Protein AF-A0AAD5YR20-F1 (afdb_monomer)

Organism: NCBI:txid56174

Solvent-accessible surface area (backbone atoms only — not comparable to full-atom values): 31716 Å² total; per-residue (Å²): 132,88,69,58,80,63,35,70,48,79,39,70,63,92,92,58,63,73,29,58,45,22,39,39,36,33,43,30,80,82,40,30,30,75,83,42,49,70,59,41,51,52,47,22,72,74,65,71,34,22,23,36,25,29,13,54,77,44,18,53,82,15,59,76,59,85,74,54,36,36,60,58,53,20,47,20,52,50,52,48,33,59,76,60,55,42,25,40,21,29,36,38,8,28,36,57,18,16,49,23,46,51,40,45,61,54,34,76,65,43,79,80,43,55,55,46,59,52,35,44,34,26,34,32,48,38,80,50,72,43,81,64,54,72,64,59,56,40,52,55,50,40,52,52,48,39,47,73,68,51,33,41,45,69,67,56,41,46,60,59,39,52,77,69,47,84,54,67,68,58,53,54,48,59,51,68,39,51,41,55,40,46,98,92,37,86,34,26,44,61,62,44,55,64,65,50,56,61,74,24,40,64,37,68,13,42,52,86,72,57,92,87,72,52,63,29,76,52,50,29,38,38,40,32,18,67,74,26,77,52,54,38,88,77,26,51,62,49,41,46,63,38,28,68,48,54,43,84,46,72,45,101,27,44,73,56,38,63,77,76,39,44,67,64,44,50,51,50,50,39,53,74,71,70,54,64,82,78,80,72,80,74,71,94,73,89,85,79,89,82,85,81,88,79,91,82,71,84,59,85,86,89,82,90,78,85,86,83,83,88,80,95,82,79,81,86,79,68,75,77,72,77,79,76,82,83,82,83,85,89,80,97,78,88,92,84,89,87,81,86,88,86,74,59,89,85,88,84,83,71,89,82,75,77,82,91,73,98,76,77,83,58,77,55,79,48,102,84,73,58,80,54,86,55,82,77,87,90,82,80,96,55,85,66,62,73,62,55,78,75,70,81,89,82,80,85,80,84,89,78,93,84,80,92,73,91,72,83,79,76,53,58,72,48,78,48,85,67,14,40,33,33,20,39,73,59,89,97,44,80,44,71,29,50,72,79,84,42,47,75,64,54,80,92,40,47,96,50,81,85,42,81,58,78,81,44,67,54,80,45,80,15,71,48,75,61,86,76,82,89,74,73,94,74,89,70,91,71,75,89,86,69,55,72,71,59,50,53,50,53,52,52,53,52,47,54,72,75,48,66,97,66,94,77,90,84,89,135

Mean predicted aligned error: 19.6 Å

Sequence (508 aa):
MATIALDFQKYSAPGIDDNEGPVVILHGLFGSKRNWNSLARGFNSSLNRPIYTLDLRNHGTSPHVPGMSYAEMAQDVLEFIDKHKLRKTTIIGHSMGGKVAMAIALDPHLETDPSILENLIAVDIAPVKAKLSTEFRGYLEAMRRIENEKVKTRKEAMAILSEYETNPGIQAFLLTNLETASSDRPYAKFRIPIDIIAESASDIGDFSYSLGERTWEGRTLFIKGAKSAYINRHGIPLIQSFFPNYVLKSLDTGHLVHAERPEEFKQLVERTYFNRIRHTSYSSQNMNMFGAVVVCIVFGFTQYAPKLEDSHVMEELVATNHHWMNNSAEDPICPFLRRRHQGLCIVWDLRRYVKKEDVLPCALCTRDGDFELITLPTHERDEEAIDDCRLSLLVIDPLSSRRAFSATTAGPTVTLDNGTFTGLASGTVIQFLGIPFAQPPIGNLRYRLPQEIQPYTGNHLATAFGPACPQQNTNLPL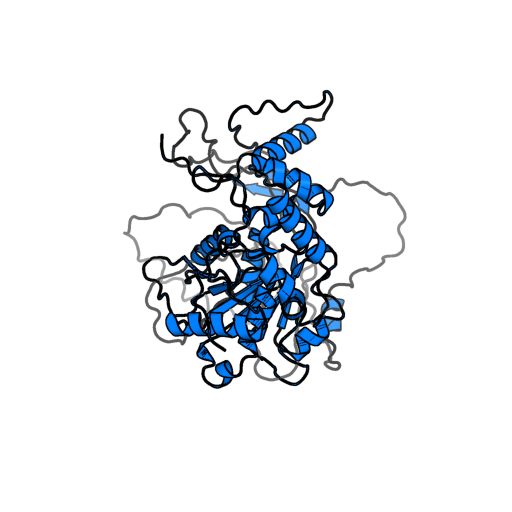PPGLPSQAINMIVNAGINAVFPDSEDFESL

Structure (mmCIF, N/CA/C/O backbone):
data_AF-A0AAD5YR20-F1
#
_entry.id   AF-A0AAD5YR20-F1
#
loop_
_atom_site.group_PDB
_atom_site.id
_atom_site.type_symbol
_atom_site.label_atom_id
_atom_site.label_alt_id
_atom_site.label_comp_id
_atom_site.label_asym_id
_atom_site.label_entity_id
_atom_site.label_seq_id
_atom_site.pdbx_PDB_ins_code
_atom_site.Cartn_x
_atom_site.Cartn_y
_atom_site.Cartn_z
_atom_site.occupancy
_atom_site.B_iso_or_equiv
_atom_site.auth_seq_id
_atom_site.auth_comp_id
_atom_site.auth_asym_id
_atom_site.auth_atom_id
_atom_site.pdbx_PDB_model_num
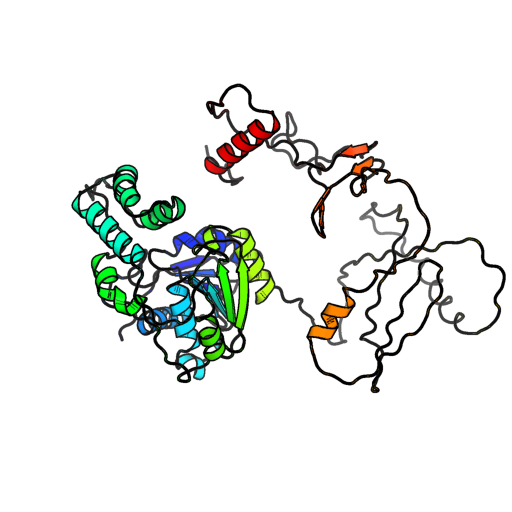ATOM 1 N N . MET A 1 1 ? -15.959 -17.301 -5.525 1.00 61.72 1 MET A N 1
ATOM 2 C CA . MET A 1 1 ? -14.596 -17.046 -6.037 1.00 61.72 1 MET A CA 1
ATOM 3 C C . MET A 1 1 ? -13.640 -17.880 -5.204 1.00 61.72 1 MET A C 1
ATOM 5 O O . MET A 1 1 ? -13.873 -17.963 -4.006 1.00 61.72 1 MET A O 1
ATOM 9 N N . ALA A 1 2 ? -12.640 -18.531 -5.797 1.00 84.88 2 ALA A N 1
ATOM 10 C CA . ALA A 1 2 ? -11.609 -19.201 -5.004 1.00 84.88 2 ALA A CA 1
ATOM 11 C C . ALA A 1 2 ? -10.612 -18.145 -4.506 1.00 84.88 2 ALA A C 1
ATOM 13 O O . ALA A 1 2 ? -10.081 -17.383 -5.315 1.00 84.88 2 ALA A O 1
ATOM 14 N N . THR A 1 3 ? -10.409 -18.072 -3.194 1.00 95.75 3 THR A N 1
ATOM 15 C CA . THR A 1 3 ? -9.378 -17.231 -2.578 1.00 95.75 3 THR A CA 1
ATOM 16 C C . THR A 1 3 ? -8.004 -17.869 -2.764 1.00 95.75 3 THR A C 1
ATOM 18 O O . THR A 1 3 ? -7.885 -19.081 -2.979 1.00 95.75 3 THR A O 1
ATOM 21 N N . ILE A 1 4 ? -6.951 -17.057 -2.704 1.00 97.69 4 ILE A N 1
ATOM 22 C CA . ILE A 1 4 ? -5.568 -17.542 -2.711 1.00 97.69 4 ILE A CA 1
ATOM 23 C C . ILE A 1 4 ? -4.886 -17.293 -1.366 1.00 97.69 4 ILE A C 1
ATOM 25 O O . ILE A 1 4 ? -5.178 -16.332 -0.659 1.00 97.69 4 ILE A O 1
ATOM 29 N N . ALA A 1 5 ? -3.920 -18.146 -1.025 1.00 98.00 5 ALA A N 1
ATOM 30 C CA . ALA A 1 5 ? -3.085 -17.936 0.149 1.00 98.00 5 ALA A CA 1
ATOM 31 C C . ALA A 1 5 ? -2.071 -16.813 -0.123 1.00 98.00 5 ALA A C 1
ATOM 33 O O . ALA A 1 5 ? -1.112 -17.015 -0.869 1.00 98.00 5 ALA A O 1
ATOM 34 N N . LEU A 1 6 ? -2.291 -15.646 0.484 1.00 98.62 6 LEU A N 1
ATOM 35 C CA . LEU A 1 6 ? -1.375 -14.511 0.383 1.00 98.62 6 LEU A CA 1
ATOM 36 C C . LEU A 1 6 ? -0.094 -14.768 1.178 1.00 98.62 6 LEU A C 1
ATOM 38 O O . LEU A 1 6 ? -0.129 -15.226 2.323 1.00 98.62 6 LEU A O 1
ATOM 42 N N . ASP A 1 7 ? 1.040 -14.441 0.570 1.00 98.50 7 ASP A N 1
ATOM 43 C CA . ASP A 1 7 ? 2.327 -14.436 1.239 1.00 98.50 7 ASP A CA 1
ATOM 44 C C . ASP A 1 7 ? 2.519 -13.125 2.015 1.00 98.50 7 ASP A C 1
ATOM 46 O O . ASP A 1 7 ? 2.072 -12.052 1.607 1.00 98.50 7 ASP A O 1
ATOM 50 N N . PHE A 1 8 ? 3.202 -13.186 3.156 1.00 98.50 8 PHE A N 1
ATOM 51 C CA . PHE A 1 8 ? 3.277 -12.053 4.079 1.00 98.50 8 PHE A CA 1
ATOM 52 C C . PHE A 1 8 ? 4.604 -11.999 4.835 1.00 98.50 8 PHE A C 1
ATOM 54 O O . PHE A 1 8 ? 5.437 -12.904 4.759 1.00 98.50 8 PHE A O 1
ATOM 61 N N . GLN A 1 9 ? 4.835 -10.896 5.537 1.00 98.31 9 GLN A N 1
ATOM 62 C CA . GLN A 1 9 ? 5.879 -10.768 6.542 1.00 98.31 9 GLN A CA 1
ATOM 63 C C . GLN A 1 9 ? 5.256 -10.226 7.829 1.00 98.31 9 GLN A C 1
ATOM 65 O O . GLN A 1 9 ? 4.487 -9.268 7.794 1.00 98.31 9 GLN A O 1
ATOM 70 N N . LYS A 1 10 ? 5.577 -10.861 8.961 1.00 97.75 10 LYS A N 1
ATOM 71 C CA . LYS A 1 10 ? 5.097 -10.472 10.291 1.00 97.75 10 LYS A CA 1
ATOM 72 C C . LYS A 1 10 ? 6.217 -9.812 11.090 1.00 97.75 10 LYS A C 1
ATOM 74 O O . LYS A 1 10 ? 7.333 -10.329 11.133 1.00 97.75 10 LYS A O 1
ATOM 79 N N . TYR A 1 11 ? 5.881 -8.723 11.766 1.00 97.06 11 TYR A N 1
ATOM 80 C CA . TYR A 1 11 ? 6.711 -8.034 12.745 1.00 97.06 11 TYR A CA 1
ATOM 81 C C . TYR A 1 11 ? 5.959 -8.028 14.068 1.00 97.06 11 TYR A C 1
ATOM 83 O O . TYR A 1 11 ? 4.880 -7.448 14.161 1.00 97.06 11 TYR A O 1
ATOM 91 N N . SER A 1 12 ? 6.500 -8.709 15.070 1.00 94.81 12 SER A N 1
ATOM 92 C CA . SER A 1 12 ? 5.910 -8.766 16.402 1.00 94.81 12 SER A CA 1
ATOM 93 C C . SER A 1 12 ? 7.010 -8.947 17.437 1.00 94.81 12 SER A C 1
ATOM 95 O O . SER A 1 12 ? 7.954 -9.710 17.207 1.00 94.81 12 SER A O 1
ATOM 97 N N . ALA A 1 13 ? 6.907 -8.224 18.548 1.00 88.38 13 ALA A N 1
ATOM 98 C CA . ALA A 1 13 ? 7.832 -8.354 19.663 1.00 88.38 13 ALA A CA 1
ATOM 99 C C . ALA A 1 13 ? 7.375 -9.492 20.595 1.00 88.38 13 ALA A C 1
ATOM 101 O O . ALA A 1 13 ? 6.179 -9.793 20.661 1.00 88.38 13 ALA A O 1
ATOM 102 N N . PRO A 1 14 ? 8.295 -10.129 21.340 1.00 87.00 14 PRO A N 1
ATOM 103 C CA . PRO A 1 14 ? 7.930 -11.163 22.301 1.00 87.00 14 PRO A CA 1
ATOM 104 C C . PRO A 1 14 ? 6.889 -10.671 23.317 1.00 87.00 14 PRO A C 1
ATOM 106 O O . PRO A 1 14 ? 7.018 -9.581 23.867 1.00 87.00 14 PRO A O 1
ATOM 109 N N . GLY A 1 15 ? 5.878 -11.498 23.593 1.00 84.75 15 GLY A N 1
ATOM 110 C CA . GLY A 1 15 ? 4.839 -11.201 24.585 1.00 84.75 15 GLY A CA 1
ATOM 111 C C . GLY A 1 15 ? 3.651 -10.379 24.073 1.00 84.75 15 GLY A C 1
ATOM 112 O O . GLY A 1 15 ? 2.727 -10.137 24.845 1.00 84.75 15 GLY A O 1
ATOM 113 N N . ILE A 1 16 ? 3.641 -9.979 22.797 1.00 88.50 16 ILE A N 1
ATOM 114 C CA . ILE A 1 16 ? 2.459 -9.405 22.143 1.00 88.50 16 ILE A CA 1
ATOM 115 C C . ILE A 1 16 ? 1.539 -10.544 21.674 1.00 88.50 16 ILE A C 1
ATOM 117 O O . ILE A 1 16 ? 2.013 -11.537 21.120 1.00 88.50 16 ILE A O 1
ATOM 121 N N . ASP A 1 17 ? 0.226 -10.401 21.880 1.00 89.12 17 ASP A N 1
ATOM 122 C CA . ASP A 1 17 ? -0.759 -11.269 21.228 1.00 89.12 17 ASP A CA 1
ATOM 123 C C . ASP A 1 17 ? -0.834 -10.922 19.736 1.00 89.12 17 ASP A C 1
ATOM 125 O O . ASP A 1 17 ? -1.274 -9.839 19.352 1.00 89.12 17 ASP A O 1
ATOM 129 N N . ASP A 1 18 ? -0.390 -11.856 18.898 1.00 91.50 18 ASP A N 1
ATOM 130 C CA . ASP A 1 18 ? -0.315 -11.698 17.446 1.00 91.50 18 ASP A CA 1
ATOM 131 C C . ASP A 1 18 ? -1.679 -11.564 16.751 1.00 91.50 18 ASP A C 1
ATOM 133 O O . ASP A 1 18 ? -1.723 -11.175 15.577 1.00 91.50 18 ASP A O 1
ATOM 137 N N . ASN A 1 19 ? -2.764 -11.894 17.457 1.00 89.81 19 ASN A N 1
ATOM 138 C CA . ASN A 1 19 ? -4.112 -11.974 16.905 1.00 89.81 19 ASN A CA 1
ATOM 139 C C . ASN A 1 19 ? -4.966 -10.743 17.238 1.00 89.81 19 ASN A C 1
ATOM 141 O O . ASN A 1 19 ? -5.908 -10.444 16.504 1.00 89.81 19 ASN A O 1
ATOM 145 N N . GLU A 1 20 ? -4.650 -10.021 18.315 1.00 89.62 20 GLU A N 1
ATOM 146 C CA . GLU A 1 20 ? -5.478 -8.924 18.823 1.00 89.62 20 GLU A CA 1
ATOM 147 C C . GLU A 1 20 ? -4.912 -7.562 18.413 1.00 89.62 20 GLU A C 1
ATOM 149 O O . GLU A 1 20 ? -3.798 -7.168 18.762 1.00 89.62 20 GLU A O 1
ATOM 154 N N . GLY A 1 21 ? -5.713 -6.803 17.671 1.00 93.38 21 GLY A N 1
ATOM 155 C CA . GLY A 1 21 ? -5.347 -5.480 17.204 1.00 93.38 21 GLY A CA 1
ATOM 156 C C . GLY A 1 21 ? -4.120 -5.441 16.283 1.00 93.38 21 GLY A C 1
ATOM 157 O O . GLY A 1 21 ? -3.301 -4.542 16.454 1.00 93.38 21 GLY A O 1
ATOM 158 N N . PRO A 1 22 ? -3.931 -6.309 15.283 1.00 96.94 22 PRO A N 1
ATOM 159 C CA . PRO A 1 22 ? -2.811 -6.161 14.366 1.00 96.94 22 PRO A CA 1
ATOM 160 C C . PRO A 1 22 ? -3.007 -4.982 13.401 1.00 96.94 22 PRO A C 1
ATOM 162 O O . PRO A 1 22 ? -4.123 -4.504 13.173 1.00 96.94 22 PRO A O 1
ATOM 165 N N . VAL A 1 23 ? -1.911 -4.532 12.791 1.00 98.12 23 VAL A N 1
ATOM 166 C CA . VAL A 1 23 ? -1.939 -3.657 11.613 1.00 98.12 23 VAL A CA 1
ATOM 167 C C . VAL A 1 23 ? -1.603 -4.489 10.380 1.00 98.12 23 VAL A C 1
ATOM 169 O O . VAL A 1 23 ? -0.524 -5.069 10.297 1.00 98.12 23 VAL A O 1
ATOM 172 N N . VAL A 1 24 ? -2.510 -4.533 9.411 1.00 98.75 24 VAL A N 1
ATOM 173 C CA . VAL A 1 24 ? -2.329 -5.210 8.122 1.00 98.75 24 VAL A CA 1
ATOM 174 C C . VAL A 1 24 ? -2.065 -4.153 7.053 1.00 98.75 24 VAL A C 1
ATOM 176 O O . VAL A 1 24 ? -2.839 -3.214 6.893 1.00 98.75 24 VAL A O 1
ATOM 179 N N . ILE A 1 25 ? -0.962 -4.285 6.323 1.00 98.81 25 ILE A N 1
ATOM 180 C CA . ILE A 1 25 ? -0.497 -3.310 5.336 1.00 98.81 25 ILE A CA 1
ATOM 181 C C . ILE A 1 25 ? -0.562 -3.917 3.933 1.00 98.81 25 ILE A C 1
ATOM 183 O O . ILE A 1 25 ? 0.032 -4.965 3.668 1.00 98.81 25 ILE A O 1
ATOM 187 N N . LEU A 1 26 ? -1.250 -3.213 3.032 1.00 98.88 26 LEU A N 1
ATOM 188 C CA . LEU A 1 26 ? -1.498 -3.582 1.643 1.00 98.88 26 LEU A CA 1
ATOM 189 C C . LEU A 1 26 ? -0.788 -2.594 0.703 1.00 98.88 26 LEU A C 1
ATOM 191 O O . LEU A 1 26 ? -1.054 -1.386 0.716 1.00 98.88 26 LEU A O 1
ATOM 195 N N . HIS A 1 27 ? 0.123 -3.100 -0.126 1.00 98.50 27 HIS A N 1
ATOM 196 C CA . HIS A 1 27 ? 0.881 -2.274 -1.067 1.00 98.50 27 HIS A CA 1
ATOM 197 C C . HIS A 1 27 ? 0.033 -1.805 -2.268 1.00 98.50 27 HIS A C 1
ATOM 199 O O . HIS A 1 27 ? -1.019 -2.365 -2.582 1.00 98.50 27 HIS A O 1
ATOM 205 N N . GLY A 1 28 ? 0.520 -0.779 -2.974 1.00 96.88 28 GLY A N 1
ATOM 206 C CA . GLY A 1 28 ? -0.041 -0.332 -4.251 1.00 96.88 28 GLY A CA 1
ATOM 207 C C . GLY A 1 28 ? 0.358 -1.220 -5.431 1.00 96.88 28 GLY A C 1
ATOM 208 O O . GLY A 1 28 ? 1.157 -2.141 -5.295 1.00 96.88 28 GLY A O 1
ATOM 209 N N . LEU A 1 29 ? -0.189 -0.939 -6.609 1.00 95.88 29 LEU A N 1
ATOM 210 C CA . LEU A 1 29 ? 0.125 -1.663 -7.842 1.00 95.88 29 LEU A CA 1
ATOM 211 C C . LEU A 1 29 ? 1.632 -1.629 -8.147 1.00 95.88 29 LEU A C 1
ATOM 213 O O . LEU A 1 29 ? 2.275 -0.600 -7.948 1.00 95.88 29 LEU A O 1
ATOM 217 N N . PHE A 1 30 ? 2.186 -2.757 -8.598 1.00 96.00 30 PHE A N 1
ATOM 218 C CA . PHE A 1 30 ? 3.632 -2.995 -8.748 1.00 96.00 30 PHE A CA 1
ATOM 219 C C . PHE A 1 30 ? 4.434 -2.958 -7.438 1.00 96.00 30 PHE A C 1
ATOM 221 O O . PHE A 1 30 ? 5.660 -3.027 -7.460 1.00 96.00 30 PHE A O 1
ATOM 228 N N . GLY A 1 31 ? 3.772 -2.854 -6.289 1.00 95.88 31 GLY A N 1
ATOM 229 C CA . GLY A 1 31 ? 4.410 -2.972 -4.988 1.00 95.88 31 GLY A CA 1
ATOM 230 C C . GLY A 1 31 ? 4.593 -4.423 -4.544 1.00 95.88 31 GLY A C 1
ATOM 231 O O . GLY A 1 31 ? 4.212 -5.374 -5.220 1.00 95.88 31 GLY A O 1
ATOM 232 N N . SER A 1 32 ? 5.178 -4.567 -3.363 1.00 97.25 32 SER A N 1
ATOM 233 C CA . SER A 1 32 ? 5.279 -5.802 -2.591 1.00 97.25 32 SER A CA 1
ATOM 234 C C . SER A 1 32 ? 5.349 -5.460 -1.102 1.00 97.25 32 SER A C 1
ATOM 236 O O . SER A 1 32 ? 5.666 -4.326 -0.718 1.00 97.25 32 SER A O 1
ATOM 238 N N . LYS A 1 33 ? 5.151 -6.456 -0.242 1.00 96.75 33 LYS A N 1
ATOM 239 C CA . LYS A 1 33 ? 5.333 -6.374 1.211 1.00 96.75 33 LYS A CA 1
ATOM 240 C C . LYS A 1 33 ? 6.677 -5.766 1.609 1.00 96.75 33 LYS A C 1
ATOM 242 O O . LYS A 1 33 ? 6.757 -5.034 2.593 1.00 96.75 33 LYS A O 1
ATOM 247 N N . ARG A 1 34 ? 7.717 -5.990 0.791 1.00 95.31 34 ARG A N 1
ATOM 248 C CA . ARG A 1 34 ? 9.084 -5.498 1.022 1.00 95.31 34 ARG A CA 1
ATOM 249 C C . ARG A 1 34 ? 9.184 -3.975 1.013 1.00 95.31 34 ARG A C 1
ATOM 251 O O . ARG A 1 34 ? 10.057 -3.429 1.684 1.00 95.31 34 ARG A O 1
ATOM 258 N N . ASN A 1 35 ? 8.302 -3.285 0.285 1.00 93.50 35 ASN A N 1
ATOM 259 C CA . ASN A 1 35 ? 8.306 -1.820 0.228 1.00 93.50 35 ASN A CA 1
ATOM 260 C C . ASN A 1 35 ? 7.949 -1.178 1.577 1.00 93.50 35 ASN A C 1
ATOM 262 O O . ASN A 1 35 ? 8.268 -0.015 1.802 1.00 93.50 35 ASN A O 1
ATOM 266 N N . TRP A 1 36 ? 7.335 -1.939 2.486 1.00 96.50 36 TRP A N 1
ATOM 267 C CA . TRP A 1 36 ? 6.855 -1.451 3.775 1.00 96.50 36 TRP A CA 1
ATOM 268 C C . TRP A 1 36 ? 7.733 -1.861 4.956 1.00 96.50 36 TRP A C 1
ATOM 270 O O . TRP A 1 36 ? 7.421 -1.494 6.082 1.00 96.50 36 TRP A O 1
ATOM 280 N N . ASN A 1 37 ? 8.842 -2.573 4.735 1.00 94.62 37 ASN A N 1
ATOM 281 C CA . ASN A 1 37 ? 9.631 -3.187 5.809 1.00 94.62 37 ASN A CA 1
ATOM 282 C C . ASN A 1 37 ? 10.088 -2.199 6.892 1.00 94.62 37 ASN A C 1
ATOM 284 O O . ASN A 1 37 ? 9.951 -2.480 8.082 1.00 94.62 37 ASN A O 1
ATOM 288 N N . SER A 1 38 ? 10.635 -1.046 6.500 1.00 95.56 38 SER A N 1
ATOM 289 C CA . SER A 1 38 ? 11.121 -0.046 7.460 1.00 95.56 38 SER A CA 1
ATOM 290 C C . SER A 1 38 ? 9.972 0.588 8.247 1.00 95.56 38 SER A C 1
ATOM 292 O O . SER A 1 38 ? 10.055 0.699 9.467 1.00 95.56 38 SER A O 1
ATOM 294 N N . LEU A 1 39 ? 8.865 0.918 7.572 1.00 97.25 39 LEU A N 1
ATOM 295 C CA . LEU A 1 39 ? 7.662 1.442 8.223 1.00 97.25 39 LEU A CA 1
ATOM 296 C C . LEU A 1 39 ? 7.020 0.412 9.152 1.00 97.25 39 LEU A C 1
ATOM 298 O O . LEU A 1 39 ? 6.617 0.761 10.253 1.00 97.25 39 LEU A O 1
ATOM 302 N N . ALA A 1 40 ? 6.960 -0.855 8.744 1.00 97.75 40 ALA A N 1
ATOM 303 C CA . ALA A 1 40 ? 6.380 -1.929 9.536 1.00 97.75 40 ALA A CA 1
ATOM 304 C C . ALA A 1 40 ? 7.172 -2.174 10.826 1.00 97.75 40 ALA A C 1
ATOM 306 O O . ALA A 1 40 ? 6.572 -2.284 11.892 1.00 97.75 40 ALA A O 1
ATOM 307 N N . ARG A 1 41 ? 8.511 -2.164 10.766 1.00 96.56 41 ARG A N 1
ATOM 308 C CA . ARG A 1 41 ? 9.346 -2.175 11.979 1.00 96.56 41 ARG A CA 1
ATOM 309 C C . ARG A 1 41 ? 9.103 -0.936 12.835 1.00 96.56 41 ARG A C 1
ATOM 311 O O . ARG A 1 41 ? 8.905 -1.065 14.035 1.00 96.56 41 ARG A O 1
ATOM 318 N N . GLY A 1 42 ? 9.057 0.242 12.213 1.00 96.12 42 GLY A N 1
ATOM 319 C CA . GLY A 1 42 ? 8.781 1.499 12.903 1.00 96.12 42 GLY A CA 1
ATOM 320 C C . GLY A 1 42 ? 7.455 1.476 13.668 1.00 96.12 42 GLY A C 1
ATOM 321 O O . GLY A 1 42 ? 7.438 1.839 14.839 1.00 96.12 42 GLY A O 1
ATOM 322 N N . PHE A 1 43 ? 6.372 1.022 13.030 1.00 95.94 43 PHE A N 1
ATOM 323 C CA . PHE A 1 43 ? 5.057 0.869 13.656 1.00 95.94 43 PHE A CA 1
ATOM 324 C C . PHE A 1 43 ? 5.048 -0.210 14.736 1.00 95.94 43 PHE A C 1
ATOM 326 O O . PHE A 1 43 ? 4.442 -0.006 15.782 1.00 95.94 43 PHE A O 1
ATOM 333 N N . ASN A 1 44 ? 5.709 -1.349 14.517 1.00 95.25 44 ASN A N 1
ATOM 334 C CA . ASN A 1 44 ? 5.786 -2.397 15.531 1.00 95.25 44 ASN A CA 1
ATOM 335 C C . ASN A 1 44 ? 6.450 -1.870 16.813 1.00 95.25 44 ASN A C 1
ATOM 337 O O . ASN A 1 44 ? 5.887 -2.024 17.896 1.00 95.25 44 ASN A O 1
ATOM 341 N N . SER A 1 45 ? 7.587 -1.182 16.669 1.00 92.81 45 SER A N 1
ATOM 342 C CA . SER A 1 45 ? 8.335 -0.609 17.790 1.00 92.81 45 SER A CA 1
ATOM 343 C C . SER A 1 45 ? 7.566 0.487 18.528 1.00 92.81 45 SER A C 1
ATOM 345 O O . SER A 1 45 ? 7.620 0.548 19.752 1.00 92.81 45 SER A O 1
ATOM 347 N N . SER A 1 46 ? 6.858 1.367 17.815 1.00 91.50 46 SER A N 1
ATOM 348 C CA . SER A 1 46 ? 6.156 2.501 18.432 1.00 91.50 46 SER A CA 1
ATOM 349 C C . SER A 1 46 ? 4.788 2.139 19.004 1.00 91.50 46 SER A C 1
ATOM 351 O O . SER A 1 46 ? 4.389 2.685 20.031 1.00 91.50 46 SER A O 1
ATOM 353 N N . LEU A 1 47 ? 4.054 1.243 18.342 1.00 90.31 47 LEU A N 1
ATOM 354 C CA . LEU A 1 47 ? 2.688 0.887 18.717 1.00 90.31 47 LEU A CA 1
ATOM 355 C C . LEU A 1 47 ? 2.632 -0.306 19.667 1.00 90.31 47 LEU A C 1
ATOM 357 O O . LEU A 1 47 ? 1.602 -0.500 20.309 1.00 90.31 47 LEU A O 1
ATOM 361 N N . ASN A 1 48 ? 3.699 -1.110 19.734 1.00 90.31 48 ASN A N 1
ATOM 362 C CA . ASN A 1 48 ? 3.702 -2.401 20.418 1.00 90.31 48 ASN A CA 1
ATOM 363 C C . ASN A 1 48 ? 2.524 -3.284 19.952 1.00 90.31 48 ASN A C 1
ATOM 365 O O . ASN A 1 48 ? 1.795 -3.861 20.758 1.00 90.31 48 ASN A O 1
ATOM 369 N N . ARG A 1 49 ? 2.310 -3.329 18.628 1.00 92.56 49 ARG A N 1
ATOM 370 C CA . ARG A 1 49 ? 1.250 -4.096 17.949 1.00 92.56 49 ARG A CA 1
ATOM 371 C C . ARG A 1 49 ? 1.860 -4.996 16.867 1.00 92.56 49 ARG A C 1
ATOM 373 O O . ARG A 1 49 ? 2.856 -4.590 16.256 1.00 92.56 49 ARG A O 1
ATOM 380 N N . PRO A 1 50 ? 1.277 -6.173 16.578 1.00 97.25 50 PRO A N 1
ATOM 381 C CA . PRO A 1 50 ? 1.720 -7.011 15.469 1.00 97.25 50 PRO A CA 1
ATOM 382 C C . PRO A 1 50 ? 1.472 -6.296 14.140 1.00 97.25 50 PRO A C 1
ATOM 384 O O . PRO A 1 50 ? 0.390 -5.750 13.921 1.00 97.25 50 PRO A O 1
ATOM 387 N N . ILE A 1 51 ? 2.453 -6.307 13.242 1.00 98.19 51 ILE A N 1
ATOM 388 C CA . ILE A 1 51 ? 2.337 -5.719 11.906 1.00 98.19 51 ILE A CA 1
ATOM 389 C C . ILE A 1 51 ? 2.503 -6.818 10.862 1.00 98.19 51 ILE A C 1
ATOM 391 O O . ILE A 1 51 ? 3.484 -7.560 10.890 1.00 98.19 51 ILE A O 1
ATOM 395 N N . TYR A 1 52 ? 1.574 -6.896 9.919 1.00 98.69 52 TYR A N 1
ATOM 396 C CA . TYR A 1 52 ? 1.603 -7.821 8.793 1.00 98.69 52 TYR A CA 1
ATOM 397 C C . TYR A 1 52 ? 1.689 -7.023 7.495 1.00 98.69 52 TYR A C 1
ATOM 399 O O . TYR A 1 52 ? 0.806 -6.222 7.205 1.00 98.69 52 TYR A O 1
ATOM 407 N N . THR A 1 53 ? 2.732 -7.232 6.697 1.00 98.69 53 THR A N 1
ATOM 408 C CA . THR A 1 53 ? 2.818 -6.704 5.327 1.00 98.69 53 THR A CA 1
ATOM 409 C C . THR A 1 53 ? 2.527 -7.837 4.351 1.00 98.69 53 THR A C 1
ATOM 411 O O . THR A 1 53 ? 3.164 -8.888 4.411 1.00 98.69 53 THR A O 1
ATOM 414 N N . LEU A 1 54 ? 1.537 -7.655 3.480 1.00 98.75 54 LEU A N 1
ATOM 415 C CA . LEU A 1 54 ? 1.058 -8.703 2.575 1.00 98.75 54 LEU A CA 1
ATOM 416 C C . LEU A 1 54 ? 1.527 -8.416 1.155 1.00 98.75 54 LEU A C 1
ATOM 418 O O . LEU A 1 54 ? 1.544 -7.260 0.736 1.00 98.75 54 LEU A O 1
ATOM 422 N N . ASP A 1 55 ? 1.867 -9.465 0.415 1.00 98.69 55 ASP A N 1
ATOM 423 C CA . ASP A 1 55 ? 1.882 -9.432 -1.042 1.00 98.69 55 ASP A CA 1
ATOM 424 C C . ASP A 1 55 ? 0.462 -9.733 -1.528 1.00 98.69 55 ASP A C 1
ATOM 426 O O . ASP A 1 55 ? -0.083 -10.800 -1.248 1.00 98.69 55 ASP A O 1
ATOM 430 N N . LEU A 1 56 ? -0.169 -8.798 -2.236 1.00 98.69 56 LEU A N 1
ATOM 431 C CA . LEU A 1 56 ? -1.475 -9.045 -2.853 1.00 98.69 56 LEU A CA 1
ATOM 432 C C . LEU A 1 56 ? -1.334 -10.038 -4.019 1.00 98.69 56 LEU A C 1
ATOM 434 O O . LEU A 1 56 ? -0.232 -10.268 -4.520 1.00 98.69 56 LEU A O 1
ATOM 438 N N . ARG A 1 57 ? -2.448 -10.627 -4.477 1.00 98.25 57 ARG A N 1
ATOM 439 C CA . ARG A 1 57 ? -2.440 -11.502 -5.664 1.00 98.25 57 ARG A CA 1
ATOM 440 C C . ARG A 1 57 ? -1.689 -10.855 -6.828 1.00 98.25 57 ARG A C 1
ATOM 442 O O . ARG A 1 57 ? -1.747 -9.634 -7.014 1.00 98.25 57 ARG A O 1
ATOM 449 N N . ASN A 1 58 ? -0.999 -11.674 -7.618 1.00 98.06 58 ASN A N 1
ATOM 450 C CA . ASN A 1 58 ? -0.195 -11.216 -8.758 1.00 98.06 58 ASN A CA 1
ATOM 451 C C . ASN A 1 58 ? 0.967 -10.269 -8.396 1.00 98.06 58 ASN A C 1
ATOM 453 O O . ASN A 1 58 ? 1.511 -9.607 -9.278 1.00 98.06 58 ASN A O 1
ATOM 457 N N . HIS A 1 59 ? 1.356 -10.193 -7.122 1.00 98.00 59 HIS A N 1
ATOM 458 C CA . HIS A 1 59 ? 2.473 -9.375 -6.664 1.00 98.00 59 HIS A CA 1
ATOM 459 C C . HIS A 1 59 ? 3.405 -10.147 -5.736 1.00 98.00 59 HIS A C 1
ATOM 461 O O . HIS A 1 59 ? 3.006 -11.092 -5.056 1.00 98.00 59 HIS A O 1
ATOM 467 N N . GLY A 1 60 ? 4.661 -9.694 -5.697 1.00 95.31 60 GLY A N 1
ATOM 468 C CA . GLY A 1 60 ? 5.688 -10.237 -4.815 1.00 95.31 60 GLY A CA 1
ATOM 469 C C . GLY A 1 60 ? 5.839 -11.747 -4.963 1.00 95.31 60 GLY A C 1
ATOM 470 O O . GLY A 1 60 ? 6.220 -12.222 -6.029 1.00 95.31 60 GLY A O 1
ATOM 471 N N . THR A 1 61 ? 5.600 -12.477 -3.879 1.00 96.38 61 THR A N 1
ATOM 472 C CA . THR A 1 61 ? 5.683 -13.946 -3.833 1.00 96.38 61 THR A CA 1
ATOM 473 C C . THR A 1 61 ? 4.329 -14.632 -3.630 1.00 96.38 61 THR A C 1
ATOM 475 O O . THR A 1 61 ? 4.281 -15.854 -3.483 1.00 96.38 61 THR A O 1
ATOM 478 N N . SER A 1 62 ? 3.228 -13.877 -3.662 1.00 98.25 62 SER A N 1
ATOM 479 C CA . SER A 1 62 ? 1.871 -14.435 -3.660 1.00 98.25 62 SER A CA 1
ATOM 480 C C . SER A 1 62 ? 1.534 -15.117 -4.995 1.00 98.25 62 SER A C 1
ATOM 482 O O . SER A 1 62 ? 2.119 -14.778 -6.024 1.00 98.25 62 SER A O 1
ATOM 484 N N . PRO A 1 63 ? 0.578 -16.068 -5.024 1.00 97.81 63 PRO A N 1
ATOM 485 C CA . PRO A 1 63 ? 0.206 -16.763 -6.253 1.00 97.81 63 PRO A CA 1
ATOM 486 C C . PRO A 1 63 ? -0.190 -15.826 -7.403 1.00 97.81 63 PRO A C 1
ATOM 488 O O . PRO A 1 63 ? -0.857 -14.804 -7.210 1.00 97.81 63 PRO A O 1
ATOM 491 N N . HIS A 1 64 ? 0.208 -16.213 -8.618 1.00 97.44 64 HIS A N 1
ATOM 492 C CA . HIS A 1 64 ? -0.161 -15.526 -9.852 1.00 97.44 64 HIS A CA 1
ATOM 493 C C . HIS A 1 64 ? -1.350 -16.234 -10.501 1.00 97.44 64 HIS A C 1
ATOM 495 O O . HIS A 1 64 ? -1.221 -17.369 -10.963 1.00 97.44 64 HIS A O 1
ATOM 501 N N . VAL A 1 65 ? -2.503 -15.573 -10.511 1.00 96.81 65 VAL A N 1
ATOM 502 C CA . VAL A 1 65 ? -3.787 -16.113 -10.970 1.00 96.81 65 VAL A CA 1
ATOM 503 C C . VAL A 1 65 ? -4.536 -15.073 -11.813 1.00 96.81 65 VAL A C 1
ATOM 505 O O . VAL A 1 65 ? -4.384 -13.876 -11.562 1.00 96.81 65 VAL A O 1
ATOM 508 N N . PRO A 1 66 ? -5.351 -15.490 -12.799 1.00 95.50 66 PRO A N 1
ATOM 509 C CA . PRO A 1 66 ? -6.197 -14.564 -13.550 1.00 95.50 66 PRO A CA 1
ATOM 510 C C . PRO A 1 66 ? -7.140 -13.765 -12.637 1.00 95.50 66 PRO A C 1
ATOM 512 O O . PRO A 1 66 ? -7.644 -14.307 -11.653 1.00 95.50 66 PRO A O 1
ATOM 515 N N . GLY A 1 67 ? -7.412 -12.510 -13.004 1.00 92.19 67 GLY A N 1
ATOM 516 C CA . GLY A 1 67 ? -8.364 -11.636 -12.311 1.00 92.19 67 GLY A CA 1
ATOM 517 C C . GLY A 1 67 ? -7.758 -10.846 -11.149 1.00 92.19 67 GLY A C 1
ATOM 518 O O . GLY A 1 67 ? -6.987 -11.364 -10.331 1.00 92.19 67 GLY A O 1
ATOM 519 N N . MET A 1 68 ? -8.105 -9.559 -11.077 1.00 95.38 68 MET A N 1
ATOM 520 C CA . MET A 1 68 ? -7.646 -8.642 -10.028 1.00 95.38 68 MET A CA 1
ATOM 521 C C . MET A 1 68 ? -8.739 -7.659 -9.609 1.00 95.38 68 MET A C 1
ATOM 523 O O . MET A 1 68 ? -8.456 -6.493 -9.327 1.00 95.38 68 MET A O 1
ATOM 527 N N . SER A 1 69 ? -9.995 -8.101 -9.559 1.00 96.56 69 SER A N 1
ATOM 528 C CA . SER A 1 69 ? -11.061 -7.244 -9.043 1.00 96.56 69 SER A CA 1
ATOM 529 C C . SER A 1 69 ? -10.857 -6.956 -7.555 1.00 96.56 69 SER A C 1
ATOM 531 O O . SER A 1 69 ? -10.318 -7.766 -6.792 1.00 96.56 69 SER A O 1
ATOM 533 N N . TYR A 1 70 ? -11.314 -5.785 -7.110 1.00 97.50 70 TYR A N 1
ATOM 534 C CA . TYR A 1 70 ? -11.206 -5.405 -5.700 1.00 97.50 70 TYR A CA 1
ATOM 535 C C . TYR A 1 70 ? -12.008 -6.325 -4.779 1.00 97.50 70 TYR A C 1
ATOM 537 O O . TYR A 1 70 ? -11.599 -6.526 -3.641 1.00 97.50 70 TYR A O 1
ATOM 545 N N . ALA A 1 71 ? -13.098 -6.922 -5.273 1.00 95.94 71 ALA A N 1
ATOM 546 C CA . ALA A 1 71 ? -13.844 -7.943 -4.545 1.00 95.94 71 ALA A CA 1
ATOM 547 C C . ALA A 1 71 ? -12.993 -9.201 -4.322 1.00 95.94 71 ALA A C 1
ATOM 549 O O . ALA A 1 71 ? -12.905 -9.690 -3.202 1.00 95.94 71 ALA A O 1
ATOM 550 N N . GLU A 1 72 ? -12.308 -9.702 -5.351 1.00 97.12 72 GLU A N 1
ATOM 551 C CA . GLU A 1 72 ? -11.457 -10.884 -5.197 1.00 97.12 72 GLU A CA 1
ATOM 552 C C . GLU A 1 72 ? -10.263 -10.632 -4.271 1.00 97.12 72 GLU A C 1
ATOM 554 O O . GLU A 1 72 ? -9.982 -11.444 -3.392 1.00 97.12 72 GLU A O 1
ATOM 559 N N . MET A 1 73 ? -9.587 -9.489 -4.424 1.00 98.31 73 MET A N 1
ATOM 560 C CA . MET A 1 73 ? -8.472 -9.122 -3.547 1.00 98.31 73 MET A CA 1
ATOM 561 C C . MET A 1 73 ? -8.915 -8.908 -2.096 1.00 98.31 73 MET A C 1
ATOM 563 O O . MET A 1 73 ? -8.184 -9.274 -1.180 1.00 98.31 73 MET A O 1
ATOM 567 N N . ALA A 1 74 ? -10.101 -8.334 -1.870 1.00 97.94 74 ALA A N 1
ATOM 568 C CA . ALA A 1 74 ? -10.663 -8.198 -0.528 1.00 97.94 74 ALA A CA 1
ATOM 569 C C . ALA A 1 74 ? -10.921 -9.569 0.107 1.00 97.94 74 ALA A C 1
ATOM 571 O O . ALA A 1 74 ? -10.564 -9.778 1.264 1.00 97.94 74 ALA A O 1
ATOM 572 N N . GLN A 1 75 ? -11.466 -10.515 -0.661 1.00 97.56 75 GLN A N 1
ATOM 573 C CA . GLN A 1 75 ? -11.731 -11.873 -0.186 1.00 97.56 75 GLN A CA 1
ATOM 574 C C . GLN A 1 75 ? -10.442 -12.641 0.146 1.00 97.56 75 GLN A C 1
ATOM 576 O O . GLN A 1 75 ? -10.409 -13.340 1.152 1.00 97.56 75 GLN A O 1
ATOM 581 N N . ASP A 1 76 ? -9.351 -12.458 -0.606 1.00 98.50 76 ASP A N 1
ATOM 582 C CA . ASP A 1 76 ? -8.051 -13.043 -0.229 1.00 98.50 76 ASP A CA 1
ATOM 583 C C . ASP A 1 76 ? -7.532 -12.510 1.114 1.00 98.50 76 ASP A C 1
ATOM 585 O O . ASP A 1 76 ? -6.969 -13.254 1.918 1.00 98.50 76 ASP A O 1
ATOM 589 N N . VAL A 1 77 ? -7.699 -11.207 1.365 1.00 98.50 77 VAL A N 1
ATOM 590 C CA . VAL A 1 77 ? -7.262 -10.586 2.623 1.00 98.50 77 VAL A CA 1
ATOM 591 C C . VAL A 1 77 ? -8.173 -11.000 3.782 1.00 98.50 77 VAL A C 1
ATOM 593 O O . VAL A 1 77 ? -7.678 -11.218 4.885 1.00 98.50 77 VAL A O 1
ATOM 596 N N . LEU A 1 78 ? -9.479 -11.150 3.551 1.00 97.62 78 LEU A N 1
ATOM 597 C CA . LEU A 1 78 ? -10.418 -11.669 4.549 1.00 97.62 78 LEU A CA 1
ATOM 598 C C . LEU A 1 78 ? -10.113 -13.130 4.909 1.00 97.62 78 LEU A C 1
ATOM 600 O O . LEU A 1 78 ? -10.052 -13.455 6.091 1.00 97.62 78 LEU A O 1
ATOM 604 N N . GLU A 1 79 ? -9.822 -13.978 3.920 1.00 97.31 79 GLU A N 1
ATOM 605 C CA . GLU A 1 79 ? -9.349 -15.353 4.139 1.00 97.31 79 GLU A CA 1
ATOM 606 C C . GLU A 1 79 ? -8.053 -15.368 4.963 1.00 97.31 79 GLU A C 1
ATOM 608 O O . GLU A 1 79 ? -7.902 -16.155 5.897 1.00 97.31 79 GLU A O 1
ATOM 613 N N . PHE A 1 80 ? -7.114 -14.464 4.662 1.00 98.25 80 PHE A N 1
ATOM 614 C CA . PHE A 1 80 ? -5.900 -14.303 5.459 1.00 98.25 80 PHE A CA 1
ATOM 615 C C . PHE A 1 80 ? -6.217 -13.919 6.915 1.00 98.25 80 PHE A C 1
ATOM 617 O O . PHE A 1 80 ? -5.690 -14.538 7.840 1.00 98.25 80 PHE A O 1
ATOM 624 N N . ILE A 1 81 ? -7.088 -12.932 7.132 1.00 97.50 81 ILE A N 1
ATOM 625 C CA . ILE A 1 81 ? -7.515 -12.491 8.467 1.00 97.50 81 ILE A CA 1
ATOM 626 C C . ILE A 1 81 ? -8.146 -13.647 9.248 1.00 97.50 81 ILE A C 1
ATOM 628 O O . ILE A 1 81 ? -7.784 -13.853 10.408 1.00 97.50 81 ILE A O 1
ATOM 632 N N . ASP A 1 82 ? -9.048 -14.414 8.633 1.00 95.50 82 ASP A N 1
ATOM 633 C CA . ASP A 1 82 ? -9.722 -15.535 9.291 1.00 95.50 82 ASP A CA 1
ATOM 634 C C . ASP A 1 82 ? -8.740 -16.658 9.643 1.00 95.50 82 ASP A C 1
ATOM 636 O O . ASP A 1 82 ? -8.634 -17.065 10.804 1.00 95.50 82 ASP A O 1
ATOM 640 N N . LYS A 1 83 ? -7.917 -17.077 8.674 1.00 96.62 83 LYS A N 1
ATOM 641 C CA . LYS A 1 83 ? -6.894 -18.114 8.858 1.00 96.62 83 LYS A CA 1
ATOM 642 C C . LYS A 1 83 ? -5.917 -17.781 9.984 1.00 96.62 83 LYS A C 1
ATOM 644 O O . LYS A 1 83 ? -5.505 -18.669 10.734 1.00 96.62 83 LYS A O 1
ATOM 649 N N . HIS A 1 84 ? -5.538 -16.510 10.095 1.00 96.62 84 HIS A N 1
ATOM 650 C CA . HIS A 1 84 ? -4.648 -16.015 11.141 1.00 96.62 84 HIS A CA 1
ATOM 651 C C . HIS A 1 84 ? -5.388 -15.581 12.413 1.00 96.62 84 HIS A C 1
ATOM 653 O O . HIS A 1 84 ? -4.740 -15.189 13.377 1.00 96.62 84 HIS A O 1
ATOM 659 N N . LYS A 1 85 ? -6.722 -15.705 12.450 1.00 95.81 85 LYS A N 1
ATOM 660 C CA . LYS A 1 85 ? -7.594 -15.347 13.579 1.00 95.81 85 LYS A CA 1
ATOM 661 C C . LYS A 1 85 ? -7.412 -13.904 14.043 1.00 95.81 85 LYS A C 1
ATOM 663 O O . LYS A 1 85 ? -7.533 -13.611 15.229 1.00 95.81 85 LYS A O 1
ATOM 668 N N . LEU A 1 86 ? -7.123 -13.007 13.105 1.00 96.38 86 LEU A N 1
ATOM 669 C CA . LEU A 1 86 ? -6.882 -11.602 13.401 1.00 96.38 86 LEU A CA 1
ATOM 670 C C . LEU A 1 86 ? -8.201 -10.916 13.767 1.00 96.38 86 LEU A C 1
ATOM 672 O O . LEU A 1 86 ? -9.235 -11.157 13.139 1.00 96.38 86 LEU A O 1
ATOM 676 N N . ARG A 1 87 ? -8.169 -10.074 14.798 1.00 95.25 87 ARG A N 1
ATOM 677 C CA . ARG A 1 87 ? -9.315 -9.324 15.321 1.00 95.25 87 ARG A CA 1
ATOM 678 C C . ARG A 1 87 ? -8.900 -7.891 15.632 1.00 95.25 87 ARG A C 1
ATOM 680 O O . ARG A 1 87 ? -7.742 -7.607 15.915 1.00 95.25 87 ARG A O 1
ATOM 687 N N . LYS A 1 88 ? -9.850 -6.966 15.557 1.00 94.50 88 LYS A N 1
ATOM 688 C CA . LYS A 1 88 ? -9.691 -5.508 15.657 1.00 94.50 88 LYS A CA 1
ATOM 689 C C . LYS A 1 88 ? -8.576 -4.992 14.748 1.00 94.50 88 LYS A C 1
ATOM 691 O O . LYS A 1 88 ? -7.755 -4.158 15.131 1.00 94.50 88 LYS A O 1
ATOM 696 N N . THR A 1 89 ? -8.527 -5.523 13.531 1.00 96.81 89 THR A N 1
ATOM 697 C CA . THR A 1 89 ? -7.455 -5.221 12.587 1.00 96.81 89 THR A CA 1
ATOM 698 C C . THR A 1 89 ? -7.526 -3.758 12.172 1.00 96.81 89 THR A C 1
ATOM 700 O O . THR A 1 89 ? -8.600 -3.224 11.908 1.00 96.81 89 THR A O 1
ATOM 703 N N . THR A 1 90 ? -6.381 -3.092 12.075 1.00 97.69 90 THR A N 1
ATOM 704 C CA . THR A 1 90 ? -6.270 -1.832 11.336 1.00 97.69 90 THR A CA 1
ATOM 705 C C . THR A 1 90 ? -5.671 -2.121 9.971 1.00 97.69 90 THR A C 1
ATOM 707 O O . THR A 1 90 ? -4.577 -2.673 9.902 1.00 97.69 90 THR A O 1
ATOM 710 N N . ILE A 1 91 ? -6.358 -1.754 8.891 1.00 98.62 91 ILE A N 1
ATOM 711 C CA . ILE A 1 91 ? -5.851 -1.973 7.532 1.00 98.62 91 ILE A CA 1
ATOM 712 C C . ILE A 1 91 ? -5.312 -0.660 6.972 1.00 98.62 91 ILE A C 1
ATOM 714 O O . ILE A 1 91 ? -6.033 0.334 6.901 1.00 98.62 91 ILE A O 1
ATOM 718 N N . ILE A 1 92 ? -4.049 -0.669 6.547 1.00 98.75 92 ILE A N 1
ATOM 719 C CA . ILE A 1 92 ? -3.411 0.421 5.806 1.00 98.75 92 ILE A CA 1
ATOM 720 C C . ILE A 1 92 ? -3.256 -0.027 4.360 1.00 98.75 92 ILE A C 1
ATOM 722 O O . ILE A 1 92 ? -2.596 -1.025 4.097 1.00 98.75 92 ILE A O 1
ATOM 726 N N . GLY A 1 93 ? -3.822 0.710 3.412 1.00 98.69 93 GLY A N 1
ATOM 727 C CA . GLY A 1 93 ? -3.714 0.386 1.994 1.00 98.69 93 GLY A CA 1
ATOM 728 C C . GLY A 1 93 ? -3.268 1.580 1.165 1.00 98.69 93 GLY A C 1
ATOM 729 O O . GLY A 1 93 ? -3.873 2.646 1.247 1.00 98.69 93 GLY A O 1
ATOM 730 N N . HIS A 1 94 ? -2.240 1.411 0.332 1.00 98.56 94 HIS A N 1
ATOM 731 C CA . HIS A 1 94 ? -1.807 2.438 -0.627 1.00 98.56 94 HIS A CA 1
ATOM 732 C C . HIS A 1 94 ? -2.354 2.178 -2.022 1.00 98.56 94 HIS A C 1
ATOM 734 O O . HIS A 1 94 ? -2.268 1.056 -2.512 1.00 98.56 94 HIS A O 1
ATOM 740 N N . SER A 1 95 ? -2.880 3.213 -2.683 1.00 96.31 95 SER A N 1
ATOM 741 C CA . SER A 1 95 ? -3.323 3.135 -4.081 1.00 96.31 95 SER A CA 1
ATOM 742 C C . SER A 1 95 ? -4.274 1.948 -4.324 1.00 96.31 95 SER A C 1
ATOM 744 O O . SER A 1 95 ? -5.324 1.860 -3.689 1.00 96.31 95 SER A O 1
ATOM 746 N N . MET A 1 96 ? -3.906 0.981 -5.169 1.00 97.56 96 MET A N 1
ATOM 747 C CA . MET A 1 96 ? -4.634 -0.285 -5.330 1.00 97.56 96 MET A CA 1
ATOM 748 C C . MET A 1 96 ? -4.967 -0.962 -3.988 1.00 97.56 96 MET A C 1
ATOM 750 O O . MET A 1 96 ? -6.127 -1.290 -3.753 1.00 97.56 96 MET A O 1
ATOM 754 N N . GLY A 1 97 ? -4.000 -1.103 -3.078 1.00 98.56 97 GLY A N 1
ATOM 755 C CA . GLY A 1 97 ? -4.225 -1.663 -1.744 1.00 98.56 97 GLY A CA 1
ATOM 756 C C . GLY A 1 97 ? -5.188 -0.830 -0.894 1.00 98.56 97 GLY A C 1
ATOM 757 O O . GLY A 1 97 ? -5.899 -1.378 -0.060 1.00 98.56 97 GLY A O 1
ATOM 758 N N . GLY A 1 98 ? -5.280 0.482 -1.132 1.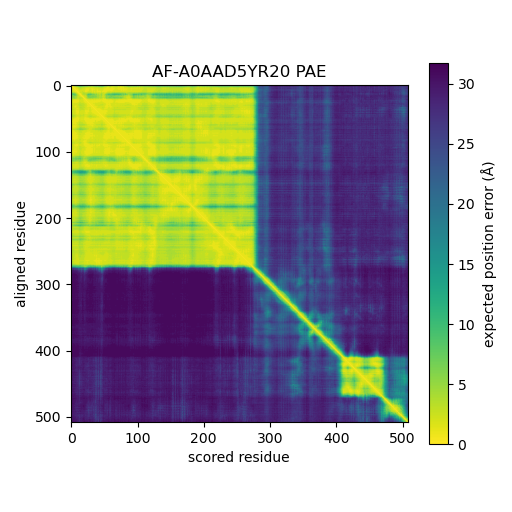00 98.44 98 GLY A N 1
ATOM 759 C CA . GLY A 1 98 ? -6.266 1.351 -0.483 1.00 98.44 98 GLY A CA 1
ATOM 760 C C . GLY A 1 98 ? -7.692 1.060 -0.946 1.00 98.44 98 GLY A C 1
ATOM 761 O O . GLY A 1 98 ? -8.595 0.982 -0.119 1.00 98.44 98 GLY A O 1
ATOM 762 N N . LYS A 1 99 ? -7.898 0.805 -2.244 1.00 98.31 99 LYS A N 1
ATOM 763 C CA . LYS A 1 99 ? -9.195 0.337 -2.760 1.00 98.31 99 LYS A CA 1
ATOM 764 C C . LYS A 1 99 ? -9.543 -1.073 -2.272 1.00 98.31 99 LYS A C 1
ATOM 766 O O . LYS A 1 99 ? -10.709 -1.321 -1.987 1.00 98.31 99 LYS A O 1
ATOM 771 N N . VAL A 1 100 ? -8.559 -1.965 -2.107 1.00 98.69 100 VAL A N 1
ATOM 772 C CA . VAL A 1 100 ? -8.774 -3.273 -1.452 1.00 98.69 100 VAL A CA 1
ATOM 773 C C . VAL A 1 100 ? -9.233 -3.078 -0.006 1.00 98.69 100 VAL A C 1
ATOM 775 O O . VAL A 1 100 ? -10.243 -3.641 0.396 1.00 98.69 100 VAL A O 1
ATOM 778 N N . ALA A 1 101 ? -8.551 -2.222 0.758 1.00 98.56 101 ALA A N 1
ATOM 779 C CA . ALA A 1 101 ? -8.912 -1.929 2.142 1.00 98.56 101 ALA A CA 1
ATOM 780 C C . ALA A 1 101 ? -10.326 -1.324 2.269 1.00 98.56 101 ALA A C 1
ATOM 782 O O . ALA A 1 101 ? -11.095 -1.716 3.144 1.00 98.56 101 ALA A O 1
ATOM 783 N N . MET A 1 102 ? -10.700 -0.423 1.355 1.00 98.56 102 MET A N 1
ATOM 784 C CA . MET A 1 102 ? -12.068 0.097 1.245 1.00 98.56 102 MET A CA 1
ATOM 785 C C . MET A 1 102 ? -13.080 -0.998 0.904 1.00 98.56 102 MET A C 1
ATOM 787 O O . MET A 1 102 ? -14.170 -1.013 1.467 1.00 98.56 102 MET A O 1
ATOM 791 N N . ALA A 1 103 ? -12.737 -1.910 -0.009 1.00 97.88 103 ALA A N 1
ATOM 792 C CA . ALA A 1 103 ? -13.626 -2.996 -0.397 1.00 97.88 103 ALA A CA 1
ATOM 793 C C . ALA A 1 103 ? -13.882 -3.976 0.758 1.00 97.88 103 ALA A C 1
ATOM 795 O O . ALA A 1 103 ? -15.012 -4.427 0.903 1.00 97.88 103 ALA A O 1
ATOM 796 N N . ILE A 1 104 ? -12.875 -4.229 1.604 1.00 97.81 104 ILE A N 1
ATOM 797 C CA . ILE A 1 104 ? -13.011 -4.999 2.852 1.00 97.81 104 ILE A CA 1
ATOM 798 C C . ILE A 1 104 ? -13.945 -4.284 3.831 1.00 97.81 104 ILE A C 1
ATOM 800 O O . ILE A 1 104 ? -14.843 -4.905 4.388 1.00 97.81 104 ILE A O 1
ATOM 804 N N . ALA A 1 105 ? -13.760 -2.975 4.029 1.00 97.31 105 ALA A N 1
ATOM 805 C CA . ALA A 1 105 ? -14.599 -2.183 4.930 1.00 97.31 105 ALA A CA 1
ATOM 806 C C . ALA A 1 105 ? -16.080 -2.167 4.512 1.00 97.31 105 ALA A C 1
ATOM 808 O O . ALA A 1 105 ? -16.967 -2.076 5.355 1.00 97.31 105 ALA A O 1
ATOM 809 N N . LEU A 1 106 ? -16.342 -2.272 3.210 1.00 96.94 106 LEU A N 1
ATOM 810 C CA . LEU A 1 106 ? -17.683 -2.329 2.633 1.00 96.94 106 LEU A CA 1
ATOM 811 C C . LEU A 1 106 ? -18.171 -3.767 2.399 1.00 96.94 106 LEU A C 1
ATOM 813 O O . LEU A 1 106 ? -19.242 -3.945 1.829 1.00 96.94 106 LEU A O 1
ATOM 817 N N . ASP A 1 107 ? -17.424 -4.801 2.781 1.00 95.62 107 ASP A N 1
ATOM 818 C CA . ASP A 1 107 ? -17.817 -6.190 2.536 1.00 95.62 107 ASP A CA 1
ATOM 819 C C . ASP A 1 107 ? -18.991 -6.611 3.451 1.00 95.62 107 ASP A C 1
ATOM 821 O O . ASP A 1 107 ? -19.028 -6.215 4.619 1.00 95.62 107 ASP A O 1
ATOM 825 N N . PRO A 1 108 ? -19.992 -7.382 2.970 1.00 92.06 108 PRO A N 1
ATOM 826 C CA . PRO A 1 108 ? -21.084 -7.899 3.811 1.00 92.06 108 PRO A CA 1
ATOM 827 C C . PRO A 1 108 ? -20.613 -8.671 5.043 1.00 92.06 108 PRO A C 1
ATOM 829 O O . PRO A 1 108 ? -21.300 -8.690 6.060 1.00 92.06 108 PRO A O 1
ATOM 832 N N . HIS A 1 109 ? -19.432 -9.286 4.983 1.00 88.62 109 HIS A N 1
ATOM 833 C CA . HIS A 1 109 ? -18.913 -10.086 6.081 1.00 88.62 109 HIS A CA 1
ATOM 834 C C . HIS A 1 109 ? -18.712 -9.281 7.380 1.00 88.62 109 HIS A C 1
ATOM 836 O O . HIS A 1 109 ? -18.900 -9.824 8.473 1.00 88.62 109 HIS A O 1
ATOM 842 N N . LEU A 1 110 ? -18.436 -7.971 7.290 1.00 90.00 110 LEU A N 1
ATOM 843 C CA . LEU A 1 110 ? -18.295 -7.115 8.475 1.00 90.00 110 LEU A CA 1
ATOM 844 C C . LEU A 1 110 ? -19.605 -6.880 9.236 1.00 90.00 110 LEU A C 1
ATOM 846 O O . LEU A 1 110 ? -19.559 -6.512 10.406 1.00 90.00 110 LEU A O 1
ATOM 850 N N . GLU A 1 111 ? -20.765 -7.108 8.617 1.00 87.56 111 GLU A N 1
ATOM 851 C CA . GLU A 1 111 ? -22.055 -7.042 9.317 1.00 87.56 111 GLU A CA 1
ATOM 852 C C . GLU A 1 111 ? -22.222 -8.232 10.271 1.00 87.56 111 GLU A C 1
ATOM 854 O O . GLU A 1 111 ? -22.844 -8.110 11.326 1.00 87.56 111 GLU A O 1
ATOM 859 N N . THR A 1 112 ? -21.631 -9.378 9.918 1.00 87.38 112 THR A N 1
ATOM 860 C CA . THR A 1 112 ? -21.681 -10.603 10.726 1.00 87.38 112 THR A CA 1
ATOM 861 C C . THR A 1 112 ? -20.561 -10.697 11.757 1.00 87.38 112 THR A C 1
ATOM 863 O O . THR A 1 112 ? -20.784 -11.244 12.836 1.00 87.38 112 THR A O 1
ATOM 866 N N . ASP A 1 113 ? -19.383 -10.143 11.461 1.00 88.81 113 ASP A N 1
ATOM 867 C CA . ASP A 1 113 ? -18.272 -10.060 12.409 1.00 88.81 113 ASP A CA 1
ATOM 868 C C . ASP A 1 113 ? -17.599 -8.672 12.358 1.00 88.81 113 ASP A C 1
ATOM 870 O O . ASP A 1 113 ? -16.548 -8.488 11.732 1.00 88.81 113 ASP A O 1
ATOM 874 N N . PRO A 1 114 ? -18.167 -7.671 13.062 1.00 87.38 114 PRO A N 1
ATOM 875 C CA . PRO A 1 114 ? -17.586 -6.331 13.143 1.00 87.38 114 PRO A CA 1
ATOM 876 C C . PRO A 1 114 ? -16.214 -6.316 13.820 1.00 87.38 114 PRO A C 1
ATOM 878 O O . PRO A 1 114 ? -15.477 -5.337 13.713 1.00 87.38 114 PRO A O 1
ATOM 881 N N . SER A 1 115 ? -15.855 -7.388 14.537 1.00 88.38 115 SER A N 1
ATOM 882 C CA . SER A 1 115 ? -14.572 -7.478 15.221 1.00 88.38 115 SER A CA 1
ATOM 883 C C . SER A 1 115 ? -13.411 -7.713 14.261 1.00 88.38 115 SER A C 1
ATOM 885 O O . SER A 1 115 ? -12.271 -7.655 14.695 1.00 88.38 115 SER A O 1
ATOM 887 N N . ILE A 1 116 ? -13.647 -7.919 12.965 1.00 92.88 116 ILE A N 1
ATOM 888 C CA . ILE A 1 116 ? -12.584 -8.081 11.967 1.00 92.88 116 ILE A CA 1
ATOM 889 C C . ILE A 1 116 ? -11.800 -6.781 11.743 1.00 92.88 116 ILE A C 1
ATOM 891 O O . ILE A 1 116 ? -10.565 -6.806 11.736 1.00 92.88 116 ILE A O 1
ATOM 895 N N . LEU A 1 117 ? -12.497 -5.650 11.591 1.00 95.88 117 LEU A N 1
ATOM 896 C CA . LEU A 1 117 ? -11.914 -4.371 11.182 1.00 95.88 117 LEU A CA 1
ATOM 897 C C . LEU A 1 117 ? -12.231 -3.270 12.199 1.00 95.88 117 LEU A C 1
ATOM 899 O O . LEU A 1 117 ? -13.381 -2.896 12.395 1.00 95.88 117 LEU A O 1
ATOM 903 N N . GLU A 1 118 ? -11.191 -2.705 12.804 1.00 94.12 118 GLU A N 1
ATOM 904 C CA . GLU A 1 118 ? -11.297 -1.582 13.740 1.00 94.12 118 GLU A CA 1
ATOM 905 C C . GLU A 1 118 ? -11.111 -0.231 13.034 1.00 94.12 118 GLU A C 1
ATOM 907 O O . GLU A 1 118 ? -11.853 0.718 13.285 1.00 94.12 118 GLU A O 1
ATOM 912 N N . ASN A 1 119 ? -10.108 -0.127 12.155 1.00 94.94 119 ASN A N 1
ATOM 913 C CA . ASN A 1 119 ? -9.752 1.128 11.492 1.00 94.94 119 ASN A CA 1
ATOM 914 C C . ASN A 1 119 ? -9.329 0.897 10.035 1.00 94.94 119 ASN A C 1
ATOM 916 O O . ASN A 1 119 ? -8.631 -0.071 9.724 1.00 94.94 119 ASN A O 1
ATOM 920 N N . LEU A 1 120 ? -9.672 1.849 9.168 1.00 97.81 120 LEU A N 1
ATOM 921 C CA . LEU A 1 120 ? -9.233 1.908 7.773 1.00 97.81 120 LEU A CA 1
ATOM 922 C C . LEU A 1 120 ? -8.313 3.112 7.565 1.00 97.81 120 LEU A C 1
ATOM 924 O O . LEU A 1 120 ? -8.658 4.234 7.931 1.00 97.81 120 LEU A O 1
ATOM 928 N N . ILE A 1 121 ? -7.165 2.901 6.925 1.00 98.56 121 ILE A N 1
ATOM 929 C CA . ILE A 1 121 ? -6.271 3.967 6.471 1.00 98.56 121 ILE A CA 1
ATOM 930 C C . ILE A 1 121 ? -6.015 3.789 4.972 1.00 98.56 121 ILE A C 1
ATOM 932 O O . ILE A 1 121 ? -5.289 2.892 4.550 1.00 98.56 121 ILE A O 1
ATOM 936 N N . ALA A 1 122 ? -6.599 4.663 4.160 1.00 98.62 122 ALA A N 1
ATOM 937 C CA . ALA A 1 122 ? -6.411 4.706 2.718 1.00 98.62 122 ALA A CA 1
ATOM 938 C C . ALA A 1 122 ? -5.382 5.777 2.334 1.00 98.62 122 ALA A C 1
ATOM 940 O O . ALA A 1 122 ? -5.541 6.965 2.618 1.00 98.62 122 ALA A O 1
ATOM 941 N N . VAL A 1 123 ? -4.313 5.362 1.662 1.00 98.69 123 VAL A N 1
ATOM 942 C CA . VAL A 1 123 ? -3.199 6.233 1.287 1.00 98.69 123 VAL A CA 1
ATOM 943 C C . VAL A 1 123 ? -3.287 6.568 -0.197 1.00 98.69 123 VAL A C 1
ATOM 945 O O . VAL A 1 123 ? -3.064 5.723 -1.064 1.00 98.69 123 VAL A O 1
ATOM 948 N N . ASP A 1 124 ? -3.599 7.834 -0.446 1.00 97.69 124 ASP A N 1
ATOM 949 C CA . ASP A 1 124 ? -3.593 8.539 -1.722 1.00 97.69 124 ASP A CA 1
ATOM 950 C C . ASP A 1 124 ? -4.408 7.877 -2.838 1.00 97.69 124 ASP A C 1
ATOM 952 O O . ASP A 1 124 ? -3.948 7.701 -3.963 1.00 97.69 124 ASP A O 1
ATOM 956 N N . ILE A 1 125 ? -5.648 7.507 -2.515 1.00 97.38 125 ILE A N 1
ATOM 957 C CA . ILE A 1 125 ? -6.616 6.966 -3.467 1.00 97.38 125 ILE A CA 1
ATOM 958 C C . ILE A 1 125 ? -8.048 7.257 -3.018 1.00 97.38 125 ILE A C 1
ATOM 960 O O . ILE A 1 125 ? -8.354 7.215 -1.828 1.00 97.38 125 ILE A O 1
ATOM 964 N N . ALA A 1 126 ? -8.924 7.557 -3.974 1.00 96.44 126 ALA A N 1
ATOM 965 C CA . ALA A 1 126 ? -10.366 7.675 -3.767 1.00 96.44 126 ALA A CA 1
ATOM 966 C C . ALA A 1 126 ? -11.099 6.449 -4.362 1.00 96.44 126 ALA A C 1
ATOM 968 O O . ALA A 1 126 ? -10.562 5.813 -5.277 1.00 96.44 126 ALA A O 1
ATOM 969 N N . PRO A 1 127 ? -12.330 6.129 -3.915 1.00 95.69 127 PRO A N 1
ATOM 970 C CA . PRO A 1 127 ? -13.155 5.040 -4.454 1.00 95.69 127 PRO A CA 1
ATOM 971 C C . PRO A 1 127 ? -13.778 5.416 -5.815 1.00 95.69 127 PRO A C 1
ATOM 973 O O . PRO A 1 127 ? -14.990 5.395 -6.010 1.00 95.69 127 PRO A O 1
ATOM 976 N N . VAL A 1 128 ? -12.937 5.834 -6.763 1.00 92.62 128 VAL A N 1
ATOM 977 C CA . VAL A 1 128 ? -13.338 6.242 -8.114 1.00 92.62 128 VAL A CA 1
ATOM 978 C C . VAL A 1 128 ? -13.268 5.067 -9.082 1.00 92.62 128 VAL A C 1
ATOM 980 O O . VAL A 1 128 ? -12.305 4.296 -9.066 1.00 92.62 128 VAL A O 1
ATOM 983 N N . LYS A 1 129 ? -14.245 4.998 -9.987 1.00 90.00 129 LYS A N 1
ATOM 984 C CA . LYS A 1 129 ? -14.172 4.193 -11.210 1.00 90.00 129 LYS A CA 1
ATOM 985 C C . LYS A 1 129 ? -13.529 5.042 -12.296 1.00 90.00 129 LYS A C 1
ATOM 987 O O . LYS A 1 129 ? -14.107 6.041 -12.721 1.00 90.00 129 LYS A O 1
ATOM 992 N N . ALA A 1 130 ? -12.326 4.688 -12.719 1.00 81.75 130 ALA A N 1
ATOM 993 C CA . ALA A 1 130 ? -11.589 5.436 -13.725 1.00 81.75 130 ALA A CA 1
ATOM 994 C C . ALA A 1 130 ? -10.815 4.485 -14.629 1.00 81.75 130 ALA A C 1
ATOM 996 O O . ALA A 1 130 ? -10.270 3.484 -14.179 1.00 81.75 130 ALA A O 1
ATOM 997 N N . LYS A 1 131 ? -10.724 4.816 -15.920 1.00 79.94 131 LYS A N 1
ATOM 998 C CA . LYS A 1 131 ? -9.802 4.095 -16.797 1.00 79.94 131 LYS A CA 1
ATOM 999 C C . LYS A 1 131 ? -8.384 4.256 -16.268 1.00 79.94 131 LYS A C 1
ATOM 1001 O O . LYS A 1 131 ? -8.004 5.330 -15.802 1.00 79.94 131 LYS A O 1
ATOM 1006 N N . LEU A 1 132 ? -7.620 3.182 -16.387 1.00 76.56 132 LEU A N 1
ATOM 1007 C CA . LEU A 1 132 ? -6.218 3.185 -16.022 1.00 76.56 132 LEU A CA 1
ATOM 1008 C C . LEU A 1 132 ? -5.446 4.209 -16.859 1.00 76.56 132 LEU A C 1
ATOM 1010 O O . LEU A 1 132 ? -5.768 4.442 -18.029 1.00 76.56 132 LEU A O 1
ATOM 1014 N N . SER A 1 133 ? -4.462 4.847 -16.231 1.00 79.94 133 SER A N 1
ATOM 1015 C CA . SER A 1 133 ? -3.772 5.992 -16.814 1.00 79.94 133 SER A CA 1
ATOM 1016 C C . SER A 1 133 ? -2.869 5.585 -17.988 1.00 79.94 133 SER A C 1
ATOM 1018 O O . SER A 1 133 ? -2.491 4.418 -18.142 1.00 79.94 133 SER A O 1
ATOM 1020 N N . THR A 1 134 ? -2.528 6.544 -18.850 1.00 84.00 134 THR A N 1
ATOM 1021 C CA . THR A 1 134 ? -1.629 6.293 -19.988 1.00 84.00 134 THR A CA 1
ATOM 1022 C C . THR A 1 134 ? -0.235 5.897 -19.505 1.00 84.00 134 THR A C 1
ATOM 1024 O O . THR A 1 134 ? 0.387 5.016 -20.094 1.00 84.00 134 THR A O 1
ATOM 1027 N N . GLU A 1 135 ? 0.217 6.486 -18.399 1.00 86.31 135 GLU A N 1
ATOM 1028 C CA . GLU A 1 135 ? 1.489 6.185 -17.742 1.00 86.31 135 GLU A CA 1
ATOM 1029 C C . GLU A 1 135 ? 1.549 4.711 -17.334 1.00 86.31 135 GLU A C 1
ATOM 1031 O O . GLU A 1 135 ? 2.504 4.019 -17.676 1.00 86.31 135 GLU A O 1
ATOM 1036 N N . PHE A 1 136 ? 0.484 4.187 -16.714 1.00 87.25 136 PHE A N 1
ATOM 1037 C CA . PHE A 1 136 ? 0.407 2.770 -16.353 1.00 87.25 136 PHE A CA 1
ATOM 1038 C C . PHE A 1 136 ? 0.593 1.848 -17.565 1.00 87.25 136 PHE A C 1
ATOM 1040 O O . PHE A 1 136 ? 1.357 0.882 -17.512 1.00 87.25 136 PHE A O 1
ATOM 1047 N N . ARG A 1 137 ? -0.096 2.148 -18.672 1.00 88.75 137 ARG A N 1
ATOM 1048 C CA . ARG A 1 137 ? 0.042 1.372 -19.913 1.00 88.75 137 ARG A CA 1
ATOM 1049 C C . ARG A 1 137 ? 1.471 1.448 -20.449 1.00 88.75 137 ARG A C 1
ATOM 1051 O O . ARG A 1 137 ? 1.994 0.437 -20.906 1.00 88.75 137 ARG A O 1
ATOM 1058 N N . GLY A 1 138 ? 2.095 2.623 -20.356 1.00 94.75 138 GLY A N 1
ATOM 1059 C CA . GLY A 1 138 ? 3.501 2.833 -20.690 1.00 94.75 138 GLY A CA 1
ATOM 1060 C C . GLY A 1 138 ? 4.442 1.974 -19.844 1.00 94.75 138 GLY A C 1
ATOM 1061 O O . GLY A 1 138 ? 5.368 1.384 -20.388 1.00 94.75 138 GLY A O 1
ATOM 1062 N N . TYR A 1 139 ? 4.178 1.822 -18.544 1.00 96.00 139 TYR A N 1
ATOM 1063 C CA . TYR A 1 139 ? 4.996 0.976 -17.670 1.00 96.00 139 TYR A CA 1
ATOM 1064 C C . TYR A 1 139 ? 4.914 -0.504 -18.046 1.00 96.00 139 TYR A C 1
ATOM 1066 O O . TYR A 1 139 ? 5.946 -1.167 -18.111 1.00 96.00 139 TYR A O 1
ATOM 1074 N N . LEU A 1 140 ? 3.717 -1.024 -18.337 1.00 95.50 140 LEU A N 1
ATOM 1075 C CA . LEU A 1 140 ? 3.568 -2.408 -18.801 1.00 95.50 140 LEU A CA 1
ATOM 1076 C C . LEU A 1 140 ? 4.297 -2.643 -20.126 1.00 95.50 140 LEU A C 1
ATOM 1078 O O . LEU A 1 140 ? 4.971 -3.659 -20.282 1.00 95.50 140 LEU A O 1
ATOM 1082 N N . GLU A 1 141 ? 4.200 -1.695 -21.059 1.00 96.25 141 GLU A N 1
ATOM 1083 C CA . GLU A 1 141 ? 4.917 -1.764 -22.333 1.00 96.25 141 GLU A CA 1
ATOM 1084 C C . GLU A 1 141 ? 6.437 -1.757 -22.124 1.00 96.25 141 GLU A C 1
ATOM 1086 O O . GLU A 1 141 ? 7.143 -2.597 -22.681 1.00 96.25 141 GLU A O 1
ATOM 1091 N N . ALA A 1 142 ? 6.941 -0.879 -21.251 1.00 97.56 142 ALA A N 1
ATOM 1092 C CA . ALA A 1 142 ? 8.353 -0.840 -20.888 1.00 97.56 142 ALA A CA 1
ATOM 1093 C C . ALA A 1 142 ? 8.823 -2.176 -20.294 1.00 97.56 142 ALA A C 1
ATOM 1095 O O . ALA A 1 142 ? 9.861 -2.700 -20.692 1.00 97.56 142 ALA A O 1
ATOM 1096 N N . MET A 1 143 ? 8.050 -2.760 -19.372 1.00 97.69 143 MET A N 1
ATOM 1097 C CA . MET A 1 143 ? 8.378 -4.048 -18.754 1.00 97.69 143 MET A CA 1
ATOM 1098 C C . MET A 1 143 ? 8.388 -5.189 -19.777 1.00 97.69 143 MET A C 1
ATOM 1100 O O . MET A 1 143 ? 9.326 -5.986 -19.781 1.00 97.69 143 MET A O 1
ATOM 1104 N N . ARG A 1 144 ? 7.408 -5.236 -20.692 1.00 97.31 144 ARG A N 1
ATOM 1105 C CA . ARG A 1 144 ? 7.395 -6.207 -21.801 1.00 97.31 144 ARG A CA 1
ATOM 1106 C C . ARG A 1 144 ? 8.615 -6.050 -22.697 1.00 97.31 144 ARG A C 1
ATOM 1108 O O . ARG A 1 144 ? 9.254 -7.042 -23.041 1.00 97.31 144 ARG A O 1
ATOM 1115 N N . ARG A 1 145 ? 8.967 -4.813 -23.058 1.00 97.75 145 ARG A N 1
ATOM 1116 C CA . ARG A 1 145 ? 10.145 -4.523 -23.883 1.00 97.75 145 ARG A CA 1
ATOM 1117 C C . ARG A 1 145 ? 11.435 -4.975 -23.198 1.00 97.75 145 ARG A C 1
ATOM 1119 O O . ARG A 1 145 ? 12.249 -5.631 -23.837 1.00 97.75 145 ARG A O 1
ATOM 1126 N N . ILE A 1 146 ? 11.584 -4.706 -21.902 1.00 97.75 146 ILE A N 1
ATOM 1127 C CA . ILE A 1 146 ? 12.727 -5.151 -21.090 1.00 97.75 146 ILE A CA 1
ATOM 1128 C C . ILE A 1 146 ? 12.891 -6.681 -21.130 1.00 97.75 146 ILE A C 1
ATOM 1130 O O . ILE A 1 146 ? 14.007 -7.164 -21.335 1.00 97.75 146 ILE A O 1
ATOM 1134 N N . GLU A 1 147 ? 11.807 -7.452 -20.971 1.00 97.19 147 GLU A N 1
ATOM 1135 C CA . GLU A 1 147 ? 11.877 -8.921 -21.055 1.00 97.19 147 GLU A CA 1
ATOM 1136 C C . GLU A 1 147 ? 12.162 -9.412 -22.485 1.00 97.19 147 GLU A C 1
ATOM 1138 O O . GLU A 1 147 ? 12.987 -10.309 -22.681 1.00 97.19 147 GLU A O 1
ATOM 1143 N N . ASN A 1 148 ? 11.542 -8.793 -23.494 1.00 97.50 148 ASN A N 1
ATOM 1144 C CA . ASN A 1 148 ? 11.714 -9.149 -24.906 1.00 97.50 148 ASN A CA 1
ATOM 1145 C C . ASN A 1 148 ? 13.129 -8.869 -25.430 1.00 97.50 148 ASN A C 1
ATOM 1147 O O . ASN A 1 148 ? 13.664 -9.658 -26.212 1.00 97.50 148 ASN A O 1
ATOM 1151 N N . GLU A 1 149 ? 13.757 -7.779 -24.981 1.00 97.81 149 GLU A N 1
ATOM 1152 C CA . GLU A 1 149 ? 15.144 -7.434 -25.315 1.00 97.81 149 GLU A CA 1
ATOM 1153 C C . GLU A 1 149 ? 16.171 -8.307 -24.581 1.00 97.81 149 GLU A C 1
ATOM 1155 O O . GLU A 1 149 ? 17.367 -8.218 -24.864 1.00 97.81 149 GLU A O 1
ATOM 1160 N N . LYS A 1 150 ? 15.724 -9.203 -23.686 1.00 96.38 150 LYS A N 1
ATOM 1161 C CA . LYS A 1 150 ? 16.581 -10.172 -22.992 1.00 96.38 150 LYS A CA 1
ATOM 1162 C C . LYS A 1 150 ? 17.747 -9.490 -22.268 1.00 96.38 150 LYS A C 1
ATOM 1164 O O . LYS A 1 150 ? 18.887 -9.967 -22.293 1.00 96.38 150 LYS A O 1
ATOM 1169 N N . VAL A 1 151 ? 17.462 -8.362 -21.615 1.00 97.12 151 VAL A N 1
ATOM 1170 C CA . VAL A 1 151 ? 18.458 -7.652 -20.805 1.00 97.12 151 VAL A CA 1
ATOM 1171 C C . VAL A 1 151 ? 18.921 -8.527 -19.642 1.00 97.12 151 VAL A C 1
ATOM 1173 O O . VAL A 1 151 ? 18.234 -9.464 -19.237 1.00 97.12 151 VAL A O 1
ATOM 1176 N N . LYS A 1 152 ? 20.087 -8.234 -19.070 1.00 97.38 152 LYS A N 1
ATOM 1177 C CA . LYS A 1 152 ? 20.654 -9.018 -17.961 1.00 97.38 152 LYS A CA 1
ATOM 1178 C C . LYS A 1 152 ? 20.728 -8.230 -16.670 1.00 97.38 152 LYS A C 1
ATOM 1180 O O . LYS A 1 152 ? 20.582 -8.794 -15.585 1.00 97.38 152 LYS A O 1
ATOM 1185 N N . THR A 1 153 ? 20.970 -6.932 -16.781 1.00 97.12 153 THR A N 1
ATOM 1186 C CA . THR A 1 153 ? 21.300 -6.070 -15.651 1.00 97.12 153 THR A CA 1
ATOM 1187 C C . THR A 1 153 ? 20.217 -5.032 -15.399 1.00 97.12 153 THR A C 1
ATOM 1189 O O . THR A 1 153 ? 19.505 -4.591 -16.301 1.00 97.12 153 THR A O 1
ATOM 1192 N N . ARG A 1 154 ? 20.146 -4.559 -14.151 1.00 96.62 154 ARG A N 1
ATOM 1193 C CA . ARG A 1 154 ? 19.275 -3.438 -13.775 1.00 96.62 154 ARG A CA 1
ATOM 1194 C C . ARG A 1 154 ? 19.598 -2.165 -14.566 1.00 96.62 154 ARG A C 1
ATOM 1196 O O . ARG A 1 154 ? 18.696 -1.387 -14.839 1.00 96.62 154 ARG A O 1
ATOM 1203 N N . LYS A 1 155 ? 20.866 -1.962 -14.945 1.00 97.12 155 LYS A N 1
ATOM 1204 C CA . LYS A 1 155 ? 21.315 -0.801 -15.727 1.00 97.12 155 LYS A CA 1
ATOM 1205 C C . LYS A 1 155 ? 20.731 -0.802 -17.142 1.00 97.12 155 LYS A C 1
ATOM 1207 O O . LYS A 1 155 ? 20.264 0.234 -17.595 1.00 97.12 155 LYS A O 1
ATOM 1212 N N . GLU A 1 156 ? 2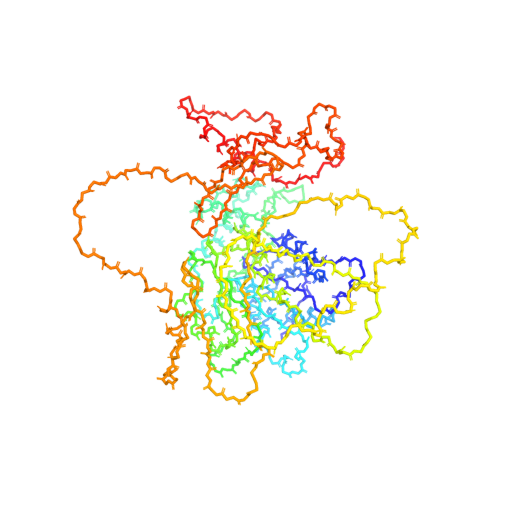0.740 -1.948 -17.817 1.00 98.00 156 GLU A N 1
ATOM 1213 C CA . GLU A 1 156 ? 20.139 -2.097 -19.151 1.00 98.00 156 GLU A CA 1
ATOM 1214 C C . GLU A 1 156 ? 18.620 -1.905 -19.092 1.00 98.00 156 GLU A C 1
ATOM 1216 O O . GLU A 1 156 ? 18.068 -1.128 -19.865 1.00 98.00 156 GLU A O 1
ATOM 1221 N N . ALA A 1 157 ? 17.954 -2.530 -18.114 1.00 98.00 157 ALA A N 1
ATOM 1222 C CA . ALA A 1 157 ? 16.521 -2.338 -17.902 1.00 98.00 157 ALA A CA 1
ATOM 1223 C C . ALA A 1 157 ? 16.164 -0.868 -17.619 1.00 98.00 157 ALA A C 1
ATOM 1225 O O . ALA A 1 157 ? 15.170 -0.360 -18.132 1.00 98.00 157 ALA A O 1
ATOM 1226 N N . MET A 1 158 ? 16.991 -0.170 -16.832 1.00 97.69 158 MET A N 1
ATOM 1227 C CA . MET A 1 158 ? 16.823 1.254 -16.543 1.00 97.69 158 MET A CA 1
ATOM 1228 C C . MET A 1 158 ? 16.932 2.122 -17.801 1.00 97.69 158 MET A C 1
ATOM 1230 O O . MET A 1 158 ? 16.178 3.084 -17.933 1.00 97.69 158 MET A O 1
ATOM 1234 N N . ALA A 1 159 ? 17.841 1.795 -18.724 1.00 97.50 159 ALA A N 1
ATOM 1235 C CA . ALA A 1 159 ? 17.985 2.534 -19.977 1.00 97.50 159 ALA A CA 1
ATOM 1236 C C . ALA A 1 159 ? 16.696 2.486 -20.813 1.00 97.50 159 ALA A C 1
ATOM 1238 O O . ALA A 1 159 ? 16.247 3.529 -21.276 1.00 97.50 159 ALA A O 1
ATOM 1239 N N . ILE A 1 160 ? 16.061 1.311 -20.911 1.00 97.94 160 ILE A N 1
ATOM 1240 C CA . ILE A 1 160 ? 14.770 1.150 -21.597 1.00 97.94 160 ILE A CA 1
ATOM 1241 C C . ILE A 1 160 ? 13.661 1.877 -20.825 1.00 97.94 160 ILE A C 1
ATOM 1243 O O . ILE A 1 160 ? 12.899 2.643 -21.405 1.00 97.94 160 ILE A O 1
ATOM 1247 N N . LEU A 1 161 ? 13.577 1.680 -19.503 1.00 97.38 161 LEU A N 1
ATOM 1248 C CA . LEU A 1 161 ? 12.531 2.290 -18.675 1.00 97.38 161 LEU A CA 1
ATOM 1249 C C . LEU A 1 161 ? 12.571 3.828 -18.697 1.00 97.38 161 LEU A C 1
ATOM 1251 O O . LEU A 1 161 ? 11.523 4.464 -18.610 1.00 97.38 161 LEU A O 1
ATOM 1255 N N . SER A 1 162 ? 13.758 4.421 -18.860 1.00 96.88 162 SER A N 1
ATOM 1256 C CA . SER A 1 162 ? 13.943 5.877 -18.942 1.00 96.88 162 SER A CA 1
ATOM 1257 C C . SER A 1 162 ? 13.291 6.514 -20.172 1.00 96.88 162 SER A C 1
ATOM 1259 O O . SER A 1 162 ? 13.073 7.722 -20.181 1.00 96.88 162 SER A O 1
ATOM 1261 N N . GLU A 1 163 ? 12.955 5.726 -21.197 1.00 96.62 163 GLU A N 1
ATOM 1262 C CA . GLU A 1 163 ? 12.188 6.200 -22.355 1.00 96.62 163 GLU A CA 1
ATOM 1263 C C . GLU A 1 163 ? 10.691 6.395 -22.028 1.00 96.62 163 GLU A C 1
ATOM 1265 O O . GLU A 1 163 ? 9.997 7.115 -22.742 1.00 96.62 163 GLU A O 1
ATOM 1270 N N . TYR A 1 164 ? 10.193 5.778 -20.947 1.00 96.56 164 TYR A N 1
ATOM 1271 C CA . TYR A 1 164 ? 8.770 5.760 -20.571 1.00 96.56 164 TYR A CA 1
ATOM 1272 C C . TYR A 1 164 ? 8.473 6.528 -19.278 1.00 96.56 164 TYR A C 1
ATOM 1274 O O . TYR A 1 164 ? 7.365 7.028 -19.103 1.00 96.56 164 TYR A O 1
ATOM 1282 N N . GLU A 1 165 ? 9.439 6.613 -18.365 1.00 94.31 165 GLU A N 1
ATOM 1283 C CA . GLU A 1 165 ? 9.314 7.307 -17.084 1.00 94.31 165 GLU A CA 1
ATOM 1284 C C . GLU A 1 165 ? 10.556 8.160 -16.840 1.00 94.31 165 GLU A C 1
ATOM 1286 O O . GLU A 1 165 ? 11.670 7.686 -17.026 1.00 94.31 165 GLU A O 1
ATOM 1291 N N . THR A 1 166 ? 10.377 9.396 -16.381 1.00 93.19 166 THR A N 1
ATOM 1292 C CA . THR A 1 166 ? 11.476 10.346 -16.122 1.00 93.19 166 THR A CA 1
ATOM 1293 C C . THR A 1 166 ? 11.756 10.541 -14.634 1.00 93.19 166 THR A C 1
ATOM 1295 O O . THR A 1 166 ? 12.840 10.988 -14.263 1.00 93.19 166 THR A O 1
ATOM 1298 N N . ASN A 1 167 ? 10.805 10.196 -13.764 1.00 91.00 167 ASN A N 1
ATOM 1299 C CA . ASN A 1 167 ? 10.961 10.289 -12.325 1.00 91.00 167 ASN A CA 1
ATOM 1300 C C . ASN A 1 167 ? 11.838 9.131 -11.805 1.00 91.00 167 ASN A C 1
ATOM 1302 O O . ASN A 1 167 ? 11.406 7.972 -11.833 1.00 91.00 167 ASN A O 1
ATOM 1306 N N . PRO A 1 168 ? 13.034 9.412 -11.255 1.00 89.69 168 PRO A N 1
ATOM 1307 C CA . PRO A 1 168 ? 13.964 8.369 -10.822 1.00 89.69 168 PRO A CA 1
ATOM 1308 C C . PRO A 1 168 ? 13.422 7.519 -9.664 1.00 89.69 168 PRO A C 1
ATOM 1310 O O . PRO A 1 168 ? 13.761 6.342 -9.552 1.00 89.69 168 PRO A O 1
ATOM 1313 N N . GLY A 1 169 ? 12.552 8.082 -8.819 1.00 88.00 169 GLY A N 1
ATOM 1314 C CA . GLY A 1 169 ? 11.893 7.349 -7.739 1.00 88.00 169 GLY A CA 1
ATOM 1315 C C . GLY A 1 169 ? 10.910 6.305 -8.269 1.00 88.00 169 GLY A C 1
ATOM 1316 O O . GLY A 1 169 ? 10.940 5.157 -7.826 1.00 88.00 169 GLY A O 1
ATOM 1317 N N . ILE A 1 170 ? 10.096 6.667 -9.267 1.00 90.94 170 ILE A N 1
ATOM 1318 C CA . ILE A 1 170 ? 9.168 5.731 -9.922 1.00 90.94 170 ILE A CA 1
ATOM 1319 C C . ILE A 1 170 ? 9.949 4.656 -10.682 1.00 90.94 170 ILE A C 1
ATOM 1321 O O . ILE A 1 170 ? 9.655 3.472 -10.535 1.00 90.94 170 ILE A O 1
ATOM 1325 N N . GLN A 1 171 ? 10.994 5.033 -11.422 1.00 94.44 171 GLN A N 1
ATOM 1326 C CA . GLN A 1 171 ? 11.860 4.064 -12.096 1.00 94.44 171 GLN A CA 1
ATOM 1327 C C . GLN A 1 171 ? 12.459 3.051 -11.108 1.00 94.44 171 GLN A C 1
ATOM 1329 O O . GLN A 1 171 ? 12.397 1.836 -11.318 1.00 94.44 171 GLN A O 1
ATOM 1334 N N . ALA A 1 172 ? 13.024 3.542 -9.999 1.00 92.25 172 ALA A N 1
ATOM 1335 C CA . ALA A 1 172 ? 13.599 2.697 -8.962 1.00 92.25 172 ALA A CA 1
ATOM 1336 C C . ALA A 1 172 ? 12.550 1.765 -8.342 1.00 92.25 172 ALA A C 1
ATOM 1338 O O . ALA A 1 172 ? 12.854 0.585 -8.138 1.00 92.25 172 ALA A O 1
ATOM 1339 N N . PHE A 1 173 ? 11.338 2.276 -8.097 1.00 93.31 173 PHE A N 1
ATOM 1340 C CA . PHE A 1 173 ? 10.192 1.524 -7.592 1.00 93.31 173 PHE A CA 1
ATOM 1341 C C . PHE A 1 173 ? 9.773 0.397 -8.545 1.00 93.31 173 PHE A C 1
ATOM 1343 O O . PHE A 1 173 ? 9.737 -0.759 -8.128 1.00 93.31 173 PHE A O 1
ATOM 1350 N N . LEU A 1 174 ? 9.544 0.682 -9.830 1.00 95.50 174 LEU A N 1
ATOM 1351 C CA . LEU A 1 174 ? 9.147 -0.331 -10.817 1.00 95.50 174 LEU A CA 1
ATOM 1352 C C . LEU A 1 174 ? 10.205 -1.441 -10.938 1.00 95.50 174 LEU A C 1
ATOM 1354 O O . LEU A 1 174 ? 9.878 -2.630 -10.930 1.00 95.50 174 LEU A O 1
ATOM 1358 N N . LEU A 1 175 ? 11.490 -1.068 -10.939 1.00 95.94 175 LEU A N 1
ATOM 1359 C CA . LEU A 1 175 ? 12.609 -2.013 -10.981 1.00 95.94 175 LEU A CA 1
ATOM 1360 C C . LEU A 1 175 ? 12.834 -2.780 -9.666 1.00 95.94 175 LEU A C 1
ATOM 1362 O O . LEU A 1 175 ? 13.722 -3.631 -9.610 1.00 95.94 175 LEU A O 1
ATOM 1366 N N . THR A 1 176 ? 12.060 -2.545 -8.599 1.00 94.31 176 THR A N 1
ATOM 1367 C CA . THR A 1 176 ? 12.069 -3.447 -7.425 1.00 94.31 176 THR A CA 1
ATOM 1368 C C . THR A 1 176 ? 11.500 -4.831 -7.745 1.00 94.31 176 THR A C 1
ATOM 1370 O O . THR A 1 176 ? 11.830 -5.801 -7.054 1.00 94.31 176 THR A O 1
ATOM 1373 N N . ASN A 1 177 ? 10.710 -4.935 -8.818 1.00 96.50 177 ASN A N 1
ATOM 1374 C CA . ASN A 1 177 ? 10.188 -6.195 -9.339 1.00 96.50 177 ASN A CA 1
ATOM 1375 C C . ASN A 1 177 ? 11.152 -6.913 -10.284 1.00 96.50 177 ASN A C 1
ATOM 1377 O O . ASN A 1 177 ? 10.918 -8.078 -10.595 1.00 96.50 177 ASN A O 1
ATOM 1381 N N . LEU A 1 178 ? 12.210 -6.248 -10.756 1.00 96.94 178 LEU A N 1
ATOM 1382 C CA . LEU A 1 178 ? 13.148 -6.851 -11.693 1.00 96.94 178 LEU A CA 1
ATOM 1383 C C . LEU A 1 178 ? 14.108 -7.775 -10.946 1.00 96.94 178 LEU A C 1
ATOM 1385 O O . LEU A 1 178 ? 14.883 -7.340 -10.091 1.00 96.94 178 LEU A O 1
ATOM 1389 N N . GLU A 1 179 ? 14.104 -9.042 -11.323 1.00 95.62 179 GLU A N 1
ATOM 1390 C CA . GLU A 1 179 ? 15.136 -9.985 -10.940 1.00 95.62 179 GLU A CA 1
ATOM 1391 C C . GLU A 1 179 ? 16.156 -10.068 -12.072 1.00 95.62 179 GLU A C 1
ATOM 1393 O O . GLU A 1 179 ? 15.817 -10.408 -13.204 1.00 95.62 179 GLU A O 1
ATOM 1398 N N . THR A 1 180 ? 17.411 -9.723 -11.789 1.00 95.50 180 THR A N 1
ATOM 1399 C CA . THR A 1 180 ? 18.481 -9.732 -12.795 1.00 95.50 180 THR A CA 1
ATOM 1400 C C . THR A 1 180 ? 18.827 -11.150 -13.236 1.00 95.50 180 THR A C 1
ATOM 1402 O O . THR A 1 180 ? 18.436 -12.126 -12.593 1.00 95.50 180 THR A O 1
ATOM 1405 N N . ALA A 1 181 ? 19.572 -11.272 -14.334 1.00 94.75 181 ALA A N 1
ATOM 1406 C CA . ALA A 1 181 ? 20.084 -12.563 -14.771 1.00 94.75 181 ALA A CA 1
ATOM 1407 C C . ALA A 1 181 ? 20.887 -13.255 -13.653 1.00 94.75 181 ALA A C 1
ATOM 1409 O O . ALA A 1 181 ? 21.602 -12.611 -12.881 1.00 94.75 181 ALA A O 1
ATOM 1410 N N . SER A 1 182 ? 20.766 -14.572 -13.599 1.00 94.69 182 SER A N 1
ATOM 1411 C CA . SER A 1 182 ? 21.431 -15.485 -12.674 1.00 94.69 182 SER A CA 1
ATOM 1412 C C . SER A 1 182 ? 21.949 -16.704 -13.447 1.00 94.69 182 SER A C 1
ATOM 1414 O O . SER A 1 182 ? 21.739 -16.826 -14.656 1.00 94.69 182 SER A O 1
ATOM 1416 N N . SER A 1 183 ? 22.672 -17.609 -12.785 1.00 93.31 183 SER A N 1
ATOM 1417 C CA . SER A 1 183 ? 23.219 -18.814 -13.431 1.00 93.31 183 SER A CA 1
ATOM 1418 C C . SER A 1 183 ? 22.133 -19.742 -13.990 1.00 93.31 183 SER A C 1
ATOM 1420 O O . SER A 1 183 ? 22.338 -20.381 -15.018 1.00 93.31 183 SER A O 1
ATOM 1422 N N . ASP A 1 184 ? 20.981 -19.793 -13.329 1.00 93.31 184 ASP A N 1
ATOM 1423 C CA . ASP A 1 184 ? 19.786 -20.563 -13.679 1.00 93.31 184 ASP A CA 1
ATOM 1424 C C . ASP A 1 184 ? 18.819 -19.807 -14.607 1.00 93.31 184 ASP A C 1
ATOM 1426 O O . ASP A 1 184 ? 17.983 -20.427 -15.267 1.00 93.31 184 ASP A O 1
ATOM 1430 N N . ARG A 1 185 ? 18.953 -18.478 -14.719 1.00 94.19 185 ARG A N 1
ATOM 1431 C CA . ARG A 1 185 ? 18.127 -17.641 -15.594 1.00 94.19 185 ARG A CA 1
ATOM 1432 C C . ARG A 1 185 ? 18.994 -16.637 -16.367 1.00 94.19 185 ARG A C 1
ATOM 1434 O O . ARG A 1 185 ? 19.356 -15.596 -15.823 1.00 94.19 185 ARG A O 1
ATOM 1441 N N . PRO A 1 186 ? 19.282 -16.872 -17.662 1.00 95.25 186 PRO A N 1
ATOM 1442 C CA . PRO A 1 186 ? 20.272 -16.089 -18.411 1.00 95.25 186 PRO A CA 1
ATOM 1443 C C . PRO A 1 186 ? 19.885 -14.624 -18.671 1.00 95.25 186 PRO A C 1
ATOM 1445 O O . PRO A 1 186 ? 20.739 -13.847 -19.107 1.00 95.25 186 PRO A O 1
ATOM 1448 N N . TYR A 1 187 ? 18.629 -14.250 -18.414 1.00 97.56 187 TYR A N 1
ATOM 1449 C CA . TYR A 1 187 ? 18.071 -12.919 -18.647 1.00 97.56 187 TYR A CA 1
ATOM 1450 C C . TYR A 1 187 ? 17.274 -12.438 -17.433 1.00 97.56 187 TYR A C 1
ATOM 1452 O O . TYR A 1 187 ? 16.826 -13.234 -16.603 1.00 97.56 187 TYR A O 1
ATOM 1460 N N . ALA A 1 188 ? 17.119 -11.125 -17.319 1.00 96.88 188 ALA A N 1
ATOM 1461 C CA . ALA A 1 188 ? 16.305 -10.522 -16.287 1.00 96.88 188 ALA A CA 1
ATOM 1462 C C . ALA A 1 188 ? 14.820 -10.822 -16.533 1.00 96.88 188 ALA A C 1
ATOM 1464 O O . ALA A 1 188 ? 14.384 -10.960 -17.676 1.00 96.88 188 ALA A O 1
ATOM 1465 N N . LYS A 1 189 ? 14.054 -10.934 -15.451 1.00 96.44 189 LYS A N 1
ATOM 1466 C CA . LYS A 1 189 ? 12.616 -11.196 -15.494 1.00 96.44 189 LYS A CA 1
ATOM 1467 C C . LYS A 1 189 ? 11.921 -10.418 -14.389 1.00 96.44 189 LYS A C 1
ATOM 1469 O O . LYS A 1 189 ? 12.453 -10.307 -13.283 1.00 96.44 189 LYS A O 1
ATOM 1474 N N . PHE A 1 190 ? 10.746 -9.877 -14.671 1.00 97.12 190 PHE A N 1
ATOM 1475 C CA . PHE A 1 190 ? 9.911 -9.296 -13.637 1.00 97.12 190 PHE A CA 1
ATOM 1476 C C . PHE A 1 190 ? 9.242 -10.406 -12.831 1.00 97.12 190 PHE A C 1
ATOM 1478 O O . PHE A 1 190 ? 8.715 -11.378 -13.369 1.00 97.12 190 PHE A O 1
ATOM 1485 N N . ARG A 1 191 ? 9.245 -10.250 -11.507 1.00 95.56 191 ARG A N 1
ATOM 1486 C CA . ARG A 1 191 ? 8.553 -11.182 -10.609 1.00 95.56 191 ARG A CA 1
ATOM 1487 C C . ARG A 1 191 ? 7.033 -11.072 -10.668 1.00 95.56 191 ARG A C 1
ATOM 1489 O O . ARG A 1 191 ? 6.367 -11.889 -10.065 1.00 95.56 191 ARG A O 1
ATOM 1496 N N . ILE A 1 192 ? 6.493 -10.067 -11.350 1.00 97.06 192 ILE A N 1
ATOM 1497 C CA . ILE A 1 192 ? 5.053 -9.866 -11.523 1.00 97.06 192 ILE A CA 1
ATOM 1498 C C . ILE A 1 192 ? 4.597 -10.415 -12.883 1.00 97.06 192 ILE A C 1
ATOM 1500 O O . ILE A 1 192 ? 5.347 -10.320 -13.857 1.00 97.06 192 ILE A O 1
ATOM 1504 N N . PRO A 1 193 ? 3.379 -10.969 -12.994 1.00 96.94 193 PRO A N 1
ATOM 1505 C CA . PRO A 1 193 ? 2.860 -11.486 -14.252 1.00 96.94 193 PRO A CA 1
ATOM 1506 C C . PRO A 1 193 ? 2.339 -10.331 -15.120 1.00 96.94 193 PRO A C 1
ATOM 1508 O O . PRO A 1 193 ? 1.178 -9.935 -15.017 1.00 96.94 193 PRO A O 1
ATOM 1511 N N . ILE A 1 194 ? 3.208 -9.786 -15.979 1.00 96.81 194 ILE A N 1
ATOM 1512 C CA . ILE A 1 194 ? 2.919 -8.585 -16.784 1.00 96.81 194 ILE A CA 1
ATOM 1513 C C . ILE A 1 194 ? 1.629 -8.747 -17.601 1.00 96.81 194 ILE A C 1
ATOM 1515 O O . ILE A 1 194 ? 0.811 -7.830 -17.638 1.00 96.81 194 ILE A O 1
ATOM 1519 N N . ASP A 1 195 ? 1.414 -9.916 -18.209 1.00 95.62 195 ASP A N 1
ATOM 1520 C CA . ASP A 1 195 ? 0.238 -10.167 -19.047 1.00 95.62 195 ASP A CA 1
ATOM 1521 C C . ASP A 1 195 ? -1.060 -10.256 -18.243 1.00 95.62 195 ASP A C 1
ATOM 1523 O O . ASP A 1 195 ? -2.039 -9.621 -18.619 1.00 95.62 195 ASP A O 1
ATOM 1527 N N . ILE A 1 196 ? -1.049 -10.925 -17.086 1.00 96.50 196 ILE A N 1
ATOM 1528 C CA . ILE A 1 196 ? -2.222 -10.991 -16.199 1.00 96.50 196 ILE A CA 1
ATOM 1529 C C . ILE A 1 196 ? -2.603 -9.588 -15.713 1.00 96.50 196 ILE A C 1
ATOM 1531 O O . ILE A 1 196 ? -3.778 -9.218 -15.720 1.00 96.50 196 ILE A O 1
ATOM 1535 N N . ILE A 1 197 ? -1.613 -8.785 -15.311 1.00 95.81 197 ILE A N 1
ATOM 1536 C CA . ILE A 1 197 ? -1.847 -7.407 -14.862 1.00 95.81 197 ILE A CA 1
ATOM 1537 C C . ILE A 1 197 ? -2.380 -6.546 -16.018 1.00 95.81 197 ILE A C 1
ATOM 1539 O O . ILE A 1 197 ? -3.280 -5.731 -15.813 1.00 95.81 197 ILE A O 1
ATOM 1543 N N . ALA A 1 198 ? -1.856 -6.730 -17.234 1.00 94.38 198 ALA A N 1
ATOM 1544 C CA . ALA A 1 198 ? -2.323 -6.022 -18.422 1.00 94.38 198 ALA A CA 1
ATOM 1545 C C . ALA A 1 198 ? -3.773 -6.379 -18.783 1.00 94.38 198 ALA A C 1
ATOM 1547 O O . ALA A 1 198 ? -4.565 -5.490 -19.097 1.00 94.38 198 ALA A O 1
ATOM 1548 N N . GLU A 1 199 ? -4.123 -7.663 -18.720 1.00 95.00 199 GLU A N 1
ATOM 1549 C CA . GLU A 1 199 ? -5.477 -8.167 -18.963 1.00 95.00 199 GLU A CA 1
ATOM 1550 C C . GLU A 1 199 ? -6.466 -7.686 -17.894 1.00 95.00 199 GLU A C 1
ATOM 1552 O O . GLU A 1 199 ? -7.614 -7.388 -18.211 1.00 95.00 199 GLU A O 1
ATOM 1557 N N . SER A 1 200 ? -6.002 -7.502 -16.655 1.00 94.00 200 SER A N 1
ATOM 1558 C CA . SER A 1 200 ? -6.819 -7.033 -15.526 1.00 94.00 200 SER A CA 1
ATOM 1559 C C . SER A 1 200 ? -6.915 -5.499 -15.422 1.00 94.00 200 SER A C 1
ATOM 1561 O O . SER A 1 200 ? -7.346 -4.962 -14.402 1.00 94.00 200 SER A O 1
ATOM 1563 N N . ALA A 1 201 ? -6.516 -4.745 -16.453 1.00 90.62 201 ALA A N 1
ATOM 1564 C CA . ALA A 1 201 ? -6.463 -3.280 -16.395 1.00 90.62 201 ALA A CA 1
ATOM 1565 C C . ALA A 1 201 ? -7.832 -2.616 -16.133 1.00 90.62 201 ALA A C 1
ATOM 1567 O O . ALA A 1 201 ? -7.892 -1.534 -15.545 1.00 90.62 201 ALA A O 1
ATOM 1568 N N . SER A 1 202 ? -8.932 -3.243 -16.567 1.00 91.19 202 SER A N 1
ATOM 1569 C CA . SER A 1 202 ? -10.296 -2.797 -16.253 1.00 91.19 202 SER A CA 1
ATOM 1570 C C . SER A 1 202 ? -10.582 -2.891 -14.762 1.00 91.19 202 SER A C 1
ATOM 1572 O O . SER A 1 202 ? -11.091 -1.937 -14.179 1.00 91.19 202 SER A O 1
ATOM 1574 N N . ASP A 1 203 ? -10.197 -4.007 -14.152 1.00 93.06 203 ASP A N 1
ATOM 1575 C CA . ASP A 1 203 ? -10.471 -4.325 -12.755 1.00 93.06 203 ASP A CA 1
ATOM 1576 C C . ASP A 1 203 ? -9.752 -3.342 -11.829 1.00 93.06 203 ASP A C 1
ATOM 1578 O O . ASP A 1 203 ? -10.338 -2.803 -10.894 1.00 93.06 203 ASP A O 1
ATOM 1582 N N . ILE A 1 204 ? -8.493 -3.030 -12.150 1.00 91.62 204 ILE A N 1
ATOM 1583 C CA . ILE A 1 204 ? -7.669 -2.067 -11.404 1.00 91.62 204 ILE A CA 1
ATOM 1584 C C . ILE A 1 204 ? -8.234 -0.636 -11.531 1.00 91.62 204 ILE A C 1
ATOM 1586 O O . ILE A 1 204 ? -8.089 0.201 -10.638 1.00 91.62 204 ILE A O 1
ATOM 1590 N N . GLY A 1 205 ? -8.893 -0.324 -12.646 1.00 90.12 205 GLY A N 1
ATOM 1591 C CA . GLY A 1 205 ? -9.564 0.960 -12.834 1.00 90.12 205 GLY A CA 1
ATOM 1592 C C . GLY A 1 205 ? -10.873 1.099 -12.047 1.00 90.12 205 GLY A C 1
ATOM 1593 O O . GLY A 1 205 ? -11.304 2.214 -11.741 1.00 90.12 205 GLY A O 1
ATOM 1594 N N . ASP A 1 206 ? -11.507 -0.016 -11.698 1.00 92.00 206 ASP A N 1
ATOM 1595 C CA . ASP A 1 206 ? -12.867 -0.053 -11.165 1.00 92.00 206 ASP A CA 1
ATOM 1596 C C . ASP A 1 206 ? -12.940 0.234 -9.649 1.00 92.00 206 ASP A C 1
ATOM 1598 O O . ASP A 1 206 ? -11.962 0.595 -8.991 1.00 92.00 206 ASP A O 1
ATOM 1602 N N . PHE A 1 207 ? -14.133 0.118 -9.080 1.00 93.81 207 PHE A N 1
ATOM 1603 C CA . PHE A 1 207 ? -14.389 0.024 -7.652 1.00 93.81 207 PHE A CA 1
ATOM 1604 C C . PHE A 1 207 ? -15.637 -0.844 -7.448 1.00 93.81 207 PHE A C 1
ATOM 1606 O O . PHE A 1 207 ? -16.654 -0.608 -8.094 1.00 93.81 207 PHE A O 1
ATOM 1613 N N . SER A 1 208 ? -15.580 -1.848 -6.569 1.00 88.69 208 SER A N 1
ATOM 1614 C CA . SER A 1 208 ? -16.608 -2.905 -6.518 1.00 88.69 208 SER A CA 1
ATOM 1615 C C . SER A 1 208 ? -18.031 -2.411 -6.243 1.00 88.69 208 SER A C 1
ATOM 1617 O O . SER A 1 208 ? -18.980 -3.096 -6.606 1.00 88.69 208 SER A O 1
ATOM 1619 N N . TYR A 1 209 ? -18.183 -1.235 -5.632 1.00 92.31 209 TYR A N 1
ATOM 1620 C CA . TYR A 1 209 ? -19.463 -0.748 -5.126 1.00 92.31 209 TYR A CA 1
ATOM 1621 C C . TYR A 1 209 ? -19.938 0.516 -5.841 1.00 92.31 209 TYR A C 1
ATOM 1623 O O . TYR A 1 209 ? -19.146 1.350 -6.295 1.00 92.31 209 TYR A O 1
ATOM 1631 N N . SER A 1 210 ? -21.257 0.665 -5.924 1.00 91.06 210 SER A N 1
ATOM 1632 C CA . SER A 1 210 ? -21.927 1.874 -6.403 1.00 91.06 210 SER A CA 1
ATOM 1633 C C . SER A 1 210 ? -22.344 2.775 -5.238 1.00 91.06 210 SER A C 1
ATOM 1635 O O . SER A 1 210 ? -22.475 2.333 -4.098 1.00 91.06 210 SER A O 1
ATOM 1637 N N . LEU A 1 211 ? -22.551 4.066 -5.509 1.00 89.50 211 LEU A N 1
ATOM 1638 C CA . LEU A 1 211 ? -23.013 5.005 -4.484 1.00 89.50 211 LEU A CA 1
ATOM 1639 C C . LEU A 1 211 ? -24.363 4.573 -3.901 1.00 89.50 211 LEU A C 1
ATOM 1641 O O . LEU A 1 211 ? -25.267 4.195 -4.643 1.00 89.50 211 LEU A O 1
ATOM 1645 N N . GLY A 1 212 ? -24.487 4.660 -2.576 1.00 88.50 212 GLY A N 1
ATOM 1646 C CA . GLY A 1 212 ? -25.692 4.267 -1.842 1.00 88.50 212 GLY A CA 1
ATOM 1647 C C . GLY A 1 212 ? -25.878 2.757 -1.686 1.00 88.50 212 GLY A C 1
ATOM 1648 O O . GLY A 1 212 ? -26.796 2.342 -0.990 1.00 88.50 212 GLY A O 1
ATOM 1649 N N . GLU A 1 213 ? -25.019 1.937 -2.297 1.00 93.06 213 GLU A N 1
ATOM 1650 C CA . GLU A 1 213 ? -25.080 0.484 -2.145 1.00 93.06 213 GLU A CA 1
ATOM 1651 C C . GLU A 1 213 ? -24.648 0.066 -0.742 1.00 93.06 213 GLU A C 1
ATOM 1653 O O . GLU A 1 213 ? -25.327 -0.735 -0.109 1.00 93.06 213 GLU A O 1
ATOM 1658 N N . ARG A 1 214 ? -23.530 0.622 -0.256 1.00 95.06 214 ARG A N 1
ATOM 1659 C CA . ARG A 1 214 ? -22.929 0.319 1.048 1.00 95.06 214 ARG A CA 1
ATOM 1660 C C . ARG A 1 214 ? -22.284 1.563 1.646 1.00 95.06 214 ARG A C 1
ATOM 1662 O O . ARG A 1 214 ? -21.810 2.437 0.921 1.00 95.06 214 ARG A O 1
ATOM 1669 N N . THR A 1 215 ? -22.199 1.579 2.968 1.00 96.12 215 THR A N 1
ATOM 1670 C CA . THR A 1 215 ? -21.513 2.605 3.752 1.00 96.12 215 THR A CA 1
ATOM 1671 C C . THR A 1 215 ? -20.824 1.928 4.927 1.00 96.12 215 THR A C 1
ATOM 1673 O O . THR A 1 215 ? -21.364 0.982 5.497 1.00 96.12 215 THR A O 1
ATOM 1676 N N . TRP A 1 216 ? -19.644 2.415 5.300 1.00 96.19 216 TRP A N 1
ATOM 1677 C CA . TRP A 1 216 ? -18.946 1.974 6.499 1.00 96.19 216 TRP A CA 1
ATOM 1678 C C . TRP A 1 216 ? -18.699 3.154 7.435 1.00 96.19 216 TRP A C 1
ATOM 1680 O O . TRP A 1 216 ? -17.989 4.103 7.103 1.00 96.19 216 TRP A O 1
ATOM 1690 N N . GLU A 1 217 ? -19.281 3.087 8.629 1.00 94.94 217 GLU A N 1
ATOM 1691 C CA . GLU A 1 217 ? -19.183 4.141 9.646 1.00 94.94 217 GLU A CA 1
ATOM 1692 C C . GLU A 1 217 ? -17.945 3.996 10.544 1.00 94.94 217 GLU A C 1
ATOM 1694 O O . GLU A 1 217 ? -17.753 4.762 11.489 1.00 94.94 217 GLU A O 1
ATOM 1699 N N . GLY A 1 218 ? -17.078 3.021 10.275 1.00 92.81 218 GLY A N 1
ATOM 1700 C CA . GLY A 1 218 ? -15.846 2.862 11.031 1.00 92.81 218 GLY A CA 1
ATOM 1701 C C . GLY A 1 218 ? -14.869 4.022 10.833 1.00 92.81 218 GLY A C 1
ATOM 1702 O O . GLY A 1 218 ? -14.948 4.825 9.894 1.00 92.81 218 GLY A O 1
ATOM 1703 N N . ARG A 1 219 ? -13.909 4.125 11.755 1.00 94.38 219 ARG A N 1
ATOM 1704 C CA . ARG A 1 219 ? -12.913 5.200 11.736 1.00 94.38 219 ARG A CA 1
ATOM 1705 C C . ARG A 1 219 ? -12.045 5.063 10.491 1.00 94.38 219 ARG A C 1
ATOM 1707 O O . ARG A 1 219 ? -11.292 4.098 10.356 1.00 94.38 219 ARG A O 1
ATOM 1714 N N . THR A 1 220 ? -12.088 6.078 9.632 1.00 97.44 220 THR A N 1
ATOM 1715 C CA . THR A 1 220 ? -11.416 6.037 8.328 1.00 97.44 220 THR A CA 1
ATOM 1716 C C . THR A 1 220 ? -10.486 7.225 8.139 1.00 97.44 220 THR A C 1
ATOM 1718 O O . THR A 1 220 ? -10.904 8.363 8.318 1.00 97.44 220 THR A O 1
ATOM 1721 N N . LEU A 1 221 ? -9.227 6.991 7.775 1.00 98.25 221 LEU A N 1
ATOM 1722 C CA . LEU A 1 221 ? -8.283 8.053 7.433 1.00 98.25 221 LEU A CA 1
ATOM 1723 C C . LEU A 1 221 ? -7.855 7.960 5.998 1.00 98.25 221 LEU A C 1
ATOM 1725 O O . LEU A 1 221 ? -7.337 6.946 5.551 1.00 98.25 221 LEU A O 1
ATOM 1729 N N . PHE A 1 222 ? -7.993 9.081 5.318 1.00 98.62 222 PHE A N 1
ATOM 1730 C CA . PHE A 1 222 ? -7.408 9.308 4.020 1.00 98.62 222 PHE A CA 1
ATOM 1731 C C . PHE A 1 222 ? -6.153 10.151 4.188 1.00 98.62 222 PHE A C 1
ATOM 1733 O O . PHE A 1 222 ? -6.196 11.241 4.762 1.00 98.62 222 PHE A O 1
ATOM 1740 N N . ILE A 1 223 ? -5.032 9.654 3.673 1.00 98.50 223 ILE A N 1
ATOM 1741 C CA . ILE A 1 223 ? -3.777 10.406 3.606 1.00 98.50 223 ILE A CA 1
ATOM 1742 C C . ILE A 1 223 ? -3.512 10.736 2.146 1.00 98.50 223 ILE A C 1
ATOM 1744 O O . ILE A 1 223 ? -3.214 9.849 1.356 1.00 98.50 223 ILE A O 1
ATOM 1748 N N . LYS A 1 224 ? -3.622 12.009 1.787 1.00 98.00 224 LYS A N 1
ATOM 1749 C CA . LYS A 1 224 ? -3.427 12.522 0.435 1.00 98.00 224 LYS A CA 1
ATOM 1750 C C . LYS A 1 224 ? -1.993 13.021 0.232 1.00 98.00 224 LYS A C 1
ATOM 1752 O O . LYS A 1 224 ? -1.466 13.760 1.062 1.00 98.00 224 LYS A O 1
ATOM 1757 N N . GLY A 1 225 ? -1.402 12.711 -0.919 1.00 97.56 225 GLY A N 1
ATOM 1758 C CA . GLY A 1 225 ? -0.255 13.465 -1.424 1.00 97.56 225 GLY A CA 1
ATOM 1759 C C . GLY A 1 225 ? -0.728 14.812 -1.968 1.00 97.56 225 GLY A C 1
ATOM 1760 O O . GLY A 1 225 ? -1.590 14.864 -2.854 1.00 97.56 225 GLY A O 1
ATOM 1761 N N . ALA A 1 226 ? -0.215 1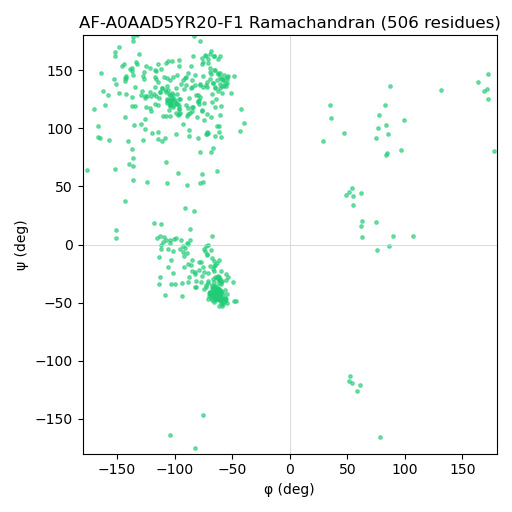5.922 -1.438 1.00 95.88 226 ALA A N 1
ATOM 1762 C CA . ALA A 1 226 ? -0.645 17.266 -1.826 1.00 95.88 226 ALA A CA 1
ATOM 1763 C C . ALA A 1 226 ? -0.428 17.540 -3.325 1.00 95.88 226 ALA A C 1
ATOM 1765 O O . ALA A 1 226 ? -1.241 18.223 -3.946 1.00 95.88 226 ALA A O 1
ATOM 1766 N N . LYS A 1 227 ? 0.617 16.944 -3.915 1.00 94.19 227 LYS A N 1
ATOM 1767 C CA . LYS A 1 227 ? 0.974 17.058 -5.340 1.00 94.19 227 LYS A CA 1
ATOM 1768 C C . LYS A 1 227 ? 0.330 15.963 -6.203 1.00 94.19 227 LYS A C 1
ATOM 1770 O O . LYS A 1 227 ? 0.505 15.956 -7.417 1.00 94.19 227 LYS A O 1
ATOM 1775 N N . SER A 1 228 ? -0.401 15.030 -5.591 1.00 92.44 228 SER A N 1
ATOM 1776 C CA . SER A 1 228 ? -1.052 13.908 -6.271 1.00 92.44 228 SER A CA 1
ATOM 1777 C C . SER A 1 228 ? -2.458 14.254 -6.771 1.00 92.44 228 SER A C 1
ATOM 1779 O O . SER A 1 228 ? -3.201 15.004 -6.132 1.00 92.44 228 SER A O 1
ATOM 1781 N N . ALA A 1 229 ? -2.865 13.658 -7.893 1.00 90.75 229 ALA A N 1
ATOM 1782 C CA . ALA A 1 229 ? -4.198 13.820 -8.479 1.00 90.75 229 ALA A CA 1
ATOM 1783 C C . ALA A 1 229 ? -5.220 12.745 -8.039 1.00 90.75 229 ALA A C 1
ATOM 1785 O O . ALA A 1 229 ? -6.404 12.865 -8.367 1.00 90.75 229 ALA A O 1
ATOM 1786 N N . TYR A 1 230 ? -4.790 11.715 -7.298 1.00 91.69 230 TYR A N 1
ATOM 1787 C CA . TYR A 1 230 ? -5.608 10.528 -6.998 1.00 91.69 230 TYR A CA 1
ATOM 1788 C C . TYR A 1 230 ? -6.758 10.785 -6.015 1.00 91.69 230 TYR A C 1
ATOM 1790 O O . TYR A 1 230 ? -7.835 10.207 -6.156 1.00 91.69 230 TYR A O 1
ATOM 1798 N N . ILE A 1 231 ? -6.564 11.689 -5.053 1.00 93.00 231 ILE A N 1
ATOM 1799 C CA . ILE A 1 231 ? -7.651 12.268 -4.254 1.00 93.00 231 ILE A CA 1
ATOM 1800 C C . ILE A 1 231 ? -7.834 13.708 -4.719 1.00 93.00 231 ILE A C 1
ATOM 1802 O O . ILE A 1 231 ? -6.969 14.553 -4.501 1.00 93.00 231 ILE A O 1
ATOM 1806 N N . ASN A 1 232 ? -8.946 13.996 -5.379 1.00 89.69 232 ASN A N 1
ATOM 1807 C CA . ASN A 1 232 ? -9.253 15.316 -5.923 1.00 89.69 232 ASN A CA 1
ATOM 1808 C C . ASN A 1 232 ? -10.684 15.735 -5.550 1.00 89.69 232 ASN A C 1
ATOM 1810 O O . ASN A 1 232 ? -11.409 14.982 -4.900 1.00 89.69 232 ASN A O 1
ATOM 1814 N N . ARG A 1 233 ? -11.102 16.930 -5.985 1.00 90.00 233 ARG A N 1
ATOM 1815 C CA . ARG A 1 233 ? -12.430 17.496 -5.681 1.00 90.00 233 ARG A CA 1
ATOM 1816 C C . ARG A 1 233 ? -13.614 16.599 -6.066 1.00 90.00 233 ARG A C 1
ATOM 1818 O O . ARG A 1 233 ? -14.667 16.721 -5.461 1.00 90.00 233 ARG A O 1
ATOM 1825 N N . HIS A 1 234 ? -13.444 15.709 -7.046 1.00 89.31 234 HIS A N 1
ATOM 1826 C CA . HIS A 1 234 ? -14.481 14.766 -7.479 1.00 89.31 234 HIS A CA 1
ATOM 1827 C C . HIS A 1 234 ? -14.460 13.467 -6.671 1.00 89.31 234 HIS A C 1
ATOM 1829 O O . HIS A 1 234 ? -15.491 12.826 -6.513 1.00 89.31 234 HIS A O 1
ATOM 1835 N N . GLY A 1 235 ? -13.296 13.082 -6.139 1.00 92.44 235 GLY A N 1
ATOM 1836 C CA . GLY A 1 235 ? -13.154 11.901 -5.287 1.00 92.44 235 GLY A CA 1
ATOM 1837 C C . GLY A 1 235 ? -13.656 12.113 -3.856 1.00 92.44 235 GLY A C 1
ATOM 1838 O O . GLY A 1 235 ? -14.180 11.179 -3.260 1.00 92.44 235 GLY A O 1
ATOM 1839 N N . ILE A 1 236 ? -13.535 13.330 -3.310 1.00 94.12 236 ILE A N 1
ATOM 1840 C CA . ILE A 1 236 ? -13.928 13.641 -1.921 1.00 94.12 236 ILE A CA 1
ATOM 1841 C C . ILE A 1 236 ? -15.424 13.366 -1.644 1.00 94.12 236 ILE A C 1
ATOM 1843 O O . ILE A 1 236 ? -15.706 12.695 -0.653 1.00 94.12 236 ILE A O 1
ATOM 1847 N N . PRO A 1 237 ? -16.387 13.765 -2.501 1.00 93.94 237 PRO A N 1
ATOM 1848 C CA . PRO A 1 237 ? -17.800 13.421 -2.295 1.00 93.94 237 PRO A CA 1
ATOM 1849 C C . PRO A 1 237 ? -18.076 11.911 -2.264 1.00 93.94 237 PRO A C 1
ATOM 1851 O O . PRO A 1 237 ? -18.934 11.446 -1.512 1.00 93.94 237 PRO A O 1
ATOM 1854 N N . LEU A 1 238 ? -17.330 11.125 -3.051 1.00 95.50 238 LEU A N 1
ATOM 1855 C CA . LEU A 1 238 ? -17.432 9.663 -3.030 1.00 95.50 238 LEU A CA 1
ATOM 1856 C C . LEU A 1 238 ? -16.889 9.099 -1.715 1.00 95.50 238 LEU A C 1
ATOM 1858 O O . LEU A 1 238 ? -17.527 8.241 -1.114 1.00 95.50 238 LEU A O 1
ATOM 1862 N N . ILE A 1 239 ? -15.744 9.614 -1.250 1.00 97.38 239 ILE A N 1
ATOM 1863 C CA . ILE A 1 239 ? -15.178 9.266 0.060 1.00 97.38 239 ILE A CA 1
ATOM 1864 C C . ILE A 1 239 ? -16.216 9.506 1.158 1.00 97.38 239 ILE A C 1
ATOM 1866 O O . ILE A 1 239 ? -16.489 8.594 1.928 1.00 97.38 239 ILE A O 1
ATOM 1870 N N . GLN A 1 240 ? -16.829 10.690 1.188 1.00 96.00 240 GLN A N 1
ATOM 1871 C CA . GLN A 1 240 ? -17.833 11.044 2.191 1.00 96.00 240 GLN A CA 1
ATOM 1872 C C . GLN A 1 240 ? -19.061 10.123 2.144 1.00 96.00 240 GLN A C 1
ATOM 1874 O O . GLN A 1 240 ? -19.593 9.762 3.189 1.00 96.00 240 GLN A O 1
ATOM 1879 N N . SER A 1 241 ? -19.496 9.724 0.946 1.00 95.94 241 SER A N 1
ATOM 1880 C CA . SER A 1 241 ? -20.663 8.851 0.763 1.00 95.94 241 SER A CA 1
ATOM 1881 C C . SER A 1 241 ? -20.419 7.420 1.261 1.00 95.94 241 SER A C 1
ATOM 1883 O O . SER A 1 241 ? -21.291 6.828 1.894 1.00 95.94 241 SER A O 1
ATOM 1885 N N . PHE A 1 242 ? -19.239 6.855 0.988 1.00 97.50 242 PHE A N 1
ATOM 1886 C CA . PHE A 1 242 ? -18.888 5.503 1.439 1.00 97.50 242 PHE A CA 1
ATOM 1887 C C . PHE A 1 242 ? -18.397 5.466 2.895 1.00 97.50 242 PHE A C 1
ATOM 1889 O O . PHE A 1 242 ? -18.621 4.472 3.582 1.00 97.50 242 PHE A O 1
ATOM 1896 N N . PHE A 1 243 ? -17.744 6.531 3.366 1.00 97.69 243 PHE A N 1
ATOM 1897 C CA . PHE A 1 243 ? -17.042 6.595 4.651 1.00 97.69 243 PHE A CA 1
ATOM 1898 C C . PHE A 1 243 ? -17.355 7.915 5.379 1.00 97.69 243 PHE A C 1
ATOM 1900 O O . PHE A 1 243 ? -16.506 8.804 5.427 1.00 97.69 243 PHE A O 1
ATOM 1907 N N . PRO A 1 244 ? -18.555 8.090 5.958 1.00 96.50 244 PRO A N 1
ATOM 1908 C CA . PRO A 1 244 ? -18.984 9.363 6.549 1.00 96.50 244 PRO A CA 1
ATOM 1909 C C . PRO A 1 244 ? -18.105 9.828 7.719 1.00 96.50 244 PRO A C 1
ATOM 1911 O O . PRO A 1 244 ? -17.939 11.027 7.920 1.00 96.50 244 PRO A O 1
ATOM 1914 N N . ASN A 1 245 ? -17.470 8.898 8.440 1.00 95.81 245 ASN A N 1
ATOM 1915 C CA . ASN A 1 245 ? -16.561 9.187 9.555 1.00 95.81 245 ASN A CA 1
ATOM 1916 C C . ASN A 1 245 ? -15.093 9.328 9.112 1.00 95.81 245 ASN A C 1
ATOM 1918 O O . ASN A 1 245 ? -14.167 8.968 9.852 1.00 95.81 245 ASN A O 1
ATOM 1922 N N . TYR A 1 246 ? -14.865 9.812 7.886 1.00 97.12 246 TYR A N 1
ATOM 1923 C CA . TYR A 1 246 ? -13.520 10.003 7.362 1.00 97.12 246 TYR A CA 1
ATOM 1924 C C . TYR A 1 246 ? -12.815 11.222 7.966 1.00 97.12 246 TYR A C 1
ATOM 1926 O O . TYR A 1 246 ? -13.397 12.279 8.197 1.00 97.12 246 TYR A O 1
ATOM 1934 N N . VAL A 1 247 ? -11.505 11.096 8.140 1.00 96.88 247 VAL A N 1
ATOM 1935 C CA . VAL A 1 247 ? -10.581 12.210 8.336 1.00 96.88 247 VAL A CA 1
ATOM 1936 C C . VAL A 1 247 ? -9.688 12.280 7.107 1.00 96.88 247 VAL A C 1
ATOM 1938 O O . VAL A 1 247 ? -9.123 11.269 6.698 1.00 96.88 247 VAL A O 1
ATOM 1941 N N . LEU A 1 248 ? -9.527 13.465 6.521 1.00 96.69 248 LEU A N 1
ATOM 1942 C CA . LEU A 1 248 ? -8.584 13.695 5.427 1.00 96.69 248 LEU A CA 1
ATOM 1943 C C . LEU A 1 248 ? -7.378 14.485 5.941 1.00 96.69 248 LEU A C 1
ATOM 1945 O O . LEU A 1 248 ? -7.523 15.561 6.522 1.00 96.69 248 LEU A O 1
ATOM 1949 N N . LYS A 1 249 ? -6.180 13.947 5.724 1.00 97.69 249 LYS A N 1
ATOM 1950 C CA . LYS A 1 249 ? -4.900 14.609 6.000 1.00 97.69 249 LYS A CA 1
ATOM 1951 C C . LYS A 1 249 ? -4.048 14.622 4.742 1.00 97.69 249 LYS A C 1
ATOM 1953 O O . LYS A 1 249 ? -4.187 13.745 3.896 1.00 97.69 249 LYS A O 1
ATOM 1958 N N . SER A 1 250 ? -3.157 15.601 4.639 1.00 96.69 250 SER A N 1
ATOM 1959 C CA . SER A 1 250 ? -2.283 15.768 3.478 1.00 96.69 250 SER A CA 1
ATOM 1960 C C . SER A 1 250 ? -0.822 15.864 3.900 1.00 96.69 250 SER A C 1
ATOM 1962 O O . SER A 1 250 ? -0.523 16.455 4.937 1.00 96.69 250 SER A O 1
ATOM 1964 N N . LEU A 1 251 ? 0.073 15.319 3.077 1.00 96.06 251 LEU A N 1
ATOM 1965 C CA . LEU A 1 251 ? 1.527 15.482 3.178 1.00 96.06 251 LEU A CA 1
ATOM 1966 C C . LEU A 1 251 ? 2.064 16.102 1.884 1.00 96.06 251 LEU A C 1
ATOM 1968 O O . LEU A 1 251 ? 1.468 15.914 0.823 1.00 96.06 251 LEU A O 1
ATOM 1972 N N . ASP A 1 252 ? 3.173 16.845 1.952 1.00 97.06 252 ASP A N 1
ATOM 1973 C CA . ASP A 1 252 ? 3.768 17.526 0.787 1.00 97.06 252 ASP A CA 1
ATOM 1974 C C . ASP A 1 252 ? 4.535 16.566 -0.150 1.00 97.06 252 ASP A C 1
ATOM 1976 O O . ASP A 1 252 ? 5.739 16.687 -0.390 1.00 97.06 252 ASP A O 1
ATOM 1980 N N . THR A 1 253 ? 3.818 15.586 -0.690 1.00 95.75 253 THR A N 1
ATOM 1981 C CA . THR A 1 253 ? 4.332 14.474 -1.496 1.00 95.75 253 THR A CA 1
ATOM 1982 C C . THR A 1 253 ? 3.540 14.298 -2.786 1.00 95.75 253 THR A C 1
ATOM 1984 O O . THR A 1 253 ? 2.435 14.833 -2.946 1.00 95.75 253 THR A O 1
ATOM 1987 N N . GLY A 1 254 ? 4.125 13.552 -3.722 1.00 93.69 254 GLY A N 1
ATOM 1988 C CA . GLY A 1 254 ? 3.422 12.949 -4.844 1.00 93.69 254 GLY A CA 1
ATOM 1989 C C . GLY A 1 254 ? 2.607 11.725 -4.416 1.00 93.69 254 GLY A C 1
ATOM 1990 O O . GLY A 1 254 ? 2.040 11.673 -3.325 1.00 93.69 254 GLY A O 1
ATOM 1991 N N . HIS A 1 255 ? 2.501 10.740 -5.308 1.00 92.00 255 HIS A N 1
ATOM 1992 C CA . HIS A 1 255 ? 1.665 9.559 -5.077 1.00 92.00 255 HIS A CA 1
ATOM 1993 C C . HIS A 1 255 ? 2.282 8.551 -4.099 1.00 92.00 255 HIS A C 1
ATOM 1995 O O . HIS A 1 255 ? 1.568 7.810 -3.419 1.00 92.00 255 HIS A O 1
ATOM 2001 N N . LEU A 1 256 ? 3.611 8.506 -3.996 1.00 92.38 256 LEU A N 1
ATOM 2002 C CA . LEU A 1 256 ? 4.321 7.534 -3.169 1.00 92.38 256 LEU A CA 1
ATOM 2003 C C . LEU A 1 256 ? 4.503 8.083 -1.750 1.00 92.38 256 LEU A C 1
ATOM 2005 O O . LEU A 1 256 ? 5.600 8.070 -1.206 1.00 92.38 256 LEU A O 1
ATOM 2009 N N . VAL A 1 257 ? 3.410 8.552 -1.137 1.00 95.81 257 VAL A N 1
ATOM 2010 C CA . VAL A 1 257 ? 3.397 9.293 0.139 1.00 95.81 257 VAL A CA 1
ATOM 2011 C C . VAL A 1 257 ? 4.267 8.640 1.219 1.00 95.81 257 VAL A C 1
ATOM 2013 O O . VAL A 1 257 ? 5.095 9.302 1.842 1.00 95.81 257 VAL A O 1
ATOM 2016 N N . HIS A 1 258 ? 4.094 7.333 1.406 1.00 94.94 258 HIS A N 1
ATOM 2017 C CA . HIS A 1 258 ? 4.786 6.539 2.419 1.00 94.94 258 HIS A CA 1
ATOM 2018 C C . HIS A 1 258 ? 6.279 6.326 2.114 1.00 94.94 258 HIS A C 1
ATOM 2020 O O . HIS A 1 258 ? 7.054 6.105 3.037 1.00 94.94 258 HIS A O 1
ATOM 2026 N N . ALA A 1 259 ? 6.695 6.406 0.848 1.00 92.81 259 ALA A N 1
ATOM 2027 C CA . ALA A 1 259 ? 8.094 6.268 0.442 1.00 92.81 259 ALA A CA 1
ATOM 2028 C C . ALA A 1 259 ? 8.811 7.626 0.343 1.00 92.81 259 ALA A C 1
ATOM 2030 O O . ALA A 1 259 ? 9.999 7.712 0.633 1.00 92.81 259 ALA A O 1
ATOM 2031 N N . GLU A 1 260 ? 8.098 8.687 -0.043 1.00 93.62 260 GLU A N 1
ATOM 2032 C CA . GLU A 1 260 ? 8.644 10.042 -0.177 1.00 93.62 260 GLU A CA 1
ATOM 2033 C C . GLU A 1 260 ? 8.884 10.709 1.185 1.00 93.62 260 GLU A C 1
ATOM 2035 O O . GLU A 1 260 ? 9.877 11.414 1.356 1.00 93.62 260 GLU A O 1
ATOM 2040 N N . ARG A 1 261 ? 7.985 10.500 2.158 1.00 96.19 261 ARG A N 1
ATOM 2041 C CA . ARG A 1 261 ? 8.092 11.052 3.523 1.00 96.19 261 ARG A CA 1
ATOM 2042 C C . ARG A 1 261 ? 7.735 9.989 4.576 1.00 96.19 261 ARG A C 1
ATOM 2044 O O . ARG A 1 261 ? 6.711 10.121 5.248 1.00 96.19 261 ARG A O 1
ATOM 2051 N N . PRO A 1 262 ? 8.548 8.928 4.737 1.00 95.75 262 PRO A N 1
ATOM 2052 C CA . PRO A 1 262 ? 8.211 7.785 5.590 1.00 95.75 262 PRO A CA 1
ATOM 2053 C C . PRO A 1 262 ? 8.010 8.165 7.063 1.00 95.75 262 PRO A C 1
ATOM 2055 O O . PRO A 1 262 ? 7.040 7.731 7.680 1.00 95.75 262 PRO A O 1
ATOM 2058 N N . GLU A 1 263 ? 8.877 9.010 7.623 1.00 95.31 263 GLU A N 1
ATOM 2059 C CA . GLU A 1 263 ? 8.786 9.388 9.038 1.00 95.31 263 GLU A CA 1
ATOM 2060 C C . GLU A 1 263 ? 7.564 10.278 9.318 1.00 95.31 263 GLU A C 1
ATOM 2062 O O . GLU A 1 263 ? 6.798 10.016 10.244 1.00 95.31 263 GLU A O 1
ATOM 2067 N N . GLU A 1 264 ? 7.307 11.281 8.473 1.00 97.50 264 GLU A N 1
ATOM 2068 C CA . GLU A 1 264 ? 6.111 12.130 8.594 1.00 97.50 264 GLU A CA 1
ATOM 2069 C C . GLU A 1 264 ? 4.825 11.318 8.405 1.00 97.50 264 GLU A C 1
ATOM 2071 O O . GLU A 1 264 ? 3.855 11.512 9.140 1.00 97.50 264 GLU A O 1
ATOM 2076 N N . PHE A 1 265 ? 4.823 10.373 7.459 1.00 98.06 265 PHE A N 1
ATOM 2077 C CA . PHE A 1 265 ? 3.721 9.439 7.252 1.00 98.06 265 PHE A CA 1
ATOM 2078 C C . PHE A 1 265 ? 3.445 8.609 8.508 1.00 98.06 265 PHE A C 1
ATOM 2080 O O . PHE A 1 265 ? 2.305 8.561 8.979 1.00 98.06 265 PHE A O 1
ATOM 2087 N N . LYS A 1 266 ? 4.484 7.997 9.086 1.00 96.94 266 LYS A N 1
ATOM 2088 C CA . LYS A 1 266 ? 4.379 7.207 10.316 1.00 96.94 266 LYS A CA 1
ATOM 2089 C C . LYS A 1 266 ? 3.827 8.047 11.467 1.00 96.94 266 LYS A C 1
ATOM 2091 O O . LYS A 1 266 ? 2.836 7.658 12.083 1.00 96.94 266 LYS A O 1
ATOM 2096 N N . GLN A 1 267 ? 4.405 9.222 11.716 1.00 95.69 267 GLN A N 1
ATOM 2097 C CA . GLN A 1 267 ? 3.951 10.120 12.781 1.00 95.69 267 GLN A CA 1
ATOM 2098 C C . GLN A 1 267 ? 2.501 10.570 12.584 1.00 95.69 267 GLN A C 1
ATOM 2100 O O . GLN A 1 267 ? 1.750 10.663 13.555 1.00 95.69 267 GLN A O 1
ATOM 2105 N N . LEU A 1 268 ? 2.086 10.842 11.345 1.00 95.81 268 LEU A N 1
ATOM 2106 C CA . LEU A 1 268 ? 0.713 11.226 11.028 1.00 95.81 268 LEU A CA 1
ATOM 2107 C C . LEU A 1 268 ? -0.276 10.099 11.347 1.00 95.81 268 LEU A C 1
ATOM 2109 O O . LEU A 1 268 ? -1.305 10.352 11.981 1.00 95.81 268 LEU A O 1
ATOM 2113 N N . VAL A 1 269 ? 0.046 8.868 10.937 1.00 95.62 269 VAL A N 1
ATOM 2114 C CA . VAL A 1 269 ? -0.748 7.669 11.238 1.00 95.62 269 VAL A CA 1
ATOM 2115 C C . VAL A 1 269 ? -0.854 7.471 12.751 1.00 95.62 269 VAL A C 1
ATOM 2117 O O . VAL A 1 269 ? -1.958 7.369 13.288 1.00 95.62 269 VAL A O 1
ATOM 2120 N N . GLU A 1 270 ? 0.276 7.502 13.457 1.00 93.19 270 GLU A N 1
ATOM 2121 C CA . GLU A 1 270 ? 0.341 7.332 14.910 1.00 93.19 270 GLU A CA 1
ATOM 2122 C C . GLU A 1 270 ? -0.478 8.387 15.646 1.00 93.19 270 GLU A C 1
ATOM 2124 O O . GLU A 1 270 ? -1.358 8.041 16.429 1.00 93.19 270 GLU A O 1
ATOM 2129 N N . ARG A 1 271 ? -0.260 9.674 15.357 1.00 89.44 271 ARG A N 1
ATOM 2130 C CA . ARG A 1 271 ? -0.960 10.785 16.021 1.00 89.44 271 ARG A CA 1
ATOM 2131 C C . ARG A 1 271 ? -2.461 10.775 15.777 1.00 89.44 271 ARG A C 1
ATOM 2133 O O . ARG A 1 271 ? -3.226 11.097 16.679 1.00 89.44 271 ARG A O 1
ATOM 2140 N N . THR A 1 272 ? -2.889 10.422 14.569 1.00 84.94 272 THR A N 1
ATOM 2141 C CA . THR A 1 272 ? -4.308 10.509 14.208 1.00 84.94 272 THR A CA 1
ATOM 2142 C C . THR A 1 272 ? -5.097 9.294 14.708 1.00 84.94 272 THR A C 1
ATOM 2144 O O . THR A 1 272 ? -6.248 9.443 15.128 1.00 84.94 272 THR A O 1
ATOM 2147 N N . TYR A 1 273 ? -4.498 8.095 14.694 1.00 79.69 273 TYR A N 1
ATOM 2148 C CA . TYR A 1 273 ? -5.227 6.848 14.971 1.00 79.69 273 TYR A CA 1
ATOM 2149 C C . TYR A 1 273 ? -4.907 6.210 16.308 1.00 79.69 273 TYR A C 1
ATOM 2151 O O . TYR A 1 273 ? -5.842 5.791 16.997 1.00 79.69 273 TYR A O 1
ATOM 2159 N N . PHE A 1 274 ? -3.629 6.162 16.674 1.00 78.88 274 PHE A N 1
ATOM 2160 C CA . PHE A 1 274 ? -3.149 5.336 17.778 1.00 78.88 274 PHE A CA 1
ATOM 2161 C C . PHE A 1 274 ? -2.856 6.147 19.048 1.00 78.88 274 PHE A C 1
ATOM 2163 O O . PHE A 1 274 ? -3.150 5.692 20.150 1.00 78.88 274 PHE A O 1
ATOM 2170 N N . ASN A 1 275 ? -2.389 7.386 18.905 1.00 67.81 275 ASN A N 1
ATOM 2171 C CA . ASN A 1 275 ? -2.047 8.284 20.004 1.00 67.81 275 ASN A CA 1
ATOM 2172 C C . ASN A 1 275 ? -3.202 9.245 20.296 1.00 67.81 275 ASN A C 1
ATOM 2174 O O . ASN A 1 275 ? -3.061 10.464 20.206 1.00 67.81 275 ASN A O 1
ATOM 2178 N N . ARG A 1 276 ? -4.363 8.709 20.681 1.00 53.56 276 ARG A N 1
ATOM 2179 C CA . ARG A 1 276 ? -5.287 9.506 21.494 1.00 53.56 276 ARG A CA 1
ATOM 2180 C C . ARG A 1 276 ? -4.806 9.431 22.936 1.00 53.56 276 ARG A C 1
ATOM 2182 O O . ARG A 1 276 ? -4.581 8.340 23.454 1.00 53.56 276 ARG A O 1
ATOM 2189 N N . ILE A 1 277 ? -4.659 10.595 23.572 1.00 37.47 277 ILE A N 1
ATOM 2190 C CA . ILE A 1 277 ? -4.520 10.729 25.025 1.00 37.47 277 ILE A CA 1
ATOM 2191 C C . ILE A 1 277 ? -5.529 9.769 25.657 1.00 37.47 277 ILE A C 1
ATOM 2193 O O . ILE A 1 277 ? -6.737 9.915 25.458 1.00 37.47 277 ILE A O 1
ATOM 2197 N N . ARG A 1 278 ? -5.038 8.764 26.389 1.00 29.30 278 ARG A N 1
ATOM 2198 C CA . ARG A 1 278 ? -5.883 7.989 27.289 1.00 29.30 278 ARG A CA 1
ATOM 2199 C C . ARG A 1 278 ? -6.422 8.987 28.311 1.00 29.30 278 ARG A C 1
ATOM 2201 O O . ARG A 1 278 ? -5.748 9.289 29.288 1.00 29.30 278 ARG A O 1
ATOM 2208 N N . HIS A 1 279 ? -7.634 9.498 28.120 1.00 28.38 279 HIS A N 1
ATOM 2209 C CA . HIS A 1 279 ? -8.435 9.900 29.266 1.00 28.38 279 HIS A CA 1
ATOM 2210 C C . HIS A 1 279 ? -8.809 8.605 29.987 1.00 28.38 279 HIS A C 1
ATOM 2212 O O . HIS A 1 279 ? -9.891 8.058 29.808 1.00 28.38 279 HIS A O 1
ATOM 2218 N N . THR A 1 280 ? -7.873 8.066 30.767 1.00 24.27 280 THR A N 1
ATOM 2219 C CA . THR A 1 280 ? -8.206 7.129 31.830 1.00 24.27 280 THR A CA 1
ATOM 2220 C C . THR A 1 280 ? -9.105 7.886 32.792 1.00 24.27 280 THR A C 1
ATOM 2222 O O . THR A 1 280 ? -8.640 8.706 33.584 1.00 24.27 280 THR A O 1
ATOM 2225 N N . SER A 1 281 ? -10.408 7.639 32.708 1.00 24.20 281 SER A N 1
ATOM 2226 C CA . SER A 1 281 ? -11.312 7.832 33.830 1.00 24.20 281 SER A CA 1
ATOM 2227 C C . SER A 1 281 ? -10.819 6.921 34.954 1.00 24.20 281 SER A C 1
ATOM 2229 O O . SER A 1 281 ? -11.137 5.735 34.985 1.00 24.20 281 SER A O 1
ATOM 2231 N N . TYR A 1 282 ? -9.968 7.448 35.832 1.00 22.84 282 TYR A N 1
ATOM 2232 C CA . TYR A 1 282 ? -9.604 6.755 37.059 1.00 22.84 282 TYR A CA 1
ATOM 2233 C C . TYR A 1 282 ? -10.856 6.724 37.937 1.00 22.84 282 TYR A C 1
ATOM 2235 O O . TYR A 1 282 ? -11.305 7.766 38.420 1.00 22.84 282 TYR A O 1
ATOM 2243 N N . SER A 1 283 ? -11.454 5.542 38.105 1.00 24.44 283 SER A N 1
ATOM 2244 C CA . SER A 1 283 ? -12.440 5.340 39.159 1.00 24.44 283 SER A CA 1
ATOM 2245 C C . SER A 1 283 ? -11.723 5.520 40.490 1.00 24.44 283 SER A C 1
ATOM 2247 O O . SER A 1 283 ? -10.701 4.884 40.751 1.00 24.44 283 SER A O 1
ATOM 2249 N N . SER A 1 284 ? -12.246 6.412 41.317 1.00 28.33 284 SER A N 1
ATOM 2250 C CA . SER A 1 284 ? -11.766 6.701 42.660 1.00 28.33 284 SER A CA 1
ATOM 2251 C C . SER A 1 284 ? -11.975 5.495 43.573 1.00 28.33 284 SER A C 1
ATOM 2253 O O . SER A 1 284 ? -12.980 5.432 44.271 1.00 28.33 284 SER A O 1
ATOM 2255 N N . GLN A 1 285 ? -11.065 4.527 43.540 1.00 28.94 285 GLN A N 1
ATOM 2256 C CA . GLN A 1 285 ? -10.858 3.531 44.590 1.00 28.94 285 GLN A CA 1
ATOM 2257 C C . GLN A 1 285 ? -9.567 2.770 44.260 1.00 28.94 285 GLN A C 1
ATOM 2259 O O . GLN A 1 285 ? -9.481 2.105 43.235 1.00 28.94 285 GLN A O 1
ATOM 2264 N N . ASN A 1 286 ? -8.576 2.889 45.148 1.00 26.75 286 ASN A N 1
ATOM 2265 C CA . ASN A 1 286 ? -7.278 2.197 45.157 1.00 26.75 286 ASN A CA 1
ATOM 2266 C C . ASN A 1 286 ? -6.156 2.803 44.289 1.00 26.75 286 ASN A C 1
ATOM 2268 O O . ASN A 1 286 ? -5.763 2.257 43.262 1.00 26.75 286 ASN A O 1
ATOM 2272 N N . MET A 1 287 ? -5.544 3.884 44.785 1.00 25.16 287 MET A N 1
ATOM 2273 C CA . MET A 1 287 ? -4.137 4.203 44.508 1.00 25.16 287 MET A CA 1
ATOM 2274 C C . MET A 1 287 ? -3.345 4.114 45.813 1.00 25.16 287 MET A C 1
ATOM 2276 O O . MET A 1 287 ? -3.306 5.066 46.585 1.00 25.16 287 MET A O 1
ATOM 2280 N N . ASN A 1 288 ? -2.697 2.970 46.033 1.00 26.42 288 ASN A N 1
ATOM 2281 C CA . ASN A 1 288 ? -1.476 2.910 46.826 1.00 26.42 288 ASN A CA 1
ATOM 2282 C C . ASN A 1 288 ? -0.293 2.919 45.851 1.00 26.42 288 ASN A C 1
ATOM 2284 O O . ASN A 1 288 ? -0.200 2.051 44.991 1.00 26.42 288 ASN A O 1
ATOM 2288 N N . MET A 1 289 ? 0.564 3.930 46.021 1.00 29.19 289 MET A N 1
ATOM 2289 C CA . MET A 1 289 ? 1.993 3.970 45.693 1.00 29.19 289 MET A CA 1
ATOM 2290 C C . MET A 1 289 ? 2.434 3.462 44.308 1.00 29.19 289 MET A C 1
ATOM 2292 O O . MET A 1 289 ? 2.724 2.290 44.150 1.00 29.19 289 MET A O 1
ATOM 2296 N N . PHE A 1 290 ? 2.591 4.382 43.351 1.00 23.61 290 PHE A N 1
ATOM 2297 C CA . PHE A 1 290 ? 3.795 4.550 42.512 1.00 23.61 290 PHE A CA 1
ATOM 2298 C C . PHE A 1 290 ? 3.661 5.915 41.811 1.00 23.61 290 PHE A C 1
ATOM 2300 O O . PHE A 1 290 ? 2.839 6.099 40.917 1.00 23.61 290 PHE A O 1
ATOM 2307 N N . GLY A 1 291 ? 4.380 6.918 42.322 1.00 25.41 291 GLY A N 1
ATOM 2308 C CA . GLY A 1 291 ? 4.238 8.320 41.932 1.00 25.41 291 GLY A CA 1
ATOM 2309 C C . GLY A 1 291 ? 4.953 8.655 40.623 1.00 25.41 291 GLY A C 1
ATOM 2310 O O . GLY A 1 291 ? 6.167 8.504 40.522 1.00 25.41 291 GLY A O 1
ATOM 2311 N N . ALA A 1 292 ? 4.206 9.176 39.650 1.00 22.75 292 ALA A N 1
ATOM 2312 C CA . ALA A 1 292 ? 4.750 9.960 38.549 1.00 22.75 292 ALA A CA 1
ATOM 2313 C C . ALA A 1 292 ? 4.888 11.418 39.019 1.00 22.75 292 ALA A C 1
ATOM 2315 O O . ALA A 1 292 ? 3.899 12.076 39.342 1.00 22.75 292 ALA A O 1
ATOM 2316 N N . VAL A 1 293 ? 6.125 11.906 39.102 1.00 22.88 293 VAL A N 1
ATOM 2317 C CA . VAL A 1 293 ? 6.449 13.281 39.494 1.00 22.88 293 VAL A CA 1
ATOM 2318 C C . VAL A 1 293 ? 6.250 14.197 38.283 1.00 22.88 293 VAL A C 1
ATOM 2320 O O . VAL A 1 293 ? 7.020 14.151 37.329 1.00 22.88 293 VAL A O 1
ATOM 2323 N N . VAL A 1 294 ? 5.212 15.032 38.327 1.00 22.38 294 VAL A N 1
ATOM 2324 C CA . VAL A 1 294 ? 5.002 16.170 37.419 1.00 22.38 294 VAL A CA 1
ATOM 2325 C C . VAL A 1 294 ? 5.422 17.429 38.178 1.00 22.38 294 VAL A C 1
ATOM 2327 O O . VAL A 1 294 ? 4.880 17.723 39.241 1.00 22.38 294 VAL A O 1
ATOM 2330 N N . VAL A 1 295 ? 6.425 18.146 37.673 1.00 21.88 295 VAL A N 1
ATOM 2331 C CA . VAL A 1 295 ? 7.000 19.331 38.328 1.00 21.88 295 VAL A CA 1
ATOM 2332 C C . VAL A 1 295 ? 6.230 20.588 37.903 1.00 21.88 295 VAL A C 1
ATOM 2334 O O . VAL A 1 295 ? 6.234 20.952 36.730 1.00 21.88 295 VAL A O 1
ATOM 2337 N N . CYS A 1 296 ? 5.599 21.269 38.864 1.00 20.89 296 CYS A N 1
ATOM 2338 C CA . CYS A 1 296 ? 5.020 22.612 38.726 1.00 20.89 296 CYS A CA 1
ATOM 2339 C C . CYS A 1 296 ? 5.930 23.651 39.404 1.00 20.89 296 CYS A C 1
ATOM 2341 O O . CYS A 1 296 ? 6.463 23.393 40.482 1.00 20.89 296 CYS A O 1
ATOM 2343 N N . ILE A 1 297 ? 6.083 24.837 38.806 1.00 21.72 297 ILE A N 1
ATOM 2344 C CA . ILE A 1 297 ? 6.878 25.952 39.346 1.00 21.72 297 ILE A CA 1
ATOM 2345 C C . ILE A 1 297 ? 5.988 27.202 39.458 1.00 21.72 297 ILE A C 1
ATOM 2347 O O . ILE A 1 297 ? 5.370 27.605 38.479 1.00 21.72 297 ILE A O 1
ATOM 2351 N N . VAL A 1 298 ? 5.958 27.819 40.646 1.00 21.83 298 VAL A N 1
ATOM 2352 C CA . VAL A 1 298 ? 5.265 29.080 40.984 1.00 21.83 298 VAL A CA 1
ATOM 2353 C C . VAL A 1 298 ? 6.308 30.126 41.374 1.00 21.83 298 VAL A C 1
ATOM 2355 O O . VAL A 1 298 ? 7.263 29.786 42.073 1.00 21.83 298 VAL A O 1
ATOM 2358 N N . PHE A 1 299 ? 6.113 31.394 40.989 1.00 22.22 299 PHE A N 1
ATOM 2359 C CA . PHE A 1 299 ? 6.912 32.515 41.496 1.00 22.22 299 PHE A CA 1
ATOM 2360 C C . PHE A 1 299 ? 6.092 33.647 42.082 1.00 22.22 299 PHE A C 1
ATOM 2362 O O . PHE A 1 299 ? 5.228 34.203 41.415 1.00 22.22 299 PHE A O 1
ATOM 2369 N N . GLY A 1 300 ? 6.433 33.999 43.324 1.00 22.47 300 GLY A N 1
ATOM 2370 C CA . GLY A 1 300 ? 5.999 35.216 43.992 1.00 22.47 300 GLY A CA 1
ATOM 2371 C C . GLY A 1 300 ? 6.975 36.363 43.744 1.00 22.47 300 GLY A C 1
ATOM 2372 O O . GLY A 1 300 ? 8.191 36.185 43.826 1.00 22.47 300 GLY A O 1
ATOM 2373 N N . PHE A 1 301 ? 6.422 37.544 43.486 1.00 24.64 301 PHE A N 1
ATOM 2374 C CA . PHE A 1 301 ? 7.106 38.819 43.657 1.00 24.64 301 PHE A CA 1
ATOM 2375 C C . PHE A 1 301 ? 6.668 39.426 44.992 1.00 24.64 301 PHE A C 1
ATOM 2377 O O . PHE A 1 301 ? 5.488 39.684 45.213 1.00 24.64 301 PHE A O 1
ATOM 2384 N N . THR A 1 302 ? 7.630 39.662 45.880 1.00 25.78 302 THR A N 1
ATOM 2385 C CA . THR A 1 302 ? 7.505 40.579 47.012 1.00 25.78 302 THR A CA 1
ATOM 2386 C C . THR A 1 302 ? 8.161 41.897 46.621 1.00 25.78 302 THR A C 1
ATOM 2388 O O . THR A 1 302 ? 9.373 41.929 46.439 1.00 25.78 302 THR A O 1
ATOM 2391 N N . GLN A 1 303 ? 7.376 42.971 46.491 1.00 26.11 303 GLN A N 1
ATOM 2392 C CA . GLN A 1 303 ? 7.668 44.321 47.006 1.00 26.11 303 GLN A CA 1
ATOM 2393 C C . GLN A 1 303 ? 6.679 45.356 46.437 1.00 26.11 303 GLN A C 1
ATOM 2395 O O . GLN A 1 303 ? 6.471 45.430 45.234 1.00 26.11 303 GLN A O 1
ATOM 2400 N N . TYR A 1 304 ? 6.148 46.178 47.350 1.00 24.28 304 TYR A N 1
ATOM 2401 C CA . TYR A 1 304 ? 5.290 47.359 47.169 1.00 24.28 304 TYR A CA 1
ATOM 2402 C C . TYR A 1 304 ? 3.811 47.146 46.800 1.00 24.28 304 TYR A C 1
ATOM 2404 O O . TYR A 1 304 ? 3.415 47.211 45.646 1.00 24.28 304 TYR A O 1
ATOM 2412 N N . ALA A 1 305 ? 2.971 47.075 47.838 1.00 23.23 305 ALA A N 1
ATOM 2413 C CA . ALA A 1 305 ? 1.613 47.619 47.811 1.00 23.23 305 ALA A CA 1
ATOM 2414 C C . ALA A 1 305 ? 1.352 48.353 49.142 1.00 23.23 305 ALA A C 1
ATOM 2416 O O . ALA A 1 305 ? 1.574 47.762 50.204 1.00 23.23 305 ALA A O 1
ATOM 2417 N N . PRO A 1 306 ? 0.908 49.623 49.146 1.00 25.88 306 PRO A N 1
ATOM 2418 C CA . PRO A 1 306 ? 0.228 50.173 50.301 1.00 25.88 306 PRO A CA 1
ATOM 2419 C C . PRO A 1 306 ? -1.234 49.698 50.295 1.00 25.88 306 PRO A C 1
ATOM 2421 O O . PRO A 1 306 ? -1.931 49.842 49.300 1.00 25.88 306 PRO A O 1
ATOM 2424 N N . LYS A 1 307 ? -1.649 49.145 51.440 1.00 31.47 307 LYS A N 1
ATOM 2425 C CA . LYS A 1 307 ? -3.006 49.114 52.014 1.00 31.47 307 LYS A CA 1
ATOM 2426 C C . LYS A 1 307 ? -4.193 48.991 51.046 1.00 31.47 307 LYS A C 1
ATOM 2428 O O . LYS A 1 307 ? -4.635 49.994 50.501 1.00 31.47 307 LYS A O 1
ATOM 2433 N N . LEU A 1 308 ? -4.825 47.818 51.052 1.00 24.66 308 LEU A N 1
ATOM 2434 C CA . LEU A 1 308 ? -6.278 47.684 50.940 1.00 24.66 308 LEU A CA 1
ATOM 2435 C C . LEU A 1 308 ? -6.733 46.625 51.953 1.00 24.66 308 LEU A C 1
ATOM 2437 O O . LEU A 1 308 ? -6.235 45.500 51.967 1.00 24.66 308 LEU A O 1
ATOM 2441 N N . GLU A 1 309 ? -7.582 47.076 52.869 1.00 29.23 309 GLU A N 1
ATOM 2442 C CA . GLU A 1 309 ? -8.241 46.318 53.928 1.00 29.23 309 GLU A CA 1
ATOM 2443 C C . GLU A 1 309 ? -9.403 45.479 53.363 1.00 29.23 309 GLU A C 1
ATOM 2445 O O . GLU A 1 309 ? -9.935 45.774 52.296 1.00 29.23 309 GLU A O 1
ATOM 2450 N N . ASP A 1 310 ? -9.788 44.470 54.149 1.00 26.25 310 ASP A N 1
ATOM 2451 C CA . ASP A 1 310 ? -11.048 43.717 54.120 1.00 26.25 310 ASP A CA 1
ATOM 2452 C C . ASP A 1 310 ? -11.270 42.652 53.029 1.00 26.25 310 ASP A C 1
ATOM 2454 O O . ASP A 1 310 ? -11.772 42.900 51.937 1.00 26.25 310 ASP A O 1
ATOM 2458 N N . SER A 1 311 ? -11.076 41.377 53.392 1.00 27.59 311 SER A N 1
ATOM 2459 C CA . SER A 1 311 ? -12.177 40.528 53.900 1.00 27.59 311 SER A CA 1
ATOM 2460 C C . SER A 1 311 ? -11.838 39.021 53.883 1.00 27.59 311 SER A C 1
ATOM 2462 O O . SER A 1 311 ? -11.186 38.482 52.993 1.00 27.59 311 SER A O 1
ATOM 2464 N N . HIS A 1 312 ? -12.268 38.360 54.956 1.00 32.75 312 HIS A N 1
ATOM 2465 C CA . HIS A 1 312 ? -12.118 36.959 55.360 1.00 32.75 312 HIS A CA 1
ATOM 2466 C C . HIS A 1 312 ? -12.230 35.855 54.282 1.00 32.75 312 HIS A C 1
ATOM 2468 O O . HIS A 1 312 ? -13.348 35.453 53.985 1.00 32.75 312 HIS A O 1
ATOM 2474 N N . VAL A 1 313 ? -11.115 35.241 53.833 1.00 28.77 313 VAL A N 1
ATOM 2475 C CA . VAL A 1 313 ? -11.090 33.837 53.307 1.00 28.77 313 VAL A CA 1
ATOM 2476 C C . VAL A 1 313 ? -9.732 33.095 53.502 1.00 28.77 313 VAL A C 1
ATOM 2478 O O . VAL A 1 313 ? -9.525 32.036 52.927 1.00 28.77 313 VAL A O 1
ATOM 2481 N N . MET A 1 314 ? -8.764 33.573 54.301 1.00 27.50 314 MET A N 1
ATOM 2482 C CA . MET A 1 314 ? -7.382 33.010 54.281 1.00 27.50 314 MET A CA 1
ATOM 2483 C C . MET A 1 314 ? -6.862 32.358 55.577 1.00 27.50 314 MET A C 1
ATOM 2485 O O . MET A 1 314 ? -5.658 32.143 55.698 1.00 27.50 314 MET A O 1
ATOM 2489 N N . GLU A 1 315 ? -7.721 31.978 56.528 1.00 28.89 315 GLU A N 1
ATOM 2490 C CA . GLU A 1 315 ? -7.253 31.411 57.813 1.00 28.89 315 GLU A CA 1
ATOM 2491 C C . GLU A 1 315 ? -7.333 29.882 57.968 1.00 28.89 315 GLU A C 1
ATOM 2493 O O . GLU A 1 315 ? -6.763 29.354 58.917 1.00 28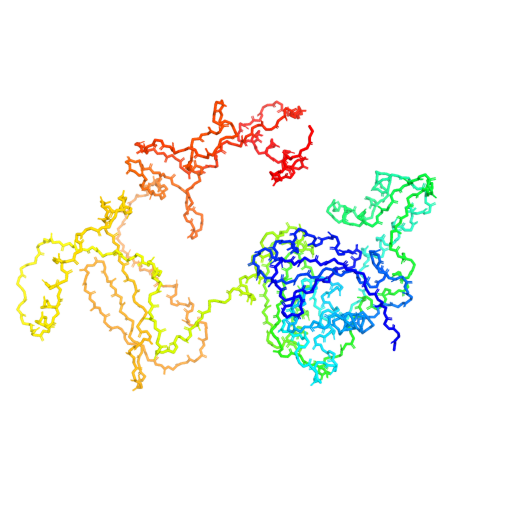.89 315 GLU A O 1
ATOM 2498 N N . GLU A 1 316 ? -7.902 29.127 57.022 1.00 29.84 316 GLU A N 1
ATOM 2499 C CA . GLU A 1 316 ? -8.004 27.656 57.164 1.00 29.84 316 GLU A CA 1
ATOM 2500 C C . GLU A 1 316 ? -6.997 26.845 56.323 1.00 29.84 316 GLU A C 1
ATOM 2502 O O . GLU A 1 316 ? -6.996 25.617 56.351 1.00 29.84 316 GLU A O 1
ATOM 2507 N N . LEU A 1 317 ? -6.077 27.509 55.612 1.00 27.55 317 LEU A N 1
ATOM 2508 C CA . LEU A 1 317 ? -5.103 26.856 54.716 1.00 27.55 317 LEU A CA 1
ATOM 2509 C C . LEU A 1 317 ? -3.640 26.922 55.187 1.00 27.55 317 LEU A C 1
ATOM 2511 O O . LEU A 1 317 ? -2.759 26.365 54.535 1.00 27.55 317 LEU A O 1
ATOM 2515 N N . VAL A 1 318 ? -3.364 27.546 56.338 1.00 29.23 318 VAL A N 1
ATOM 2516 C CA . VAL A 1 318 ? -1.992 27.696 56.869 1.00 29.23 318 VAL A CA 1
ATOM 2517 C C . VAL A 1 318 ? -1.684 26.727 58.027 1.00 29.23 318 VAL A C 1
ATOM 2519 O O . VAL A 1 318 ? -0.518 26.487 58.336 1.00 29.23 318 VAL A O 1
ATOM 2522 N N . ALA A 1 319 ? -2.683 26.066 58.622 1.00 28.41 319 ALA A N 1
ATOM 2523 C CA . ALA A 1 319 ? -2.469 25.215 59.801 1.00 28.41 319 ALA A CA 1
ATOM 2524 C C . ALA A 1 319 ? -2.053 23.756 59.504 1.00 28.41 319 ALA A C 1
ATOM 2526 O O . ALA A 1 319 ? -1.495 23.091 60.375 1.00 28.41 319 ALA A O 1
ATOM 2527 N N . THR A 1 320 ? -2.252 23.236 58.290 1.00 29.52 320 THR A N 1
ATOM 2528 C CA . THR A 1 320 ? -2.004 21.809 57.981 1.00 29.52 320 THR A CA 1
ATOM 2529 C C . THR A 1 320 ? -0.599 21.496 57.461 1.00 29.52 320 THR A C 1
ATOM 2531 O O . THR A 1 320 ? -0.220 20.328 57.414 1.00 29.52 320 THR A O 1
ATOM 2534 N N . ASN A 1 321 ? 0.220 22.504 57.140 1.00 29.75 321 ASN A N 1
ATOM 2535 C CA . ASN A 1 321 ? 1.564 22.292 56.579 1.00 29.75 321 ASN A CA 1
ATOM 2536 C C . ASN A 1 321 ? 2.710 22.309 57.603 1.00 29.75 321 ASN A C 1
ATOM 2538 O O . ASN A 1 321 ? 3.849 22.015 57.245 1.00 29.75 321 ASN A O 1
ATOM 2542 N N . HIS A 1 322 ? 2.442 22.587 58.882 1.00 27.44 322 HIS A N 1
ATOM 2543 C CA . HIS A 1 322 ? 3.499 22.659 59.900 1.00 27.44 322 HIS A CA 1
ATOM 2544 C C . HIS A 1 322 ? 3.774 21.347 60.656 1.00 27.44 322 HIS A C 1
ATOM 2546 O O . HIS A 1 322 ? 4.696 21.309 61.469 1.00 27.44 322 HIS A O 1
ATOM 2552 N N . HIS A 1 323 ? 3.043 20.258 60.377 1.00 27.94 323 HIS A N 1
ATOM 2553 C CA . HIS A 1 323 ? 3.208 18.981 61.095 1.00 27.94 323 HIS A CA 1
ATOM 2554 C C . HIS A 1 323 ? 3.933 17.872 60.310 1.00 27.94 323 HIS A C 1
ATOM 2556 O O . HIS A 1 323 ? 4.216 16.816 60.865 1.00 27.94 323 HIS A O 1
ATOM 2562 N N . TRP A 1 324 ? 4.284 18.103 59.041 1.00 27.59 324 TRP A N 1
ATOM 2563 C CA . TRP A 1 324 ? 4.865 17.076 58.158 1.00 27.59 324 TRP A CA 1
ATOM 2564 C C . TRP A 1 324 ? 6.351 17.269 57.816 1.00 27.59 324 TRP A C 1
ATOM 2566 O O . TRP A 1 324 ? 6.899 16.511 57.024 1.00 27.59 324 TRP A O 1
ATOM 2576 N N . MET A 1 325 ? 7.032 18.250 58.422 1.00 26.20 325 MET A N 1
ATOM 2577 C CA . MET A 1 325 ? 8.454 18.525 58.146 1.00 26.20 325 MET A CA 1
ATOM 2578 C C . MET A 1 325 ? 9.454 17.948 59.162 1.00 26.20 325 MET A C 1
ATOM 2580 O O . MET A 1 325 ? 10.646 18.190 59.013 1.00 26.20 325 MET A O 1
ATOM 2584 N N . ASN A 1 326 ? 9.022 17.154 60.152 1.00 28.00 326 ASN A N 1
ATOM 2585 C CA . ASN A 1 326 ? 9.918 16.694 61.227 1.00 28.00 326 ASN A CA 1
ATOM 2586 C C . ASN A 1 326 ? 10.202 15.184 61.311 1.00 28.00 326 ASN A C 1
ATOM 2588 O O . ASN A 1 326 ? 10.909 14.793 62.228 1.00 28.00 326 ASN A O 1
ATOM 2592 N N . ASN A 1 327 ? 9.745 14.334 60.384 1.00 28.52 327 ASN A N 1
ATOM 2593 C CA . ASN A 1 327 ? 10.066 12.897 60.431 1.00 28.52 327 ASN A CA 1
ATOM 2594 C C . ASN A 1 327 ? 10.337 12.309 59.038 1.00 28.52 327 ASN A C 1
ATOM 2596 O O . ASN A 1 327 ? 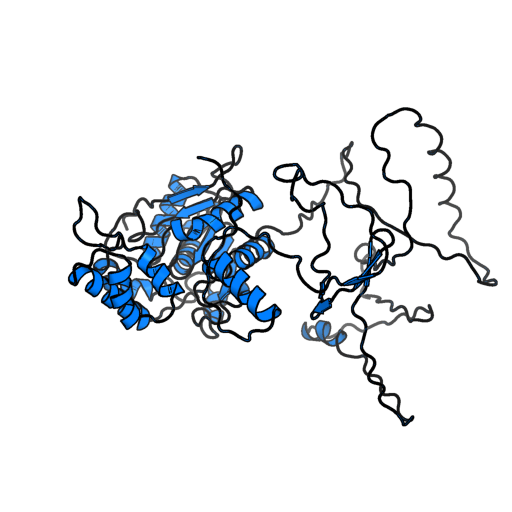9.430 11.833 58.364 1.00 28.52 327 ASN A O 1
ATOM 2600 N N . SER A 1 328 ? 11.596 12.365 58.604 1.00 29.53 328 SER A N 1
ATOM 2601 C CA . SER A 1 328 ? 12.213 11.444 57.627 1.00 29.53 328 SER A CA 1
ATOM 2602 C C . SER A 1 328 ? 13.698 11.794 57.489 1.00 29.53 328 SER A C 1
ATOM 2604 O O . SER A 1 328 ? 14.179 12.269 56.464 1.00 29.53 328 SER A O 1
ATOM 2606 N N . ALA A 1 329 ? 14.430 11.617 58.587 1.00 30.48 329 ALA A N 1
ATOM 2607 C CA . ALA A 1 329 ? 15.862 11.384 58.512 1.00 30.48 329 ALA A CA 1
ATOM 2608 C C . ALA A 1 329 ? 16.058 9.876 58.281 1.00 30.48 329 ALA A C 1
ATOM 2610 O O . ALA A 1 329 ? 15.403 9.092 58.960 1.00 30.48 329 ALA A O 1
ATOM 2611 N N . GLU A 1 330 ? 16.960 9.525 57.357 1.00 32.09 330 GLU A N 1
ATOM 2612 C CA . GLU A 1 330 ? 17.441 8.172 56.997 1.00 32.09 330 GLU A CA 1
ATOM 2613 C C . GLU A 1 330 ? 16.781 7.482 55.779 1.00 32.09 330 GLU A C 1
ATOM 2615 O O . GLU A 1 330 ? 15.950 6.595 55.926 1.00 32.09 330 GLU A O 1
ATOM 2620 N N . ASP A 1 331 ? 17.235 7.840 54.564 1.00 27.42 331 ASP A N 1
ATOM 2621 C CA . ASP A 1 331 ? 17.333 6.927 53.401 1.00 27.42 331 ASP A CA 1
ATOM 2622 C C . ASP A 1 331 ? 18.373 7.479 52.379 1.00 27.42 331 ASP A C 1
ATOM 2624 O O . ASP A 1 331 ? 18.300 8.672 52.053 1.00 27.42 331 ASP A O 1
ATOM 2628 N N . PRO A 1 332 ? 19.385 6.717 51.895 1.00 31.94 332 PRO A N 1
ATOM 2629 C CA . PRO A 1 332 ? 20.503 7.270 51.133 1.00 31.94 332 PRO A CA 1
ATOM 2630 C C . PRO A 1 332 ? 20.443 6.919 49.638 1.00 31.94 332 PRO A C 1
ATOM 2632 O O . PRO A 1 332 ? 21.284 6.171 49.151 1.00 31.94 332 PRO A O 1
ATOM 2635 N N . ILE A 1 333 ? 19.509 7.494 48.872 1.00 24.45 333 ILE A N 1
ATOM 2636 C CA . ILE A 1 333 ? 19.578 7.523 47.396 1.00 24.45 333 ILE A CA 1
ATOM 2637 C C . ILE A 1 333 ? 19.043 8.882 46.895 1.00 24.45 333 ILE A C 1
ATOM 2639 O O . ILE A 1 333 ? 17.955 9.297 47.272 1.00 24.45 333 ILE A O 1
ATOM 2643 N N . CYS A 1 334 ? 19.814 9.550 46.022 1.00 23.34 334 CYS A N 1
ATOM 2644 C CA . CYS A 1 334 ? 19.560 10.825 45.309 1.00 23.34 334 CYS A CA 1
ATOM 2645 C C . CYS A 1 334 ? 19.895 12.174 45.997 1.00 23.34 334 CYS A C 1
ATOM 2647 O O . CYS A 1 334 ? 19.032 12.821 46.589 1.00 23.34 334 CYS A O 1
ATOM 2649 N N . PRO A 1 335 ? 21.092 12.738 45.728 1.00 23.89 335 PRO A N 1
ATOM 2650 C CA . PRO A 1 335 ? 21.376 14.160 45.892 1.00 23.89 335 PRO A CA 1
ATOM 2651 C C . PRO A 1 335 ? 21.568 14.850 44.525 1.00 23.89 335 PRO A C 1
ATOM 2653 O O . PRO A 1 335 ? 22.693 14.924 44.049 1.00 23.89 335 PRO A O 1
ATOM 2656 N N . PHE A 1 336 ? 20.515 15.376 43.875 1.00 25.08 336 PHE A N 1
ATOM 2657 C CA . PHE A 1 336 ? 20.728 16.292 42.725 1.00 25.08 336 PHE A CA 1
ATOM 2658 C C . PHE A 1 336 ? 19.652 17.364 42.444 1.00 25.08 336 PHE A C 1
ATOM 2660 O O . PHE A 1 336 ? 19.783 18.116 41.488 1.00 25.08 336 PHE A O 1
ATOM 2667 N N . LEU A 1 337 ? 18.620 17.542 43.278 1.00 25.70 337 LEU A N 1
ATOM 2668 C CA . LEU A 1 337 ? 17.578 18.561 43.028 1.00 25.70 337 LEU A CA 1
ATOM 2669 C C . LEU A 1 337 ? 17.389 19.547 44.186 1.00 25.70 337 LEU A C 1
ATOM 2671 O O . LEU A 1 337 ? 16.286 19.789 44.667 1.00 25.70 337 LEU A O 1
ATOM 2675 N N . ARG A 1 338 ? 18.479 20.188 44.614 1.00 26.02 338 ARG A N 1
ATOM 2676 C CA . ARG A 1 338 ? 18.398 21.446 45.372 1.00 26.02 338 ARG A CA 1
ATOM 2677 C C . ARG A 1 338 ? 19.264 22.505 44.716 1.00 26.02 338 ARG A C 1
ATOM 2679 O O . ARG A 1 338 ? 20.423 22.648 45.096 1.00 26.02 338 ARG A O 1
ATOM 2686 N N . ARG A 1 339 ? 18.678 23.266 43.784 1.00 25.67 339 ARG A N 1
ATOM 2687 C CA . ARG A 1 339 ? 18.854 24.725 43.621 1.00 25.67 339 ARG A CA 1
ATOM 2688 C C . ARG A 1 339 ? 18.194 25.223 42.326 1.00 25.67 339 ARG A C 1
ATOM 2690 O O . ARG A 1 339 ? 18.489 24.707 41.262 1.00 25.67 339 ARG A O 1
ATOM 2697 N N . ARG A 1 340 ? 17.449 26.328 42.472 1.00 27.05 340 ARG A N 1
ATOM 2698 C CA . ARG A 1 340 ? 17.010 27.310 41.455 1.00 27.05 340 ARG A CA 1
ATOM 2699 C C . ARG A 1 340 ? 15.845 26.917 40.543 1.00 27.05 340 ARG A C 1
ATOM 2701 O O . ARG A 1 340 ? 16.023 26.172 39.601 1.00 27.05 340 ARG A O 1
ATOM 2708 N N . HIS A 1 341 ? 14.718 27.597 40.737 1.00 29.25 341 HIS A N 1
ATOM 2709 C CA . HIS A 1 341 ? 13.969 28.223 39.641 1.00 29.25 341 HIS A CA 1
ATOM 2710 C C . HIS A 1 341 ? 13.543 29.642 40.086 1.00 29.25 341 HIS A C 1
ATOM 2712 O O . HIS A 1 341 ? 13.876 30.016 41.208 1.00 29.25 341 HIS A O 1
ATOM 2718 N N . GLN A 1 342 ? 12.868 30.407 39.216 1.00 24.81 342 GLN A N 1
ATOM 2719 C CA . GLN A 1 342 ? 12.944 31.841 38.835 1.00 24.81 342 GLN A CA 1
ATOM 2720 C C . GLN A 1 342 ? 11.902 32.076 37.701 1.00 24.81 342 GLN A C 1
ATOM 2722 O O . GLN A 1 342 ? 12.312 32.068 36.557 1.00 24.81 342 GLN A O 1
ATOM 2727 N N . GLY A 1 343 ? 10.602 32.236 37.995 1.00 26.36 343 GLY A N 1
ATOM 2728 C CA . GLY A 1 343 ? 9.458 32.731 37.176 1.00 26.36 343 GLY A CA 1
ATOM 2729 C C . GLY A 1 343 ? 8.708 31.786 36.200 1.00 26.36 343 GLY A C 1
ATOM 2730 O O . GLY A 1 343 ? 9.326 31.372 35.232 1.00 26.36 343 GLY A O 1
ATOM 2731 N N . LEU A 1 344 ? 7.380 31.540 36.345 1.00 25.16 344 LEU A N 1
ATOM 2732 C CA . LEU A 1 344 ? 6.444 31.270 35.209 1.00 25.16 344 LEU A CA 1
ATOM 2733 C 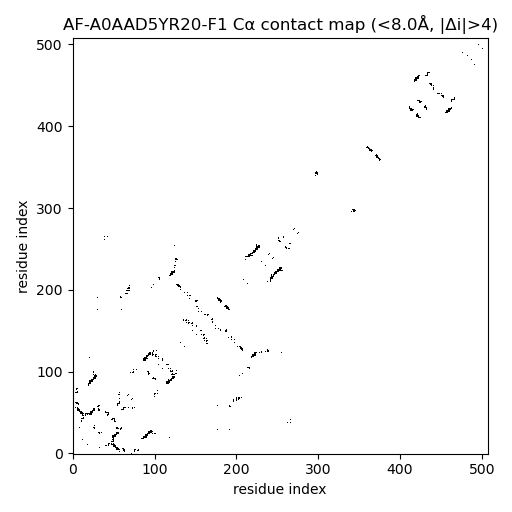C . LEU A 1 344 ? 4.933 31.401 35.575 1.00 25.16 344 LEU A C 1
ATOM 2735 O O . LEU A 1 344 ? 4.536 31.106 36.699 1.00 25.16 344 LEU A O 1
ATOM 2739 N N . CYS A 1 345 ? 4.108 31.836 34.609 1.00 23.36 345 CYS A N 1
ATOM 2740 C CA . CYS A 1 345 ? 2.657 32.119 34.684 1.00 23.36 345 CYS A CA 1
ATOM 2741 C C . CYS A 1 345 ? 1.792 30.922 34.206 1.00 23.36 345 CYS A C 1
ATOM 2743 O O . CYS A 1 345 ? 2.245 30.152 33.361 1.00 23.36 345 CYS A O 1
ATOM 2745 N N . ILE A 1 346 ? 0.544 30.787 34.689 1.00 26.41 346 ILE A N 1
ATOM 2746 C CA . ILE A 1 346 ? -0.396 29.684 34.368 1.00 26.41 346 ILE A CA 1
ATOM 2747 C C . ILE A 1 346 ? -1.648 30.234 33.654 1.00 26.41 346 ILE A C 1
ATOM 2749 O O . ILE A 1 346 ? -2.236 31.203 34.121 1.00 26.41 346 ILE A O 1
ATOM 2753 N N . VAL A 1 347 ? -2.103 29.570 32.583 1.00 23.66 347 VAL A N 1
ATOM 2754 C CA . VAL A 1 347 ? -3.472 29.696 32.036 1.00 23.66 347 VAL A CA 1
ATOM 2755 C C . VAL A 1 347 ? -4.325 28.568 32.623 1.00 23.66 347 VAL A C 1
ATOM 2757 O O . VAL A 1 347 ? -3.947 27.402 32.515 1.00 23.66 347 VAL A O 1
ATOM 2760 N N . TRP A 1 348 ? -5.458 28.892 33.251 1.00 23.33 348 TRP A N 1
ATOM 2761 C CA . TRP A 1 348 ? -6.429 27.897 33.721 1.00 23.33 348 TRP A CA 1
ATOM 2762 C C . TRP A 1 348 ? -7.503 27.625 32.662 1.00 23.33 348 TRP A C 1
ATOM 2764 O O . TRP A 1 348 ? -8.109 28.550 32.130 1.00 23.33 348 TRP A O 1
ATOM 2774 N N . ASP A 1 349 ? -7.786 26.344 32.424 1.00 27.42 349 ASP A N 1
ATOM 2775 C CA . ASP A 1 349 ? -9.022 25.879 31.793 1.00 27.42 349 ASP A CA 1
ATOM 2776 C C . ASP A 1 349 ? -10.026 25.556 32.913 1.00 27.42 349 ASP A C 1
ATOM 2778 O O . ASP A 1 349 ? -9.898 24.552 33.618 1.00 27.42 349 ASP A O 1
ATOM 2782 N N . LEU A 1 350 ? -11.006 26.438 33.131 1.00 27.09 350 LEU A N 1
ATOM 2783 C CA . LEU A 1 350 ? -12.009 26.320 34.199 1.00 27.09 350 LEU A CA 1
ATOM 2784 C C . LEU A 1 350 ? -13.194 25.406 33.842 1.00 27.09 350 LEU A C 1
ATOM 2786 O O . LEU A 1 350 ? -14.280 25.531 34.406 1.00 27.09 350 LEU A O 1
ATOM 2790 N N . ARG A 1 351 ? -13.008 24.402 32.981 1.00 31.45 351 ARG A N 1
ATOM 2791 C CA . ARG A 1 351 ? -14.069 23.434 32.643 1.00 31.45 351 ARG A CA 1
ATOM 2792 C C . ARG A 1 351 ? -14.508 22.490 33.775 1.00 31.45 351 ARG A C 1
ATOM 2794 O O . ARG A 1 351 ? -15.307 21.590 33.532 1.00 31.45 351 ARG A O 1
ATOM 2801 N N . ARG A 1 352 ? -14.042 22.670 35.019 1.00 28.12 352 ARG A N 1
ATOM 2802 C CA . ARG A 1 352 ? -14.428 21.814 36.161 1.00 28.12 352 ARG A CA 1
ATOM 2803 C C . ARG A 1 352 ? -15.316 22.445 37.232 1.00 28.12 352 ARG A C 1
ATOM 2805 O O . ARG A 1 352 ? -15.681 21.737 38.164 1.00 28.12 352 ARG A O 1
ATOM 2812 N N . TYR A 1 353 ? -15.743 23.696 37.076 1.00 29.84 353 TYR A N 1
ATOM 2813 C CA . TYR A 1 353 ? -16.668 24.328 38.023 1.00 29.84 353 TYR A CA 1
ATOM 2814 C C . TYR A 1 353 ? -17.725 25.188 37.326 1.00 29.84 353 TYR A C 1
ATOM 2816 O O . TYR A 1 353 ? -17.724 26.397 37.486 1.00 29.84 353 TYR A O 1
ATOM 2824 N N . VAL A 1 354 ? -18.671 24.582 36.599 1.00 25.98 354 VAL A N 1
ATOM 2825 C CA . VAL A 1 354 ? -19.978 25.223 36.361 1.00 25.98 354 VAL A CA 1
ATOM 2826 C C . VAL A 1 354 ? -21.068 24.150 36.368 1.00 25.98 354 VAL A C 1
ATOM 2828 O O . VAL A 1 354 ? -21.154 23.308 35.476 1.00 25.98 354 VAL A O 1
ATOM 2831 N N . LYS A 1 355 ? -21.902 24.154 37.413 1.00 28.81 355 LYS A N 1
ATOM 2832 C CA . LYS A 1 355 ? -23.222 23.521 37.363 1.00 28.81 355 LYS A CA 1
ATOM 2833 C C . LYS A 1 355 ? -24.140 24.470 36.595 1.00 28.81 355 LYS A C 1
ATOM 2835 O O . LYS A 1 355 ? -24.221 25.625 36.980 1.00 28.81 355 LYS A O 1
ATOM 2840 N N . LYS A 1 356 ? -24.808 23.938 35.565 1.00 33.00 356 LYS A N 1
ATOM 2841 C CA . LYS A 1 356 ? -26.101 24.376 35.005 1.00 33.00 356 LYS A CA 1
ATOM 2842 C C . LYS A 1 356 ? -26.402 25.880 35.168 1.00 33.00 356 LYS A C 1
ATOM 2844 O O . LYS A 1 356 ? -27.019 26.250 36.155 1.00 33.00 356 LYS A O 1
ATOM 2849 N N . GLU A 1 357 ? -25.976 26.686 34.197 1.00 28.58 357 GLU A N 1
ATOM 2850 C CA . GLU A 1 357 ? -26.706 27.812 33.577 1.00 28.58 357 GLU A CA 1
ATOM 2851 C C . GLU A 1 357 ? -25.764 28.595 32.640 1.00 28.58 357 GLU A C 1
ATOM 2853 O O . GLU A 1 357 ? -24.548 28.627 32.832 1.00 28.58 357 GLU A O 1
ATOM 2858 N N . ASP A 1 358 ? -26.341 29.125 31.563 1.00 35.00 358 ASP A N 1
ATOM 2859 C CA . ASP A 1 358 ? -25.690 29.660 30.365 1.00 35.00 358 ASP A CA 1
ATOM 2860 C C . ASP A 1 358 ? -24.958 30.999 30.591 1.00 35.00 358 ASP A C 1
ATOM 2862 O O . ASP A 1 358 ? -25.596 32.033 30.473 1.00 35.00 358 ASP A O 1
ATOM 2866 N N . VAL A 1 359 ? -23.636 31.001 30.839 1.00 29.03 359 VAL A N 1
ATOM 2867 C CA . VAL A 1 359 ? -22.673 32.090 30.510 1.00 29.03 359 VAL A CA 1
ATOM 2868 C C . VAL A 1 359 ? -21.237 31.519 30.545 1.00 29.03 359 VAL A C 1
ATOM 2870 O O . VAL A 1 359 ? -20.849 30.879 31.520 1.00 29.03 359 VAL A O 1
ATOM 2873 N N . LEU A 1 360 ? -20.411 31.783 29.523 1.00 27.45 360 LEU A N 1
ATOM 2874 C CA . LEU A 1 360 ? -18.948 31.595 29.570 1.00 27.45 360 LEU A CA 1
ATOM 2875 C C . LEU A 1 360 ? -18.275 32.935 29.920 1.00 27.45 360 LEU A C 1
ATOM 2877 O O . LEU A 1 360 ? -18.372 33.862 29.117 1.00 27.45 360 LEU A O 1
ATOM 2881 N N . PRO A 1 361 ? -17.574 33.076 31.060 1.00 27.02 361 PRO A N 1
ATOM 2882 C CA . PRO A 1 361 ? -16.723 34.235 31.289 1.00 27.02 361 PRO A CA 1
ATOM 2883 C C . PRO A 1 361 ? -15.320 33.979 30.721 1.00 27.02 361 PRO A C 1
ATOM 2885 O O . PRO A 1 361 ? -14.653 33.009 31.085 1.00 27.02 361 PRO A O 1
ATOM 2888 N N . CYS A 1 362 ? -14.844 34.877 29.860 1.00 29.42 362 CYS A N 1
ATOM 2889 C CA . CYS A 1 362 ? -13.428 34.997 29.523 1.00 29.42 362 CYS A CA 1
ATOM 2890 C C . CYS A 1 362 ? -12.882 36.252 30.214 1.00 29.42 362 CYS A C 1
ATOM 2892 O O . CYS A 1 362 ? -13.425 37.337 30.031 1.00 29.42 362 CYS A O 1
ATOM 2894 N N . ALA A 1 363 ? -11.822 36.108 31.011 1.00 27.78 363 ALA A N 1
ATOM 2895 C CA . ALA A 1 363 ? -11.112 37.236 31.609 1.00 27.78 363 ALA A CA 1
ATOM 2896 C C . ALA A 1 363 ? -9.823 37.501 30.820 1.00 27.78 363 ALA A C 1
ATOM 2898 O O . ALA A 1 363 ? -9.034 36.582 30.589 1.00 27.78 363 ALA A O 1
ATOM 2899 N N . LEU A 1 364 ? -9.612 38.752 30.413 1.00 29.41 364 LEU A N 1
ATOM 2900 C CA . LEU A 1 364 ? -8.381 39.227 29.784 1.00 29.41 364 LEU A CA 1
ATOM 2901 C C . LEU A 1 364 ? -7.588 40.035 30.812 1.00 29.41 364 LEU A C 1
ATOM 2903 O O . LEU A 1 364 ? -8.123 40.942 31.441 1.00 29.41 364 LEU A O 1
ATOM 2907 N N . CYS A 1 365 ? -6.311 39.697 30.981 1.00 26.55 365 CYS A N 1
ATOM 2908 C CA . CYS A 1 365 ? -5.391 40.471 31.805 1.00 26.55 365 CYS A CA 1
ATOM 2909 C C . CYS A 1 365 ? -4.719 41.519 30.916 1.00 26.55 365 CYS A C 1
ATOM 2911 O O . CYS A 1 365 ? -4.073 41.168 29.923 1.00 26.55 365 CYS A O 1
ATOM 2913 N N . THR A 1 366 ? -4.891 42.797 31.242 1.00 33.25 366 THR A N 1
ATOM 2914 C CA . THR A 1 366 ? -4.157 43.872 30.567 1.00 33.25 366 THR A CA 1
ATOM 2915 C C . THR A 1 366 ? -2.777 44.047 31.202 1.00 33.25 366 THR A C 1
ATOM 2917 O O . THR A 1 366 ? -2.508 43.569 32.304 1.00 33.25 366 THR A O 1
ATOM 2920 N N . ARG A 1 367 ? -1.862 44.712 30.486 1.00 30.91 367 ARG A N 1
ATOM 2921 C CA . ARG A 1 367 ? -0.442 44.835 30.865 1.00 30.91 367 ARG A CA 1
ATOM 2922 C C . ARG A 1 367 ? -0.214 45.554 32.207 1.00 30.91 367 ARG A C 1
ATOM 2924 O O . ARG A 1 367 ? 0.878 45.429 32.755 1.00 30.91 367 ARG A O 1
ATOM 2931 N N . ASP A 1 368 ? -1.243 46.220 32.732 1.00 30.47 368 ASP A N 1
ATOM 2932 C CA . ASP A 1 368 ? -1.205 47.004 33.969 1.00 30.47 368 ASP A CA 1
ATOM 2933 C C . ASP A 1 368 ? -1.951 46.346 35.151 1.00 30.47 368 ASP A C 1
ATOM 2935 O O . ASP A 1 368 ? -1.970 46.901 36.244 1.00 30.47 368 ASP A O 1
ATOM 2939 N N . GLY A 1 369 ? -2.483 45.126 34.981 1.00 28.52 369 GLY A N 1
ATOM 2940 C CA . GLY A 1 369 ? -2.932 44.284 36.100 1.00 28.52 369 GLY A CA 1
ATOM 2941 C C . GLY A 1 369 ? -4.389 44.433 36.555 1.00 28.52 369 GLY A C 1
ATOM 2942 O O . GLY A 1 369 ? -4.758 43.785 37.533 1.00 28.52 369 GLY A O 1
ATOM 2943 N N . ASP A 1 370 ? -5.226 45.195 35.849 1.00 28.84 370 ASP A N 1
ATOM 2944 C CA . ASP A 1 370 ? -6.673 45.239 36.103 1.00 28.84 370 ASP A CA 1
ATOM 2945 C C . ASP A 1 370 ? -7.442 44.186 35.280 1.00 28.84 370 ASP A C 1
ATOM 2947 O O . ASP A 1 370 ? -7.098 43.886 34.129 1.00 28.84 370 ASP A O 1
ATOM 2951 N N . PHE A 1 371 ? -8.499 43.627 35.886 1.00 31.33 371 PHE A N 1
ATOM 2952 C CA . PHE A 1 371 ? -9.380 42.611 35.300 1.00 31.33 371 PHE A CA 1
ATOM 2953 C C . PHE A 1 371 ? -10.707 43.237 34.855 1.00 31.33 371 PHE A C 1
ATOM 2955 O O . PHE A 1 371 ? -11.455 43.745 35.689 1.00 31.33 371 PHE A O 1
ATOM 2962 N N . GLU A 1 372 ? -11.053 43.123 33.571 1.00 30.81 372 GLU A N 1
ATOM 2963 C CA . GLU A 1 372 ? -12.395 43.451 33.069 1.00 30.81 372 GLU A CA 1
ATOM 2964 C C . GLU A 1 372 ? -13.139 42.181 32.631 1.00 30.81 372 GLU A C 1
ATOM 2966 O O . GLU A 1 372 ? -12.581 41.304 31.964 1.00 30.81 372 GLU A O 1
ATOM 2971 N N . LEU A 1 373 ? -14.409 42.071 33.033 1.00 30.06 373 LEU A N 1
ATOM 2972 C CA . LEU A 1 373 ? -15.274 40.933 32.729 1.00 30.06 373 LEU A CA 1
ATOM 2973 C C . LEU A 1 373 ? -16.116 41.258 31.487 1.00 30.06 373 LEU A C 1
ATOM 2975 O O . LEU A 1 373 ? -16.988 42.123 31.547 1.00 30.06 373 LEU A O 1
ATOM 2979 N N . ILE A 1 374 ? -15.891 40.560 30.371 1.00 29.75 374 ILE A N 1
ATOM 2980 C CA . ILE A 1 374 ? -16.697 40.736 29.152 1.00 29.75 374 ILE A CA 1
ATOM 2981 C C . ILE A 1 374 ? -17.703 39.585 29.044 1.00 29.75 374 ILE A C 1
ATOM 2983 O O . ILE A 1 374 ? -17.339 38.415 29.161 1.00 29.75 374 ILE A O 1
ATOM 2987 N N . THR A 1 375 ? -18.976 39.918 28.817 1.00 30.12 375 THR A N 1
ATOM 2988 C CA . THR A 1 375 ? -20.061 38.960 28.549 1.00 30.12 375 THR A CA 1
ATOM 2989 C C . THR A 1 375 ? -20.462 39.032 27.076 1.00 30.12 375 THR A C 1
ATOM 2991 O O . THR A 1 375 ? -20.667 40.120 26.543 1.00 30.12 375 THR A O 1
ATOM 2994 N N . LEU A 1 376 ? -20.567 37.881 26.404 1.00 29.42 376 LEU A N 1
ATOM 2995 C CA . LEU A 1 376 ? -21.049 37.786 25.020 1.00 29.42 376 LEU A CA 1
ATOM 2996 C C . LEU A 1 376 ? -22.451 37.150 24.997 1.00 29.42 376 LEU A C 1
ATOM 2998 O O . LEU A 1 376 ? -22.642 36.120 25.648 1.00 29.42 376 LEU A O 1
ATOM 3002 N N . PRO A 1 377 ? -23.431 37.720 24.268 1.00 25.19 377 PRO A N 1
ATOM 3003 C CA . PRO A 1 377 ? -24.754 37.125 24.141 1.00 25.19 377 PRO A CA 1
ATOM 3004 C C . PRO A 1 377 ? -24.746 35.966 23.136 1.00 25.19 377 PRO A C 1
ATOM 3006 O O . PRO A 1 377 ? -24.159 36.038 22.058 1.00 25.19 377 PRO A O 1
ATOM 3009 N N . THR A 1 378 ? -25.426 34.885 23.500 1.00 38.16 378 THR A N 1
ATOM 3010 C CA . THR A 1 378 ? -25.539 33.647 22.730 1.00 38.16 378 THR A CA 1
ATOM 3011 C C . THR A 1 378 ? -26.702 33.721 21.746 1.00 38.16 378 THR A C 1
ATOM 3013 O O . THR A 1 378 ? -27.838 33.463 22.122 1.00 38.16 378 THR A O 1
ATOM 3016 N N . HIS A 1 379 ? -26.438 34.028 20.475 1.00 29.30 379 HIS A N 1
ATOM 3017 C CA . HIS A 1 379 ? -27.307 33.603 19.370 1.00 29.30 379 HIS A CA 1
ATOM 3018 C C . HIS A 1 379 ? -26.612 33.789 18.013 1.00 29.30 379 HIS A C 1
ATOM 3020 O O . HIS A 1 379 ? -26.674 34.864 17.442 1.00 29.30 379 HIS A O 1
ATOM 3026 N N . GLU A 1 380 ? -25.946 32.736 17.531 1.00 28.91 380 GLU A N 1
ATOM 3027 C CA . GLU A 1 380 ? -25.884 32.261 16.133 1.00 28.91 380 GLU A CA 1
ATOM 3028 C C . GLU A 1 380 ? -24.835 31.136 16.060 1.00 28.91 380 GLU A C 1
ATOM 3030 O O . GLU A 1 380 ? -23.723 31.255 16.570 1.00 28.91 380 GLU A O 1
ATOM 3035 N N . ARG A 1 381 ? -25.238 29.969 15.545 1.00 38.91 381 ARG A N 1
ATOM 3036 C CA . ARG A 1 381 ? -24.370 28.795 15.387 1.00 38.91 381 ARG A CA 1
ATOM 3037 C C . ARG A 1 381 ? -23.677 28.903 14.032 1.00 38.91 381 ARG A C 1
ATOM 3039 O O . ARG A 1 381 ? -24.236 28.417 13.060 1.00 38.91 381 ARG A O 1
ATOM 3046 N N . ASP A 1 382 ? -22.481 29.482 14.017 1.00 28.08 382 ASP A N 1
ATOM 3047 C CA . ASP A 1 382 ? -21.520 29.377 12.916 1.00 28.08 382 ASP A CA 1
ATOM 3048 C C . ASP A 1 382 ? -20.123 29.097 13.495 1.00 28.08 382 ASP A C 1
ATOM 3050 O O . ASP A 1 382 ? -19.586 29.877 14.282 1.00 28.08 382 ASP A O 1
ATOM 3054 N N . GLU A 1 383 ? -19.527 27.956 13.127 1.00 36.16 383 GLU A N 1
ATOM 3055 C CA . GLU A 1 383 ? -18.172 27.556 13.555 1.00 36.16 383 GLU A CA 1
ATOM 3056 C C . GLU A 1 383 ? -17.062 28.449 12.956 1.00 36.16 383 GLU A C 1
ATOM 3058 O O . GLU A 1 383 ? -15.908 28.342 13.360 1.00 36.16 383 GLU A O 1
ATOM 3063 N N . GLU A 1 384 ? -17.402 29.388 12.067 1.00 31.64 384 GLU A N 1
ATOM 3064 C CA . GLU A 1 384 ? -16.475 30.379 11.499 1.00 31.64 384 GLU A CA 1
ATOM 3065 C C . GLU A 1 384 ? -16.196 31.564 12.454 1.00 31.64 384 GLU A C 1
ATOM 3067 O O . GLU A 1 384 ? -15.132 32.177 12.387 1.00 31.64 384 GLU A O 1
ATOM 3072 N N . ALA A 1 385 ? -17.074 31.841 13.431 1.00 28.53 385 ALA A N 1
ATOM 3073 C CA . ALA A 1 385 ? -16.908 32.960 14.373 1.00 28.53 385 ALA A CA 1
ATOM 3074 C C . ALA A 1 385 ? -15.876 32.700 15.495 1.00 28.53 385 ALA A C 1
ATOM 3076 O O . ALA A 1 385 ? -15.428 33.633 16.163 1.00 28.53 385 ALA A O 1
ATOM 3077 N N . ILE A 1 386 ? -15.465 31.443 15.710 1.00 33.09 386 ILE A N 1
ATOM 3078 C CA . ILE A 1 386 ? -14.440 31.089 16.712 1.00 33.09 386 ILE A CA 1
ATOM 3079 C C . ILE A 1 386 ? -13.017 31.305 16.167 1.00 33.09 386 ILE A C 1
ATOM 3081 O O . ILE A 1 386 ? -12.105 31.580 16.951 1.00 33.09 386 ILE A O 1
ATOM 3085 N N . ASP A 1 387 ? -12.824 31.283 14.845 1.00 31.25 387 ASP A N 1
ATOM 3086 C CA . ASP A 1 387 ? -11.537 31.620 14.224 1.00 31.25 387 ASP A CA 1
ATOM 3087 C C . ASP A 1 387 ? -11.357 33.137 14.007 1.00 31.25 387 ASP A C 1
ATOM 3089 O O . ASP A 1 387 ? -10.224 33.626 14.038 1.00 31.25 387 ASP A O 1
ATOM 3093 N N . ASP A 1 388 ? -12.441 33.920 13.930 1.00 28.48 388 ASP A N 1
ATOM 3094 C CA . ASP A 1 388 ? -12.364 35.380 13.741 1.00 28.48 388 ASP A CA 1
ATOM 3095 C C . ASP A 1 388 ? -12.023 36.166 15.027 1.00 28.48 388 ASP A C 1
ATOM 3097 O O . ASP A 1 388 ? -11.511 37.287 14.978 1.00 28.48 388 ASP A O 1
ATOM 3101 N N . CYS A 1 389 ? -12.130 35.539 16.206 1.00 25.38 389 CYS A N 1
ATOM 3102 C CA . CYS A 1 389 ? -11.575 36.095 17.450 1.00 25.38 389 CYS A CA 1
ATOM 3103 C C . CYS A 1 389 ? -10.030 36.052 17.509 1.00 25.38 389 CYS A C 1
ATOM 3105 O O . CYS A 1 389 ? -9.432 36.512 18.484 1.00 25.38 389 CYS A O 1
ATOM 3107 N N . ARG A 1 390 ? -9.354 35.528 16.473 1.00 34.75 390 ARG A N 1
ATOM 3108 C CA . ARG A 1 390 ? -7.889 35.583 16.320 1.00 34.75 390 ARG A CA 1
ATOM 3109 C C . ARG A 1 390 ? -7.393 36.670 15.366 1.00 34.75 390 ARG A C 1
ATOM 3111 O O . ARG A 1 390 ? -6.182 36.768 15.163 1.00 34.75 390 ARG A O 1
ATOM 3118 N N . LEU A 1 391 ? -8.270 37.529 14.842 1.00 26.31 391 LEU A N 1
ATOM 3119 C CA . LEU A 1 391 ? -7.888 38.559 13.875 1.00 26.31 391 LEU A CA 1
ATOM 3120 C C . LEU A 1 391 ? -8.524 39.929 14.158 1.00 26.31 391 LEU A C 1
ATOM 3122 O O . LEU A 1 391 ? -9.144 40.528 13.292 1.00 26.31 391 LEU A O 1
ATOM 3126 N N . SER A 1 392 ? -8.347 40.488 15.359 1.00 25.70 392 SER A N 1
ATOM 3127 C CA . SER A 1 392 ? -8.647 41.911 15.609 1.00 25.70 392 SER A CA 1
ATOM 3128 C C . SER A 1 392 ? -7.877 42.468 16.807 1.00 25.70 392 SER A C 1
ATOM 3130 O O . SER A 1 392 ? -8.351 42.451 17.934 1.00 25.70 392 SER A O 1
ATOM 3132 N N . LEU A 1 393 ? -6.679 42.997 16.547 1.00 25.59 393 LEU A N 1
ATOM 3133 C CA . LEU A 1 393 ? -6.025 44.020 17.376 1.00 25.59 393 LEU A CA 1
ATOM 3134 C C . LEU A 1 393 ? -5.102 44.855 16.475 1.00 25.59 393 LEU A C 1
ATOM 3136 O O . LEU A 1 393 ? -3.879 44.842 16.568 1.00 25.59 393 LEU A O 1
ATOM 3140 N N . LEU A 1 394 ? -5.733 45.560 15.539 1.00 24.94 394 LEU A N 1
ATOM 3141 C CA . LEU A 1 394 ? -5.177 46.724 14.859 1.00 24.94 394 LEU A CA 1
ATOM 3142 C C . LEU A 1 394 ? -5.942 47.927 15.416 1.00 24.94 394 LEU A C 1
ATOM 3144 O O . LEU A 1 394 ? -7.014 48.262 14.923 1.00 24.94 394 LEU A O 1
ATOM 3148 N N . VAL A 1 395 ? -5.421 48.550 16.475 1.00 26.19 395 VAL A N 1
ATOM 3149 C CA . VAL A 1 395 ? -5.848 49.904 16.843 1.00 26.19 395 VAL A CA 1
ATOM 3150 C C . VAL A 1 395 ? -4.843 50.871 16.242 1.00 26.19 395 VAL A C 1
ATOM 3152 O O . VAL A 1 395 ? -3.663 50.892 16.584 1.00 26.19 395 VAL A O 1
ATOM 3155 N N . ILE A 1 396 ? -5.360 51.616 15.274 1.00 24.27 396 ILE A N 1
ATOM 3156 C CA . ILE A 1 396 ? -4.773 52.795 14.659 1.00 24.27 396 ILE A CA 1
ATOM 3157 C C . ILE A 1 396 ? -4.757 53.891 15.727 1.00 24.27 396 ILE A C 1
ATOM 3159 O O . ILE A 1 396 ? -5.818 54.260 16.223 1.00 24.27 396 ILE A O 1
ATOM 3163 N N . ASP A 1 397 ? -3.585 54.439 16.030 1.00 24.81 397 ASP A N 1
ATOM 3164 C CA . ASP A 1 397 ? -3.465 55.716 16.733 1.00 24.81 397 ASP A CA 1
ATOM 3165 C C . ASP A 1 397 ? -3.056 56.781 15.693 1.00 24.81 397 ASP A C 1
ATOM 3167 O O . ASP A 1 397 ? -2.007 56.636 15.048 1.00 24.81 397 ASP A O 1
ATOM 3171 N N . PRO A 1 398 ? -3.884 57.805 15.408 1.00 29.83 398 PRO A N 1
ATOM 3172 C CA . PRO A 1 398 ? -3.536 58.846 14.459 1.00 29.83 398 PRO A CA 1
ATOM 3173 C C . PRO A 1 398 ? -2.708 59.929 15.163 1.00 29.83 398 PRO A C 1
ATOM 3175 O O . PRO A 1 398 ? -3.027 60.355 16.264 1.00 29.83 398 PRO A O 1
ATOM 3178 N N . LEU A 1 399 ? -1.706 60.453 14.449 1.00 29.94 399 LEU A N 1
ATOM 3179 C CA . LEU A 1 399 ? -0.896 61.635 14.793 1.00 29.94 399 LEU A CA 1
ATOM 3180 C C . LEU A 1 399 ? 0.297 61.393 15.734 1.00 29.94 399 LEU A C 1
ATOM 3182 O O . LEU A 1 399 ? 0.336 61.859 16.867 1.00 29.94 399 LEU A O 1
ATOM 3186 N N . SER A 1 400 ? 1.387 60.866 15.174 1.00 28.30 400 SER A N 1
ATOM 3187 C CA . SER A 1 400 ? 2.685 61.550 15.278 1.00 28.30 400 SER A CA 1
ATOM 3188 C C . SER A 1 400 ? 3.659 61.069 14.211 1.00 28.30 400 SER A C 1
ATOM 3190 O O . SER A 1 400 ? 4.022 59.904 14.098 1.00 28.30 400 SER A O 1
ATOM 3192 N N . SER A 1 401 ? 4.083 62.018 13.389 1.00 29.20 401 SER A N 1
ATOM 3193 C CA . SER A 1 401 ? 5.107 61.852 12.374 1.00 29.20 401 SER A CA 1
ATOM 3194 C C . SER A 1 401 ? 6.480 61.547 12.990 1.00 29.20 401 SER A C 1
ATOM 3196 O O . SER A 1 401 ? 6.924 62.312 13.845 1.00 29.20 401 SER A O 1
ATOM 3198 N N . ARG A 1 402 ? 7.192 60.564 12.416 1.00 31.28 402 ARG A N 1
ATOM 3199 C CA . ARG A 1 402 ? 8.625 60.569 12.019 1.00 31.28 402 ARG A CA 1
ATOM 3200 C C . ARG A 1 402 ? 9.443 59.347 12.474 1.00 31.28 402 ARG A C 1
ATOM 3202 O O . ARG A 1 402 ? 9.565 59.057 13.653 1.00 31.28 402 ARG A O 1
ATOM 3209 N N . ARG A 1 403 ? 10.181 58.848 11.468 1.00 30.89 403 ARG A N 1
ATOM 3210 C CA . ARG A 1 403 ? 11.438 58.070 11.464 1.00 30.89 403 ARG A CA 1
ATOM 3211 C C . ARG A 1 403 ? 11.329 56.556 11.663 1.00 30.89 403 ARG A C 1
ATOM 3213 O O . ARG A 1 403 ? 11.269 56.045 12.770 1.00 30.89 403 ARG A O 1
ATOM 3220 N N . ALA A 1 404 ? 11.458 55.859 10.533 1.00 31.50 404 ALA A N 1
ATOM 3221 C CA . ALA A 1 404 ? 11.872 54.467 10.472 1.00 31.50 404 ALA A CA 1
ATOM 3222 C C . ALA A 1 404 ? 13.275 54.309 11.083 1.00 31.50 404 ALA A C 1
ATOM 3224 O O . ALA A 1 404 ? 14.247 54.880 10.584 1.00 31.50 404 ALA A O 1
ATOM 3225 N N . PHE A 1 405 ? 13.364 53.516 12.147 1.00 29.16 405 PHE A N 1
ATOM 3226 C CA . PHE A 1 405 ? 14.593 52.864 12.577 1.00 29.16 405 PHE A CA 1
ATOM 3227 C C . PHE A 1 405 ? 14.489 51.394 12.171 1.00 29.16 405 PHE A C 1
ATOM 3229 O O . PHE A 1 405 ? 13.582 50.688 12.603 1.00 29.16 405 PHE A O 1
ATOM 3236 N N . SER A 1 406 ? 15.414 50.935 11.328 1.00 35.12 406 SER A N 1
ATOM 3237 C CA . SER A 1 406 ? 15.627 49.509 11.085 1.00 35.12 406 SER A CA 1
ATOM 3238 C C . SER A 1 406 ? 16.276 48.913 12.333 1.00 35.12 406 SER A C 1
ATOM 3240 O O . SER A 1 406 ? 17.491 49.004 12.500 1.00 35.12 406 SER A O 1
ATOM 3242 N N . ALA A 1 407 ? 15.471 48.345 13.230 1.00 33.38 407 ALA A N 1
ATOM 3243 C CA . ALA A 1 407 ? 15.963 47.538 14.336 1.00 33.38 407 ALA A CA 1
ATOM 3244 C C . ALA A 1 407 ? 16.112 46.091 13.855 1.00 33.38 407 ALA A C 1
ATOM 3246 O O . ALA A 1 407 ? 15.127 45.428 13.538 1.00 33.38 407 ALA A O 1
ATOM 3247 N N . THR A 1 408 ? 17.346 45.599 13.787 1.00 38.12 408 THR A N 1
ATOM 3248 C CA . THR A 1 408 ? 17.631 44.173 13.628 1.00 38.12 408 THR A CA 1
ATOM 3249 C C . THR A 1 408 ? 17.086 43.463 14.868 1.00 38.12 408 THR A C 1
ATOM 3251 O O . THR A 1 408 ? 17.681 43.555 15.941 1.00 38.12 408 THR A O 1
ATOM 3254 N N . THR A 1 409 ? 15.924 42.817 14.772 1.00 49.34 409 THR A N 1
ATOM 3255 C CA . THR A 1 409 ? 15.377 42.005 15.867 1.00 49.34 409 THR A CA 1
ATOM 3256 C C . THR A 1 409 ? 16.362 40.884 16.181 1.00 49.34 409 THR A C 1
ATOM 3258 O O . THR A 1 409 ? 16.577 39.995 15.356 1.00 49.34 409 THR A O 1
ATOM 3261 N N . ALA A 1 410 ? 16.993 40.947 17.355 1.00 62.75 410 ALA A N 1
ATOM 3262 C CA . ALA A 1 410 ? 17.791 39.848 17.881 1.00 62.75 410 ALA A CA 1
ATOM 3263 C C . ALA A 1 410 ? 16.908 38.592 17.984 1.00 62.75 410 ALA A C 1
ATOM 3265 O O . ALA A 1 410 ? 15.750 38.684 18.395 1.00 62.75 410 ALA A O 1
ATOM 3266 N N . GLY A 1 411 ? 17.437 37.437 17.566 1.00 76.38 411 GLY A N 1
ATOM 3267 C CA . GLY A 1 411 ? 16.716 36.163 17.628 1.00 76.38 411 GLY A CA 1
ATOM 3268 C C . GLY A 1 411 ? 16.329 35.776 19.064 1.00 76.38 411 GLY A C 1
ATOM 3269 O O . GLY A 1 411 ? 16.895 36.318 20.017 1.00 76.38 411 GLY A O 1
ATOM 3270 N N . PRO A 1 412 ? 15.371 34.848 19.244 1.00 87.94 412 PRO A N 1
ATOM 3271 C CA . PRO A 1 412 ? 14.958 34.383 20.568 1.00 87.94 412 PRO A CA 1
ATOM 3272 C C . PRO A 1 412 ? 16.147 33.806 21.348 1.00 87.94 412 PRO A C 1
ATOM 3274 O O . PRO A 1 412 ? 16.994 33.130 20.762 1.00 87.94 412 PRO A O 1
ATOM 3277 N N . THR A 1 413 ? 16.211 34.047 22.659 1.00 89.06 413 THR A N 1
ATOM 3278 C CA . THR A 1 413 ? 17.311 33.579 23.516 1.00 89.06 413 THR A CA 1
ATOM 3279 C C . THR A 1 413 ? 16.850 32.606 24.600 1.00 89.06 413 THR A C 1
ATOM 3281 O O . THR A 1 413 ? 15.720 32.678 25.078 1.00 89.06 413 THR A O 1
ATOM 3284 N N . VAL A 1 414 ? 17.735 31.688 24.995 1.00 86.81 414 VAL A N 1
ATOM 3285 C CA . VAL A 1 414 ? 17.561 30.775 26.137 1.00 86.81 414 VAL A CA 1
ATOM 3286 C C . VAL A 1 414 ? 18.853 30.706 26.945 1.00 86.81 414 VAL A C 1
ATOM 3288 O O . VAL A 1 414 ? 19.942 30.787 26.382 1.00 86.81 414 VAL A O 1
ATOM 3291 N N . THR A 1 415 ? 18.755 30.561 28.263 1.00 89.06 415 THR A N 1
ATOM 3292 C CA . THR A 1 415 ? 19.927 30.404 29.134 1.00 89.06 415 THR A CA 1
ATOM 3293 C C . THR A 1 415 ? 20.089 28.940 29.527 1.00 89.06 415 THR A C 1
ATOM 3295 O O . THR A 1 415 ? 19.156 28.344 30.063 1.00 89.06 415 THR A O 1
ATOM 3298 N N . LEU A 1 416 ? 21.273 28.379 29.281 1.00 77.94 416 LEU A N 1
ATOM 3299 C CA . LEU A 1 416 ? 21.696 27.063 29.766 1.00 77.94 416 LEU A CA 1
ATOM 3300 C C . LEU A 1 416 ? 22.947 27.268 30.627 1.00 77.94 416 LEU A C 1
ATOM 3302 O O . LEU A 1 416 ? 23.887 27.931 30.194 1.00 77.94 416 LEU A O 1
ATOM 3306 N N . ASP A 1 417 ? 22.951 26.745 31.853 1.00 85.31 417 ASP A N 1
ATOM 3307 C CA . ASP A 1 417 ? 23.970 27.019 32.876 1.00 85.31 417 ASP A CA 1
ATOM 3308 C C . ASP A 1 417 ? 24.187 28.527 33.120 1.00 85.31 417 ASP A C 1
ATOM 3310 O O . ASP A 1 417 ? 23.294 29.215 33.614 1.00 85.31 417 ASP A O 1
ATOM 3314 N N . ASN A 1 418 ? 25.369 29.049 32.771 1.00 87.00 418 ASN A N 1
ATOM 3315 C CA . ASN A 1 418 ? 25.710 30.472 32.787 1.00 87.00 418 ASN A CA 1
ATOM 3316 C C . ASN A 1 418 ? 25.916 31.020 31.358 1.00 87.00 418 ASN A C 1
ATOM 3318 O O . ASN A 1 418 ? 26.566 32.054 31.177 1.00 87.00 418 ASN A O 1
ATOM 3322 N N . GLY A 1 419 ? 25.433 30.307 30.335 1.00 87.62 419 GLY A N 1
ATOM 3323 C CA . GLY A 1 419 ? 25.538 30.677 28.929 1.00 87.62 419 GLY A CA 1
ATOM 3324 C C . GLY A 1 419 ? 24.196 31.090 28.321 1.00 87.62 419 GLY A C 1
ATOM 3325 O O . GLY A 1 419 ? 23.160 30.519 28.647 1.00 87.62 419 GLY A O 1
ATOM 3326 N N . THR A 1 420 ? 24.204 32.071 27.417 1.00 88.38 420 THR A N 1
ATOM 3327 C CA . THR A 1 420 ? 23.015 32.511 26.666 1.00 88.38 420 THR A CA 1
ATOM 3328 C C . THR A 1 420 ? 23.107 32.040 25.223 1.00 88.38 420 THR A C 1
ATOM 3330 O O . THR A 1 420 ? 24.060 32.365 24.524 1.00 88.38 420 THR A O 1
ATOM 3333 N N . PHE A 1 421 ? 22.109 31.301 24.761 1.00 88.94 421 PHE A N 1
ATOM 3334 C CA . PHE A 1 421 ? 22.006 30.788 23.403 1.00 88.94 421 PHE A CA 1
ATOM 3335 C C . PHE A 1 421 ? 20.985 31.594 22.615 1.00 88.94 421 PHE A C 1
ATOM 3337 O O . PHE A 1 421 ? 19.855 31.749 23.067 1.00 88.94 421 PHE A O 1
ATOM 3344 N N . THR A 1 422 ? 21.358 32.068 21.429 1.00 90.69 422 THR A N 1
ATOM 3345 C CA . THR A 1 422 ? 20.458 32.774 20.507 1.00 90.69 422 THR A CA 1
ATOM 3346 C C . THR A 1 422 ? 20.052 31.846 19.369 1.00 90.69 422 THR A C 1
ATOM 3348 O O . THR A 1 422 ? 20.912 31.365 18.631 1.00 90.69 422 THR A O 1
ATOM 3351 N N . GLY A 1 423 ? 18.754 31.591 19.234 1.00 85.62 423 GLY A N 1
ATOM 3352 C CA . GLY A 1 423 ? 18.151 30.722 18.226 1.00 85.62 423 GLY A CA 1
ATOM 3353 C C . GLY A 1 423 ? 17.475 31.483 17.083 1.00 85.62 423 GLY A C 1
ATOM 3354 O O . GLY A 1 423 ? 17.684 32.682 16.886 1.00 85.62 423 GLY A O 1
ATOM 3355 N N . LEU A 1 424 ? 16.641 30.773 16.324 1.00 77.94 424 LEU A N 1
ATOM 3356 C CA . LEU A 1 424 ? 15.853 31.295 15.206 1.00 77.94 424 LEU A CA 1
ATOM 3357 C C . LEU A 1 424 ? 14.355 31.170 15.493 1.00 77.94 424 LEU A C 1
ATOM 3359 O O . LEU A 1 424 ? 13.905 30.179 16.062 1.00 77.94 424 LEU A O 1
ATOM 3363 N N . ALA A 1 425 ? 13.575 32.150 15.043 1.00 72.25 425 ALA A N 1
ATOM 3364 C CA . ALA A 1 425 ? 12.127 32.016 14.932 1.00 72.25 425 ALA A CA 1
ATOM 3365 C C . ALA A 1 425 ? 11.778 31.611 13.492 1.00 72.25 425 ALA A C 1
ATOM 3367 O O . ALA A 1 425 ? 12.174 32.285 12.542 1.00 72.25 425 ALA A O 1
ATOM 3368 N N . SER A 1 426 ? 11.051 30.508 13.327 1.00 59.59 426 SER A N 1
ATOM 3369 C CA . SER A 1 426 ? 10.552 30.022 12.040 1.00 59.59 426 SER A CA 1
ATOM 3370 C C . SER A 1 426 ? 9.041 29.828 12.143 1.00 59.59 426 SER A C 1
ATOM 3372 O O . SER A 1 426 ? 8.555 28.860 12.731 1.00 59.59 426 SER A O 1
ATOM 3374 N N . GLY A 1 427 ? 8.284 30.803 11.633 1.00 68.75 427 GLY A N 1
ATOM 3375 C CA . GLY A 1 427 ? 6.833 30.856 11.817 1.00 68.75 427 GLY A CA 1
ATOM 3376 C C . GLY A 1 427 ? 6.461 30.956 13.299 1.00 68.75 427 GLY A C 1
ATOM 3377 O O . GLY A 1 427 ? 6.873 31.889 13.983 1.00 68.75 427 GLY A O 1
ATOM 3378 N N . THR A 1 428 ? 5.699 29.983 13.798 1.00 62.09 428 THR A N 1
ATOM 3379 C CA . THR A 1 428 ? 5.281 29.885 15.209 1.00 62.09 428 THR A CA 1
ATOM 3380 C C . THR A 1 428 ? 6.259 29.100 16.092 1.00 62.09 428 THR A C 1
ATOM 3382 O O . THR A 1 428 ? 5.994 28.917 17.279 1.00 62.09 428 THR A O 1
ATOM 3385 N N . VAL A 1 429 ? 7.378 28.615 15.541 1.00 55.78 429 VAL A N 1
ATOM 3386 C CA . VAL A 1 429 ? 8.325 27.733 16.238 1.00 55.78 429 VAL A CA 1
ATOM 3387 C C . VAL A 1 429 ? 9.638 28.461 16.514 1.00 55.78 429 VAL A C 1
ATOM 3389 O O . VAL A 1 429 ? 10.210 29.095 15.628 1.00 55.78 429 VAL A O 1
ATOM 3392 N N . ILE A 1 430 ? 10.150 28.323 17.738 1.00 78.00 430 ILE A N 1
ATOM 3393 C CA . ILE A 1 430 ? 11.488 28.775 18.130 1.00 78.00 430 ILE A CA 1
ATOM 3394 C C . ILE A 1 430 ? 12.444 27.579 18.084 1.00 78.00 430 ILE A C 1
ATOM 3396 O O . ILE A 1 430 ? 12.153 26.527 18.650 1.00 78.00 430 ILE A O 1
ATOM 3400 N N . GLN A 1 431 ? 13.579 27.739 17.411 1.00 77.19 431 GLN A N 1
ATOM 3401 C CA . GLN A 1 431 ? 14.570 26.691 17.181 1.00 77.19 431 GLN A CA 1
ATOM 3402 C C . GLN A 1 431 ? 15.925 27.098 17.760 1.00 77.19 431 GLN A C 1
ATOM 3404 O O . GLN A 1 431 ? 16.421 28.185 17.472 1.00 77.19 431 GLN A O 1
ATOM 3409 N N . PHE A 1 432 ? 16.547 26.198 18.522 1.00 85.06 432 PHE A N 1
ATOM 3410 C CA . PHE A 1 432 ? 17.927 26.320 18.990 1.00 85.06 432 PHE A CA 1
ATOM 3411 C C . PHE A 1 432 ? 18.721 25.128 18.448 1.00 85.06 432 PHE A C 1
ATOM 3413 O O . PHE A 1 432 ? 18.664 24.024 18.982 1.00 85.06 432 PHE A O 1
ATOM 3420 N N . LEU A 1 433 ? 19.398 25.339 17.325 1.00 78.44 433 LEU A N 1
ATOM 3421 C CA . LEU A 1 433 ? 20.112 24.311 16.576 1.00 78.44 433 LEU A CA 1
ATOM 3422 C C . LEU A 1 433 ? 21.567 24.206 17.042 1.00 78.44 433 LEU A C 1
ATOM 3424 O O . LEU A 1 433 ? 22.199 25.211 17.345 1.00 78.44 433 LEU A O 1
ATOM 3428 N N . GLY A 1 434 ? 22.110 22.988 17.068 1.00 76.56 434 GLY A N 1
ATOM 3429 C CA . GLY A 1 434 ? 23.546 22.776 17.268 1.00 76.56 434 GLY A CA 1
ATOM 3430 C C . GLY A 1 434 ? 24.061 22.970 18.697 1.00 76.56 434 GLY A C 1
ATOM 3431 O O . GLY A 1 434 ? 25.266 23.135 18.860 1.00 76.56 434 GLY A O 1
ATOM 3432 N N . ILE A 1 435 ? 23.199 22.926 19.721 1.00 84.00 435 ILE A N 1
ATOM 3433 C CA . ILE A 1 435 ? 23.624 22.880 21.132 1.00 84.00 435 ILE A CA 1
ATOM 3434 C C . ILE A 1 435 ? 24.120 21.455 21.452 1.00 84.00 435 ILE A C 1
ATOM 3436 O O . ILE A 1 435 ? 23.319 20.520 21.376 1.00 84.00 435 ILE A O 1
ATOM 3440 N N . PRO A 1 436 ? 25.411 21.247 21.781 1.00 77.25 436 PRO A N 1
ATOM 3441 C CA . PRO A 1 436 ? 25.915 19.925 22.154 1.00 77.25 436 PRO A CA 1
ATOM 3442 C C . PRO A 1 436 ? 25.239 19.391 23.425 1.00 77.25 436 PRO A C 1
ATOM 3444 O O . PRO A 1 436 ? 24.921 20.151 24.325 1.00 77.25 436 PRO A O 1
ATOM 3447 N N . PHE A 1 437 ? 25.059 18.079 23.547 1.00 75.94 437 PHE A N 1
ATOM 3448 C CA . PHE A 1 437 ? 24.550 17.466 24.787 1.00 75.94 437 PHE A CA 1
ATOM 3449 C C . PHE A 1 437 ? 25.594 16.583 25.490 1.00 75.94 437 PHE A C 1
ATOM 3451 O O . PHE A 1 437 ? 25.394 16.172 26.629 1.00 75.94 437 PHE A O 1
ATOM 3458 N N . ALA A 1 438 ? 26.712 16.295 24.819 1.00 82.06 438 ALA A N 1
ATOM 3459 C CA . ALA A 1 438 ? 27.817 15.481 25.314 1.00 82.06 438 ALA A CA 1
ATOM 3460 C C . ALA A 1 438 ? 29.140 15.910 24.653 1.00 82.06 438 ALA A C 1
ATOM 3462 O O . ALA A 1 438 ? 29.145 16.599 23.628 1.00 82.06 438 ALA A O 1
ATOM 3463 N N . GLN A 1 439 ? 30.266 15.516 25.251 1.00 80.00 439 GLN A N 1
ATOM 3464 C CA . GLN A 1 439 ? 31.596 15.705 24.671 1.00 80.00 439 GLN A CA 1
ATOM 3465 C C . GLN A 1 439 ? 31.677 15.015 23.302 1.00 80.00 439 GLN A C 1
ATOM 3467 O O . GLN A 1 439 ? 31.137 13.915 23.142 1.00 80.00 439 GLN A O 1
ATOM 3472 N N . PRO A 1 440 ? 32.372 15.608 22.315 1.00 75.81 440 PRO A N 1
ATOM 3473 C CA . PRO A 1 440 ? 32.511 14.989 21.004 1.00 75.81 440 PRO A CA 1
ATOM 3474 C C . PRO A 1 440 ? 33.218 13.625 21.131 1.00 75.81 440 PRO A C 1
ATOM 3476 O O . PRO A 1 440 ? 34.249 13.545 21.807 1.00 75.81 440 PRO A O 1
ATOM 3479 N N . PRO A 1 441 ? 32.729 12.555 20.470 1.00 75.31 441 PRO A N 1
ATOM 3480 C CA . PRO A 1 441 ? 33.273 11.196 20.586 1.00 75.31 441 PRO A CA 1
ATOM 3481 C C . PRO A 1 441 ? 34.566 11.016 19.764 1.00 75.31 441 PRO A C 1
ATOM 3483 O O . PRO A 1 441 ? 34.701 10.122 18.927 1.00 75.31 441 PRO A O 1
ATOM 3486 N N . ILE A 1 442 ? 35.537 11.904 19.980 1.00 77.25 442 ILE A N 1
ATOM 3487 C CA . ILE A 1 442 ? 36.826 11.950 19.285 1.00 77.25 442 ILE A CA 1
ATOM 3488 C C . ILE A 1 442 ? 37.967 11.481 20.196 1.00 77.25 442 ILE A C 1
ATOM 3490 O O . ILE A 1 442 ? 37.887 11.529 21.424 1.00 77.25 442 ILE A O 1
ATOM 3494 N N . GLY A 1 443 ? 39.060 11.011 19.589 1.00 82.69 443 GLY A N 1
ATOM 3495 C CA . GLY A 1 443 ? 40.225 10.513 20.324 1.00 82.69 443 GLY A CA 1
ATOM 3496 C C . GLY A 1 443 ? 39.865 9.356 21.262 1.00 82.69 443 GLY A C 1
ATOM 3497 O O . GLY A 1 443 ? 39.257 8.377 20.835 1.00 82.69 443 GLY A O 1
ATOM 3498 N N . ASN A 1 444 ? 40.211 9.492 22.544 1.00 82.62 444 ASN A N 1
ATOM 3499 C CA . ASN A 1 444 ? 39.961 8.476 23.574 1.00 82.62 444 ASN A CA 1
ATOM 3500 C C . ASN A 1 444 ? 38.481 8.343 23.980 1.00 82.62 444 ASN A C 1
ATOM 3502 O O . ASN A 1 444 ? 38.151 7.439 24.745 1.00 82.62 444 ASN A O 1
ATOM 3506 N N . LEU A 1 445 ? 37.605 9.238 23.505 1.00 74.06 445 LEU A N 1
ATOM 3507 C CA . LEU A 1 445 ? 36.155 9.169 23.720 1.00 74.06 445 LEU A CA 1
ATOM 3508 C C . LEU A 1 445 ? 35.433 8.360 22.638 1.00 74.06 445 LEU A C 1
ATOM 3510 O O . LEU A 1 445 ? 34.241 8.090 22.765 1.00 74.06 445 LEU A O 1
ATOM 3514 N N . ARG A 1 446 ? 36.143 7.947 21.584 1.00 77.25 446 ARG A N 1
ATOM 3515 C CA . ARG A 1 446 ? 35.575 7.102 20.536 1.00 77.25 446 ARG A CA 1
ATOM 3516 C C . ARG A 1 446 ? 35.145 5.754 21.131 1.00 77.25 446 ARG A C 1
ATOM 3518 O O . ARG A 1 446 ? 35.919 5.129 21.853 1.00 77.25 446 ARG A O 1
ATOM 3525 N N . TYR A 1 447 ? 33.921 5.325 20.815 1.00 74.75 447 TYR A N 1
ATOM 3526 C CA . TYR A 1 447 ? 33.304 4.077 21.299 1.00 74.75 447 TYR A CA 1
ATOM 3527 C C . TYR A 1 447 ? 33.089 3.994 22.819 1.00 74.75 447 TYR A C 1
ATOM 3529 O O . TYR A 1 447 ? 32.948 2.904 23.371 1.00 74.75 447 TYR A O 1
ATOM 3537 N N . ARG A 1 448 ? 33.065 5.135 23.518 1.00 73.50 448 ARG A N 1
ATOM 3538 C CA . ARG A 1 448 ? 32.670 5.203 24.930 1.00 73.50 448 ARG A CA 1
ATOM 3539 C C . ARG A 1 448 ? 31.247 5.730 25.062 1.00 73.50 448 ARG A C 1
ATOM 3541 O O . ARG A 1 448 ? 30.757 6.428 24.178 1.00 73.50 448 ARG A O 1
ATOM 3548 N N . LEU A 1 449 ? 30.614 5.424 26.197 1.00 74.94 449 LEU A N 1
ATOM 3549 C CA . LEU A 1 449 ? 29.359 6.070 26.580 1.00 74.94 449 LEU A CA 1
ATOM 3550 C C . LEU A 1 449 ? 29.529 7.605 26.563 1.00 74.94 449 LEU A C 1
ATOM 3552 O O . LEU A 1 449 ? 30.617 8.084 26.914 1.00 74.94 449 LEU A O 1
ATOM 3556 N N . PRO A 1 450 ? 28.485 8.366 26.179 1.00 77.38 450 PRO A N 1
ATOM 3557 C CA . PRO A 1 450 ? 28.533 9.824 26.141 1.00 77.38 450 PRO A CA 1
ATOM 3558 C C . PRO A 1 450 ? 29.044 10.413 27.458 1.00 77.38 450 PRO A C 1
ATOM 3560 O O . PRO A 1 450 ? 28.578 10.041 28.534 1.00 77.38 450 PRO A O 1
ATOM 3563 N N . GLN A 1 451 ? 30.013 11.324 27.371 1.00 77.88 451 GLN A N 1
ATOM 3564 C CA . GLN A 1 451 ? 30.550 12.027 28.535 1.00 77.88 451 GLN A CA 1
ATOM 3565 C C . GLN A 1 451 ? 29.965 13.431 28.641 1.00 77.88 451 GLN A C 1
ATOM 3567 O O . GLN A 1 451 ? 29.756 14.096 27.627 1.00 77.88 451 GLN A O 1
ATOM 3572 N N . GLU A 1 452 ? 29.736 13.890 29.867 1.00 81.19 452 GLU A N 1
ATOM 3573 C CA . GLU A 1 452 ? 29.162 15.207 30.132 1.00 81.19 452 GLU A CA 1
ATOM 3574 C C . GLU A 1 452 ? 30.057 16.350 29.633 1.00 81.19 452 GLU A C 1
ATOM 3576 O O . GLU A 1 452 ? 31.292 16.328 29.720 1.00 81.19 452 GLU A O 1
ATOM 3581 N N . ILE A 1 453 ? 29.408 17.382 29.103 1.00 85.00 453 ILE A N 1
ATOM 3582 C CA . ILE A 1 453 ? 30.047 18.645 28.736 1.00 85.00 453 ILE A CA 1
ATOM 3583 C C . ILE A 1 453 ? 30.331 19.501 29.970 1.00 85.00 453 ILE A C 1
ATOM 3585 O O . ILE A 1 453 ? 29.668 19.389 30.997 1.00 85.00 453 ILE A O 1
ATOM 3589 N N . GLN A 1 454 ? 31.325 20.382 29.861 1.00 85.38 454 GLN A N 1
ATOM 3590 C CA . GLN A 1 454 ? 31.526 21.415 30.876 1.00 85.38 454 GLN A CA 1
ATOM 3591 C C . GLN A 1 454 ? 30.366 22.424 30.832 1.00 85.38 454 GLN A C 1
ATOM 3593 O O . GLN A 1 454 ? 29.881 22.704 29.731 1.00 85.38 454 GLN A O 1
ATOM 3598 N N . PRO A 1 455 ? 29.954 22.998 31.980 1.00 85.81 455 PRO A N 1
ATOM 3599 C CA . PRO A 1 455 ? 28.865 23.967 32.024 1.00 85.81 455 PRO A CA 1
ATOM 3600 C C . PRO A 1 455 ? 29.085 25.146 31.076 1.00 85.81 455 PRO A C 1
ATOM 3602 O O . PRO A 1 455 ? 30.190 25.696 30.982 1.00 85.81 455 PRO A O 1
ATOM 3605 N N . TYR A 1 456 ? 28.024 25.575 30.402 1.00 86.00 456 TYR A N 1
ATOM 3606 C CA . TYR A 1 456 ? 28.100 26.676 29.452 1.00 86.00 456 TYR A CA 1
ATOM 3607 C C . TYR A 1 456 ? 28.349 28.022 30.132 1.00 86.00 456 TYR A C 1
ATOM 3609 O O . TYR A 1 456 ? 27.801 28.342 31.190 1.00 86.00 456 TYR A O 1
ATOM 3617 N N . THR A 1 457 ? 29.161 28.852 29.479 1.00 90.06 457 THR A N 1
ATOM 3618 C CA . THR A 1 457 ? 29.416 30.247 29.856 1.00 90.06 457 THR A CA 1
ATOM 3619 C C . THR A 1 457 ? 29.445 31.123 28.604 1.00 90.06 457 THR A C 1
ATOM 3621 O O . THR A 1 457 ? 29.799 30.646 27.525 1.00 90.06 457 THR A O 1
ATOM 3624 N N . GLY A 1 458 ? 29.072 32.399 28.724 1.00 89.50 458 GLY A N 1
ATOM 3625 C CA . GLY A 1 458 ? 29.109 33.351 27.605 1.00 89.50 458 GLY A CA 1
ATOM 3626 C C . GLY A 1 458 ? 27.940 33.215 26.621 1.00 89.50 458 GLY A C 1
ATOM 3627 O O . GLY A 1 458 ? 26.932 32.588 26.927 1.00 89.50 458 GLY A O 1
ATOM 3628 N N . ASN A 1 459 ? 28.052 33.835 25.445 1.00 89.12 459 ASN A N 1
ATOM 3629 C CA . ASN A 1 459 ? 26.975 33.868 24.450 1.00 89.12 459 ASN A CA 1
ATOM 3630 C C . ASN A 1 459 ? 27.277 32.931 23.274 1.00 89.12 459 ASN A C 1
ATOM 3632 O O . ASN A 1 459 ? 28.371 32.981 22.714 1.00 89.12 459 ASN A O 1
ATOM 3636 N N . HIS A 1 460 ? 26.292 32.130 22.871 1.00 84.81 460 HIS A N 1
ATOM 3637 C CA . HIS A 1 460 ? 26.398 31.096 21.840 1.00 84.81 460 HIS A CA 1
ATOM 3638 C C . HIS A 1 460 ? 25.317 31.287 20.773 1.00 84.81 460 HIS A C 1
ATOM 3640 O O . HIS A 1 460 ? 24.179 31.640 21.081 1.00 84.81 460 HIS A O 1
ATOM 3646 N N . LEU A 1 461 ? 25.649 31.039 19.506 1.00 86.56 461 LEU A N 1
ATOM 3647 C CA . LEU A 1 461 ? 24.674 31.054 18.414 1.00 86.56 461 LEU A CA 1
ATOM 3648 C C . LEU A 1 461 ? 24.195 29.629 18.143 1.00 86.56 461 LEU A C 1
ATOM 3650 O O . LEU A 1 461 ? 24.977 28.783 17.722 1.00 86.56 461 LEU A O 1
ATOM 3654 N N . ALA A 1 462 ? 22.904 29.392 18.353 1.00 84.88 462 ALA A N 1
ATOM 3655 C CA . ALA A 1 462 ? 22.235 28.122 18.108 1.00 84.88 462 ALA A CA 1
ATOM 3656 C C . ALA A 1 462 ? 21.346 28.215 16.858 1.00 84.88 462 ALA A C 1
ATOM 3658 O O . ALA A 1 462 ? 20.138 27.979 16.896 1.00 84.88 462 ALA A O 1
ATOM 3659 N N . THR A 1 463 ? 21.930 28.653 15.745 1.00 81.88 463 THR A N 1
ATOM 3660 C CA . THR A 1 463 ? 21.206 28.967 14.501 1.00 81.88 463 THR A CA 1
ATOM 3661 C C . THR A 1 463 ? 21.515 27.996 13.359 1.00 81.88 463 THR A C 1
ATOM 3663 O O . THR A 1 463 ? 20.901 28.088 12.300 1.00 81.88 463 THR A O 1
ATOM 3666 N N . ALA A 1 464 ? 22.430 27.042 13.565 1.00 72.00 464 ALA A N 1
ATOM 3667 C CA . ALA A 1 464 ? 22.810 26.018 12.593 1.00 72.00 464 ALA A CA 1
ATOM 3668 C C . ALA A 1 464 ? 23.109 24.679 13.287 1.00 72.00 464 ALA A C 1
ATOM 3670 O O . ALA A 1 464 ? 23.466 24.650 14.462 1.00 72.00 464 ALA A O 1
ATOM 3671 N N . PHE A 1 465 ? 22.975 23.565 12.562 1.00 70.94 465 PHE A N 1
ATOM 3672 C CA . PHE A 1 465 ? 23.375 22.248 13.067 1.00 70.94 465 PHE A CA 1
ATOM 3673 C C . PHE A 1 465 ? 24.892 22.167 13.294 1.00 70.94 465 PHE A C 1
ATOM 3675 O O . PHE A 1 465 ? 25.673 22.815 12.594 1.00 70.94 465 PHE A O 1
ATOM 3682 N N . GLY A 1 466 ? 25.299 21.345 14.265 1.00 65.00 466 GLY A N 1
ATOM 3683 C CA . GLY A 1 466 ? 26.710 21.040 14.497 1.00 65.00 466 GLY A CA 1
ATOM 3684 C C . GLY A 1 466 ? 27.337 20.269 13.322 1.00 65.00 466 GLY A C 1
ATOM 3685 O O . GLY A 1 466 ? 26.611 19.704 12.501 1.00 65.00 466 GLY A O 1
ATOM 3686 N N . PRO A 1 467 ? 28.678 20.229 13.219 1.00 62.50 467 PRO A N 1
ATOM 3687 C CA . PRO A 1 467 ? 29.364 19.471 12.176 1.00 62.50 467 PRO A CA 1
ATOM 3688 C C . PRO A 1 467 ? 29.001 17.981 12.230 1.00 62.50 467 PRO A C 1
ATOM 3690 O O . PRO A 1 467 ? 29.090 17.360 13.289 1.00 62.50 467 PRO A O 1
ATOM 3693 N N . ALA A 1 468 ? 28.628 17.404 11.085 1.00 53.97 468 ALA A N 1
ATOM 3694 C CA . ALA A 1 468 ? 28.457 15.961 10.949 1.00 53.97 468 ALA A CA 1
ATOM 3695 C C . ALA A 1 468 ? 29.819 15.246 11.019 1.00 53.97 468 ALA A C 1
ATOM 3697 O O . ALA A 1 468 ? 30.858 15.813 10.666 1.00 53.97 468 ALA A O 1
ATOM 3698 N N . CYS A 1 469 ? 29.827 13.993 11.477 1.00 47.56 469 CYS A N 1
ATOM 3699 C CA . CYS A 1 469 ? 31.048 13.194 11.527 1.00 47.56 469 CYS A CA 1
ATOM 3700 C C . CYS A 1 469 ? 31.537 12.880 10.098 1.00 47.56 469 CYS A C 1
ATOM 3702 O O . CYS A 1 469 ? 30.754 12.367 9.300 1.00 47.56 469 CYS A O 1
ATOM 3704 N N . PRO A 1 470 ? 32.817 13.127 9.755 1.00 48.50 470 PRO A N 1
ATOM 3705 C CA . PRO A 1 470 ? 33.352 12.756 8.451 1.00 48.50 470 PRO A CA 1
ATOM 3706 C C . PRO A 1 470 ? 33.521 11.234 8.384 1.00 48.50 470 PRO A C 1
ATOM 3708 O O . PRO A 1 470 ? 34.524 10.683 8.840 1.00 48.50 470 PRO A O 1
ATOM 3711 N N . GLN A 1 471 ? 32.531 10.540 7.831 1.00 44.75 471 GLN A N 1
ATOM 3712 C CA . GLN A 1 471 ? 32.676 9.142 7.444 1.00 44.75 471 GLN A CA 1
ATOM 3713 C C . GLN A 1 471 ? 33.312 9.087 6.046 1.00 44.75 471 GLN A C 1
ATOM 3715 O O . GLN A 1 471 ? 32.780 9.653 5.102 1.00 44.75 471 GLN A O 1
ATOM 3720 N N . GLN A 1 472 ? 34.500 8.471 5.984 1.00 39.50 472 GLN A N 1
ATOM 3721 C CA . GLN A 1 472 ? 35.311 8.055 4.824 1.00 39.50 472 GLN A CA 1
ATOM 3722 C C . GLN A 1 472 ? 35.301 8.942 3.553 1.00 39.50 472 GLN A C 1
ATOM 3724 O O . GLN A 1 472 ? 34.303 9.111 2.865 1.00 39.50 472 GLN A O 1
ATOM 3729 N N . ASN A 1 473 ? 36.499 9.430 3.198 1.00 37.00 473 ASN A N 1
ATOM 3730 C CA . ASN A 1 473 ? 36.813 10.310 2.064 1.00 37.00 473 ASN A CA 1
ATOM 3731 C C . ASN A 1 473 ? 36.106 9.913 0.746 1.00 37.00 473 ASN A C 1
ATOM 3733 O O . ASN A 1 473 ? 36.597 9.081 -0.019 1.00 37.00 473 ASN A O 1
ATOM 3737 N N . THR A 1 474 ? 34.983 10.560 0.440 1.00 38.66 474 THR A N 1
ATOM 3738 C CA . THR A 1 474 ? 34.377 10.547 -0.893 1.00 38.66 474 THR A CA 1
ATOM 3739 C C . THR A 1 474 ? 34.973 11.700 -1.691 1.00 38.66 474 THR A C 1
ATOM 3741 O O . THR A 1 474 ? 34.750 12.873 -1.401 1.00 38.66 474 THR A O 1
ATOM 3744 N N . ASN A 1 475 ? 35.789 11.374 -2.695 1.00 41.50 475 ASN A N 1
ATOM 3745 C CA . ASN A 1 475 ? 36.404 12.376 -3.562 1.00 41.50 475 ASN A CA 1
ATOM 3746 C C . ASN A 1 475 ? 35.358 12.856 -4.585 1.00 41.50 475 ASN A C 1
ATOM 3748 O O . ASN A 1 475 ? 35.296 12.370 -5.713 1.00 41.50 475 ASN A O 1
ATOM 3752 N N . LEU A 1 476 ? 34.471 13.754 -4.156 1.00 45.50 476 LEU A N 1
ATOM 3753 C CA . LEU A 1 476 ? 33.475 14.389 -5.017 1.00 45.50 476 LEU A CA 1
ATOM 3754 C C . LEU A 1 476 ? 34.154 15.518 -5.814 1.00 45.50 476 LEU A C 1
ATOM 3756 O O . LEU A 1 476 ? 34.733 16.419 -5.203 1.00 45.50 476 LEU A O 1
ATOM 3760 N N . PRO A 1 477 ? 34.105 15.517 -7.159 1.00 43.44 477 PRO A N 1
ATOM 3761 C CA . PRO A 1 477 ? 34.659 16.609 -7.949 1.00 43.44 477 PRO A CA 1
ATOM 3762 C C . PRO A 1 477 ? 33.761 17.844 -7.793 1.00 43.44 477 PRO A C 1
ATOM 3764 O O . PRO A 1 477 ? 32.728 17.966 -8.449 1.00 43.44 477 PRO A O 1
ATOM 3767 N N . LEU A 1 478 ? 34.136 18.753 -6.893 1.00 49.94 478 LEU A N 1
ATOM 3768 C CA . LEU A 1 478 ? 33.434 20.020 -6.691 1.00 49.94 478 LEU A CA 1
ATOM 3769 C C . LEU A 1 478 ? 33.959 21.084 -7.676 1.00 49.94 478 LEU A C 1
ATOM 3771 O O . LEU A 1 478 ? 35.177 21.230 -7.813 1.00 49.94 478 LEU A O 1
ATOM 3775 N N . PRO A 1 479 ? 33.085 21.862 -8.343 1.00 44.59 479 PRO A N 1
ATOM 3776 C CA . PRO A 1 479 ? 33.509 23.003 -9.152 1.00 44.59 479 PRO A CA 1
ATOM 3777 C C . PRO A 1 479 ? 34.242 24.051 -8.290 1.00 44.59 479 PRO A C 1
ATOM 3779 O O . PRO A 1 479 ? 33.781 24.350 -7.182 1.00 44.59 479 PRO A O 1
ATOM 3782 N N . PRO A 1 480 ? 35.354 24.650 -8.759 1.00 44.81 480 PRO A N 1
ATOM 3783 C CA . PRO A 1 480 ? 36.052 25.681 -7.997 1.00 44.81 480 PRO A CA 1
ATOM 3784 C C . PRO A 1 480 ? 35.198 26.954 -7.868 1.00 44.81 480 PRO A C 1
ATOM 3786 O O . PRO A 1 480 ? 34.575 27.390 -8.833 1.00 44.81 480 PRO A O 1
ATOM 3789 N N . GLY A 1 481 ? 35.201 27.571 -6.678 1.00 48.19 481 GLY A N 1
ATOM 3790 C CA . GLY A 1 481 ? 34.551 28.867 -6.416 1.00 48.19 481 GLY A CA 1
ATOM 3791 C C . GLY A 1 481 ? 33.257 28.828 -5.593 1.00 48.19 481 GLY A C 1
ATOM 3792 O O . GLY A 1 481 ? 32.607 29.862 -5.453 1.00 48.19 481 GLY A O 1
ATOM 3793 N N . LEU A 1 482 ? 32.869 27.677 -5.033 1.00 47.22 482 LEU A N 1
ATOM 3794 C CA . LEU A 1 482 ? 31.665 27.582 -4.203 1.00 47.22 482 LEU A CA 1
ATOM 3795 C C . LEU A 1 482 ? 31.876 28.129 -2.773 1.00 47.22 482 LEU A C 1
ATOM 3797 O O . LEU A 1 482 ? 32.891 27.823 -2.143 1.00 47.22 482 LEU A O 1
ATOM 3801 N N . PRO A 1 483 ? 30.905 28.884 -2.220 1.00 46.25 483 PRO A N 1
ATOM 3802 C CA . PRO A 1 483 ? 30.892 29.274 -0.811 1.00 46.25 483 PRO A CA 1
ATOM 3803 C C . PRO A 1 483 ? 30.845 28.053 0.121 1.00 46.25 483 PRO A C 1
ATOM 3805 O O . PRO A 1 483 ? 30.189 27.055 -0.180 1.00 46.25 483 PRO A O 1
ATOM 3808 N N . SER A 1 484 ? 31.465 28.149 1.300 1.00 43.16 484 SER A N 1
ATOM 3809 C CA . SER A 1 484 ? 31.576 27.053 2.283 1.00 43.16 484 SER A CA 1
ATOM 3810 C C . SER A 1 484 ? 30.231 26.446 2.716 1.00 43.16 484 SER A C 1
ATOM 3812 O O . SER A 1 484 ? 30.146 25.245 2.965 1.00 43.16 484 SER A O 1
ATOM 3814 N N . GLN A 1 485 ? 29.158 27.239 2.734 1.00 45.53 485 GLN A N 1
ATOM 3815 C CA . GLN A 1 485 ? 27.794 26.767 3.014 1.00 45.53 485 GLN A CA 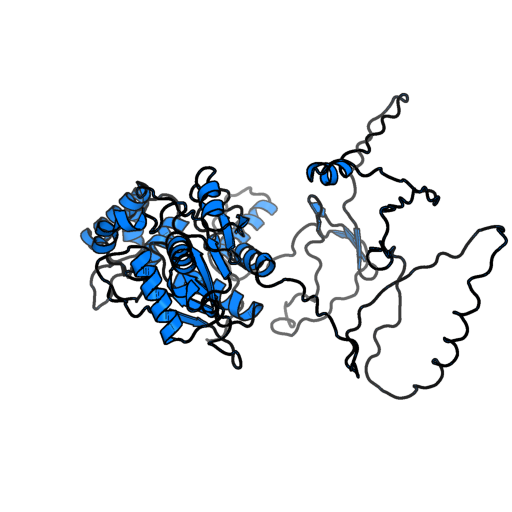1
ATOM 3816 C C . GLN A 1 485 ? 27.241 25.849 1.910 1.00 45.53 485 GLN A C 1
ATOM 3818 O O . GLN A 1 485 ? 26.584 24.854 2.208 1.00 45.53 485 GLN A O 1
ATOM 3823 N N . ALA A 1 486 ? 27.547 26.144 0.642 1.00 43.12 486 ALA A N 1
ATOM 3824 C CA . ALA A 1 486 ? 27.127 25.330 -0.498 1.00 43.12 486 ALA A CA 1
ATOM 3825 C C . ALA A 1 486 ? 27.921 24.017 -0.574 1.00 43.12 486 ALA A C 1
ATOM 3827 O O . ALA A 1 486 ? 27.361 22.973 -0.901 1.00 43.12 486 ALA A O 1
ATOM 3828 N N . ILE A 1 487 ? 29.204 24.050 -0.197 1.00 48.09 487 ILE A N 1
ATOM 3829 C CA . ILE A 1 487 ? 30.045 22.850 -0.086 1.00 48.09 487 ILE A CA 1
ATOM 3830 C C . ILE A 1 487 ? 29.468 21.888 0.961 1.00 48.09 487 ILE A C 1
ATOM 3832 O O . ILE A 1 487 ? 29.285 20.710 0.664 1.00 48.09 487 ILE A O 1
ATOM 3836 N N . ASN A 1 488 ? 29.098 22.387 2.146 1.00 45.25 488 ASN A N 1
ATOM 3837 C CA . ASN A 1 488 ? 28.506 21.556 3.200 1.00 45.25 488 ASN A CA 1
ATOM 3838 C C . ASN A 1 488 ? 27.166 20.929 2.786 1.00 45.25 488 ASN A C 1
ATOM 3840 O O . ASN A 1 488 ? 26.909 19.775 3.117 1.00 45.25 488 ASN A O 1
ATOM 3844 N N . MET A 1 489 ? 26.327 21.645 2.029 1.00 46.56 489 MET A N 1
ATOM 3845 C CA . MET A 1 489 ? 25.089 21.075 1.482 1.00 46.56 489 MET A CA 1
ATOM 3846 C C . MET A 1 489 ? 25.355 19.929 0.503 1.00 46.56 489 MET A C 1
ATOM 3848 O O . MET A 1 489 ? 24.695 18.898 0.588 1.00 46.56 489 MET A O 1
ATOM 3852 N N . ILE A 1 490 ? 26.316 20.091 -0.410 1.00 46.25 490 ILE A N 1
ATOM 3853 C CA . ILE A 1 490 ? 26.625 19.075 -1.428 1.00 46.25 490 ILE A CA 1
ATOM 3854 C C . ILE A 1 490 ? 27.246 17.832 -0.786 1.00 46.25 490 ILE A C 1
ATOM 3856 O O . ILE A 1 490 ? 26.878 16.714 -1.140 1.00 46.25 490 ILE A O 1
ATOM 3860 N N . VAL A 1 491 ? 28.149 18.016 0.179 1.00 47.12 491 VAL A N 1
ATOM 3861 C CA . VAL A 1 491 ? 28.773 16.906 0.909 1.00 47.12 491 VAL A CA 1
ATOM 3862 C C . VAL A 1 491 ? 27.728 16.142 1.724 1.00 47.12 491 VAL A C 1
ATOM 3864 O O . VAL A 1 491 ? 27.655 14.923 1.604 1.00 47.12 491 VAL A O 1
ATOM 3867 N N . ASN A 1 492 ? 26.858 16.831 2.469 1.00 44.50 492 ASN A N 1
ATOM 3868 C CA . ASN A 1 492 ? 25.815 16.172 3.264 1.00 44.50 492 ASN A CA 1
ATOM 3869 C C . ASN A 1 492 ? 24.757 15.483 2.387 1.00 44.50 492 ASN A C 1
ATOM 3871 O O . ASN A 1 492 ? 24.314 14.385 2.705 1.00 44.50 492 ASN A O 1
ATOM 3875 N N . ALA A 1 493 ? 24.380 16.081 1.253 1.00 46.28 493 ALA A N 1
ATOM 3876 C CA . ALA A 1 493 ? 23.467 15.449 0.302 1.00 46.28 493 ALA A CA 1
ATOM 3877 C C . ALA A 1 493 ? 24.089 14.211 -0.368 1.00 46.28 493 ALA A C 1
ATOM 3879 O O . ALA A 1 493 ? 23.403 13.211 -0.569 1.00 46.28 493 ALA A O 1
ATOM 3880 N N . GLY A 1 494 ? 25.383 14.265 -0.698 1.00 39.88 494 GLY A N 1
ATOM 3881 C CA . GLY A 1 494 ? 26.119 13.146 -1.285 1.00 39.88 494 GLY A CA 1
ATOM 3882 C C . GLY A 1 494 ? 26.331 11.992 -0.304 1.00 39.88 494 GLY A C 1
ATOM 3883 O O . GLY A 1 494 ? 26.138 10.840 -0.678 1.00 39.88 494 GLY A O 1
ATOM 3884 N N . ILE A 1 495 ? 26.671 12.290 0.953 1.00 41.00 495 ILE A N 1
ATOM 3885 C CA . ILE A 1 495 ? 26.850 11.281 2.005 1.00 41.00 495 ILE A CA 1
ATOM 3886 C C . ILE A 1 495 ? 25.520 10.578 2.307 1.00 41.00 495 ILE A C 1
ATOM 3888 O O . ILE A 1 495 ? 25.478 9.355 2.231 1.00 41.00 495 ILE A O 1
ATOM 3892 N N . ASN A 1 496 ? 24.422 11.319 2.499 1.00 37.91 496 ASN A N 1
ATOM 3893 C CA . ASN A 1 496 ? 23.101 10.738 2.794 1.00 37.91 496 ASN A CA 1
ATOM 3894 C C . ASN A 1 496 ? 22.520 9.904 1.637 1.00 37.91 496 ASN A C 1
ATOM 3896 O O . ASN A 1 496 ? 21.652 9.058 1.847 1.00 37.91 496 ASN A O 1
ATOM 3900 N N . ALA A 1 497 ? 22.968 10.150 0.403 1.00 39.66 497 ALA A N 1
ATOM 3901 C CA . ALA A 1 497 ? 22.565 9.370 -0.765 1.00 39.66 497 ALA A CA 1
ATOM 3902 C C . ALA A 1 497 ? 23.368 8.065 -0.929 1.00 39.66 497 ALA A C 1
ATOM 3904 O O . ALA A 1 497 ? 22.879 7.131 -1.564 1.00 39.66 497 ALA A O 1
ATOM 3905 N N . VAL A 1 498 ? 24.593 8.001 -0.393 1.00 35.53 498 VAL A N 1
ATOM 3906 C CA . VAL A 1 498 ? 25.499 6.843 -0.527 1.00 35.53 498 VAL A CA 1
ATOM 3907 C C . VAL A 1 498 ? 25.465 5.951 0.716 1.00 35.53 498 VAL A C 1
ATOM 3909 O O . VAL A 1 498 ? 25.551 4.731 0.591 1.00 35.53 498 VAL A O 1
ATOM 3912 N N . PHE A 1 499 ? 25.280 6.539 1.894 1.00 38.28 499 PHE A N 1
ATOM 3913 C CA . PHE A 1 499 ? 25.156 5.844 3.167 1.00 38.28 499 PHE A CA 1
ATOM 3914 C C . PHE A 1 499 ? 23.891 6.361 3.868 1.00 38.28 499 PHE A C 1
ATOM 3916 O O . PHE A 1 499 ? 23.894 7.489 4.357 1.00 38.28 499 PHE A O 1
ATOM 3923 N N . PRO A 1 500 ? 22.781 5.600 3.880 1.00 38.47 500 PRO A N 1
ATOM 3924 C CA . PRO A 1 500 ? 21.659 5.930 4.750 1.00 38.47 500 PRO A CA 1
ATOM 3925 C C . PRO A 1 500 ? 22.129 5.850 6.207 1.00 38.47 500 PRO A C 1
ATOM 3927 O O . PRO A 1 500 ? 22.976 5.015 6.518 1.00 38.47 500 PRO A O 1
ATOM 3930 N N . ASP A 1 501 ? 21.576 6.698 7.078 1.00 39.12 501 ASP A N 1
ATOM 3931 C CA . ASP A 1 501 ? 21.869 6.781 8.518 1.00 39.12 501 ASP A CA 1
ATOM 3932 C C . ASP A 1 501 ? 21.480 5.490 9.278 1.00 39.12 501 ASP A C 1
ATOM 3934 O O . ASP A 1 501 ? 20.591 5.481 10.128 1.00 39.12 501 ASP A O 1
ATOM 3938 N N . SER A 1 502 ? 22.108 4.361 8.955 1.00 37.25 502 SER A N 1
ATOM 3939 C CA . SER A 1 502 ? 22.103 3.156 9.772 1.00 37.25 502 SER A CA 1
ATOM 3940 C C . SER A 1 502 ? 23.401 3.135 10.566 1.00 37.25 502 SER A C 1
ATOM 3942 O O . SER A 1 502 ? 24.441 2.682 10.084 1.00 37.25 502 SER A O 1
ATOM 3944 N N . GLU A 1 503 ? 23.342 3.638 11.795 1.00 38.16 503 GLU A N 1
ATOM 3945 C CA . GLU A 1 503 ? 24.249 3.167 12.833 1.00 38.16 503 GLU A CA 1
ATOM 3946 C C . GLU A 1 503 ? 23.923 1.693 13.086 1.00 38.16 503 GLU A C 1
ATOM 3948 O O . GLU A 1 503 ? 22.986 1.401 13.808 1.00 38.16 503 GLU A O 1
ATOM 3953 N N . ASP A 1 504 ? 24.636 0.790 12.411 1.00 29.91 504 ASP A N 1
ATOM 3954 C CA . ASP A 1 504 ? 24.792 -0.623 12.772 1.00 29.91 504 ASP A CA 1
ATOM 3955 C C . ASP A 1 504 ? 25.978 -1.184 11.965 1.00 29.91 504 ASP A C 1
ATOM 3957 O O . ASP A 1 504 ? 25.835 -1.636 10.829 1.00 29.91 504 ASP A O 1
ATOM 3961 N N . PHE A 1 505 ? 27.181 -1.129 12.542 1.00 29.86 505 PHE A N 1
ATOM 3962 C CA . PHE A 1 505 ? 28.327 -1.920 12.086 1.00 29.86 505 PHE A CA 1
ATOM 3963 C C . PHE A 1 505 ? 28.693 -2.914 13.190 1.00 29.86 505 PHE A C 1
ATOM 3965 O O . PHE A 1 505 ? 29.509 -2.623 14.063 1.00 29.86 505 PHE A O 1
ATOM 3972 N N . GLU A 1 506 ? 28.106 -4.107 13.120 1.00 27.28 506 GLU A N 1
ATOM 3973 C CA . GLU A 1 506 ? 28.736 -5.326 13.620 1.00 27.28 506 GLU A CA 1
ATOM 3974 C C . GLU A 1 506 ? 29.030 -6.266 12.442 1.00 27.28 506 GLU A C 1
ATOM 3976 O O . GLU A 1 506 ? 28.204 -6.459 11.550 1.00 27.28 506 GLU A O 1
ATOM 3981 N N . SER A 1 507 ? 30.207 -6.891 12.520 1.00 26.38 507 SER A N 1
ATOM 3982 C CA . SER A 1 507 ? 30.791 -7.960 11.694 1.00 26.38 507 SER A CA 1
ATOM 3983 C C . SER A 1 507 ? 31.802 -7.573 10.591 1.00 26.38 507 SER A C 1
ATOM 3985 O O . SER A 1 507 ? 31.449 -7.134 9.499 1.00 26.38 507 SER A O 1
ATOM 3987 N N . LEU A 1 508 ? 33.056 -7.921 10.939 1.00 27.89 508 LEU A N 1
ATOM 3988 C CA . LEU A 1 508 ? 34.318 -8.092 10.191 1.00 27.89 508 LEU A CA 1
ATOM 3989 C C . LEU A 1 508 ? 35.224 -6.871 9.981 1.00 27.89 508 LEU A C 1
ATOM 3991 O O . LEU A 1 508 ? 34.989 -6.065 9.057 1.00 27.89 508 LEU A O 1
#

pLDDT: mean 71.08, std 29.8, range [20.89, 98.88]

InterPro domains:
  IPR000073 Alpha/beta hydrolase fold-1 [PF00561] (22-262)
  IPR002018 Carboxylesterase, type B [PF00135] (412-476)
  IPR029058 Alpha/Beta hydrolase fold [G3DSA:3.40.50.1820] (17-273)
  IPR029058 Alpha/Beta hydrolase fold [G3DSA:3.40.50.1820] (385-505)
  IPR029058 Alpha/Beta hydrolase fold [SSF53474] (18-270)
  IPR029058 Alpha/Beta hydrolase fold [SSF53474] (411-481)

Secondary structure (DSSP, 8-state):
-------EEEE--TT--TTBS-EEEE--TT--GGGGHHHHHHHHHHH-S-EEEEPPTTSTTS---S---HHHHHHHHHHHHHHTT-BSEEEEEETHHHHHHHHHHT-THHHH-GGGEEEEEEES--S---PPPHHHHHHHHHHHHHHHTT--SHHHHHHHHTTT---HHHHHHHGGGEEPP-SS-SS-EESS-HHHHHHTHHHHH--S--TTT----SEEEEEEETT-SSS-TTHHHHHHHH-TTEEEEEES--S-HHHHSHHHHHHHHIIIII---------SS---S----PPP------------------SSSSSSSSSSSSS-----------S-----------TTS--S-S---EEEE-TTS-EEEE--------TTHHHHTTS------------------PPPEEEETEEEEE-EEETTEEE-B---SS----GGGTTSPPPPPPPPEEEEE-BSPPPPP--S-----PPTT--HHHHHHHHHHHHHHHS-S-------

Foldseek 3Di:
DDAFAWDKDKDADPPADQAEAEEEEAEAPLDFLVLCVVVQNVCCVPQNHMYMRTAFELGDPTDDDAADALLRRLVNVVVVSVVSNHWQYEYAAAQLGLLNLLNNLFDPVCVVPVRSHQEYEYEAAFQDQAQDDPLVVLLLVLQVVQVVVQAADLVVSLVSVCVRDVDVVVSVSNCVQWDGADPVRRGIHGVGDSVSCVVNRNNSNHHPDDFPRTAGAHAYEYEHAPQEPRDDPVRVVRCCRRYVNYDYHYDPHYRPRCNVCVVVVSVVCCVPPPDDPPPPPPDPDDDDDDDDDDDDDDDDDDDDDPDDDDDDDPDPPPPPPPPPPPDDDDDDDDDDPDDDDDDDDDDDDPPPDDDDDDWDWDWDADPVGDTDTDTDDDDDDDPVVVVCVVPDDDDDDDDDDDDDDPDPPFADWDDFQAEIEGFHDDPPDTAQAADDQFDPCDDPNPPPDGHGDDGDHYYYYRYYHDDDDDDDDDPDPDDPDDDPVVVSVVVVVVCCVVDPPDPDDDDD

Radius of gyration: 31.01 Å; Cα contacts (8 Å, |Δi|>4): 682; chains: 1; bounding box: 68×82×86 Å

Nearest PDB structures (foldseek):
  7c4d-assembly1_A  TM=9.088E-01  e=3.122E-26  uncultured bacterium
  3om8-assembly1_B  TM=7.387E-01  e=7.162E-14  Pseudomonas aeruginosa PAO1
  7ld8-assembly1_A-2  TM=6.627E-01  e=3.036E-13  Mycobacterium tuberculosis H37Rv
  3e3a-assembly1_A  TM=6.441E-01  e=2.987E-12  Mycobacterium tuberculosis
  2xmz-assembly1_A  TM=6.618E-01  e=2.049E-11  Staphylococcus aureus